Protein AF-A0A8S0PHE8-F1 (afdb_monomer_lite)

Secondary structure (DSSP, 8-state):
--HHHHHHHHHHHHHHHHHHHHHHTTS--------PPP-BSSGGG--SSEEEEEEEE-TTS--SSPPTTT--SEEEEEEEEE--SS--TT---EEEESS-HHHHT--TTPPPSSTTSPP-SSHHHHHHHHHHHHHHHH-B--TT--B--EEEEEEE----TT---S-BTTB--SS---S------STTSS-PPEEEEEEEEEEEETTEEEEEEEEEEES-TT--GGG-S-SS-EEEEEEEEETTTTEEEEEEEEE--SS--EEEEEEEEEBSSSB-TT-SSB---SBSS-EETTS--EEEEEEEEE---SS-EEEEEEEEEEEETTSPBP-S-TTTEEEEEEEEE--TTPPPS-BTTBGGGS-SEEE-TTS-EEETT-TTT--GGGEEEEEB-TT-SSPPSS--BPPTTSSSSEEEEEEE-S-HHHHTTTS-SSTTTTSTT--EEEEE-HHHHHHHS-----TTSPPPP-EEEEEEEEEEEE--TT--EEEEEEEPPP--EEEEEEEEEEE--SS-EEEEEEEEEEEETTSPBP-S-TTTEEEEEEEEE--TT---S-BTTBGGGS-SEEE-TTS-EEETT-TTT--GGGEEEEEB-TT-SSPPSS--B--TTSSSSEEEEEEE-S-HHHHTTT--SSTTTTSTT--EEEEE-HHHHHHHS-----TTSPPPP----EEEEEEE----TT---EEEEEEEEEEE----S--------

Foldseek 3Di:
DPPVVVVVVVVVVVVVVVVVVVVVVPPPPPPPPPPDDDLFPQVQQQALWAFEKEAWFFLARFAQDAQPQQAARIDIATKHWAFDPDDDVPTDIDIDTLGDPVLRSHHQQDDDPDNVFDHHNGSRNNNQSSQVVQQVSQWDDDPPFIAGHWYKYKYFFADDQADQSFAQQQHRDPGRDDPDDGQAPDPLLRHTWRKDWFHWDWDDDDPDIGTKIKMKTFSPSPDDPVVPPDQTWMKMWMWIAPPVSSHIKIKIKTWAHSSGQKMWIKTKAFECWDDAQFDLGIGGGGRPDWDFFQPDKDKWWKAWAFFQDLAKFFFQKKFKAKDFLLQHHRDSNSNGIEIEIETEGQALSQFACQALVRPQFPFQWFQFPVRDTGGSPNNVPGPSLFWRGWAAWPNDDDDDPPYHHDRSGSGSRTYIYTYTYQDCRQLVQQGHRHHPQCYHPRTAITIGSCRHVVVRDDHHHHPPHDHHTDITRMMIGTMIHGADPVITMIMMIMRGFQFKKKKKWKAWAFAQDLPKFFFPKKFKAKDFLLQHHDDPPQLGIEIEIETETQALSQFACQALVRPQFPDQWAQFLSRDTDGSPNNPPGPSRFWRGWAAWPNADDDDPPYHFPDCPPDSHTYTYTYTYQDCRQVVQQDHHDRPASYHPHTDITIGRCRVVVSRDDHHHHPPHDHHDDDGPDMDGGMDHDDDPVGTDIDMDMDPTDMGDPDDPDPPDDDDD

Structure (mmCIF, N/CA/C/O backbone):
data_AF-A0A8S0PHE8-F1
#
_entry.id   AF-A0A8S0PHE8-F1
#
loop_
_atom_site.group_PDB
_atom_site.id
_atom_site.type_symbol
_atom_site.label_atom_id
_atom_site.label_alt_id
_atom_site.label_comp_id
_atom_site.label_asym_id
_atom_site.label_entity_id
_atom_site.label_seq_id
_atom_site.pdbx_PDB_ins_code
_atom_site.Cartn_x
_atom_site.Cartn_y
_atom_site.Cartn_z
_atom_site.occupancy
_atom_site.B_iso_or_equiv
_atom_site.auth_seq_id
_atom_site.auth_comp_id
_atom_site.auth_asym_id
_atom_site.auth_atom_id
_atom_site.pdbx_PDB_model_num
ATOM 1 N N . MET A 1 1 ? 4.471 -78.991 16.176 1.00 51.81 1 MET A N 1
ATOM 2 C CA . MET A 1 1 ? 3.209 -78.234 15.992 1.00 51.81 1 MET A CA 1
ATOM 3 C C . MET A 1 1 ? 3.218 -76.824 16.613 1.00 51.81 1 MET A C 1
ATOM 5 O O . MET A 1 1 ? 2.159 -76.230 16.707 1.00 51.81 1 MET A O 1
ATOM 9 N N . GLY A 1 2 ? 4.367 -76.237 16.988 1.00 49.88 2 GLY A N 1
ATOM 10 C CA . GLY A 1 2 ? 4.409 -74.880 17.579 1.00 49.88 2 GLY A CA 1
ATOM 11 C C . GLY A 1 2 ? 4.876 -73.756 16.643 1.00 49.88 2 GLY A C 1
ATOM 12 O O . GLY A 1 2 ? 4.610 -72.595 16.910 1.00 49.88 2 GLY A O 1
ATOM 13 N N . VAL A 1 3 ? 5.547 -74.081 15.531 1.00 48.69 3 VAL A N 1
ATOM 14 C CA . VAL A 1 3 ? 6.189 -73.067 14.666 1.00 48.69 3 VAL A CA 1
ATOM 15 C C . VAL A 1 3 ? 5.284 -72.631 13.505 1.00 48.69 3 VAL A C 1
ATOM 17 O O . VAL A 1 3 ? 5.311 -71.476 13.103 1.00 48.69 3 VAL A O 1
ATOM 20 N N . PHE A 1 4 ? 4.395 -73.510 13.032 1.00 47.16 4 PHE A N 1
ATOM 21 C CA . PHE A 1 4 ? 3.455 -73.197 11.946 1.00 47.16 4 PHE A CA 1
ATOM 22 C C . PHE A 1 4 ? 2.305 -72.266 12.377 1.00 47.16 4 PHE A C 1
ATOM 24 O O . PHE A 1 4 ? 1.805 -71.491 11.568 1.00 47.16 4 PHE A O 1
ATOM 31 N N . PHE A 1 5 ? 1.915 -72.295 13.657 1.00 47.25 5 PHE A N 1
ATOM 32 C CA . PHE A 1 5 ? 0.868 -71.414 14.190 1.00 47.25 5 PHE A CA 1
ATOM 33 C C . PHE A 1 5 ? 1.355 -69.974 14.409 1.00 47.25 5 PHE A C 1
ATOM 35 O O . PHE A 1 5 ? 0.572 -69.039 14.256 1.00 47.25 5 PHE A O 1
ATOM 42 N N . LEU A 1 6 ? 2.648 -69.777 14.694 1.00 50.38 6 LEU A N 1
ATOM 43 C CA . LEU A 1 6 ? 3.215 -68.445 14.922 1.00 50.38 6 LEU A CA 1
ATOM 44 C C . LEU A 1 6 ? 3.315 -67.636 13.616 1.00 50.38 6 LEU A C 1
ATOM 46 O O . LEU A 1 6 ? 3.026 -66.442 13.598 1.00 50.38 6 LEU A O 1
ATOM 50 N N . SER A 1 7 ? 3.646 -68.294 12.500 1.00 53.41 7 SER A N 1
ATOM 51 C CA . SER A 1 7 ? 3.734 -67.646 11.184 1.00 53.41 7 SER A CA 1
ATOM 52 C C . SER A 1 7 ? 2.370 -67.201 10.649 1.00 53.41 7 SER A C 1
ATOM 54 O O . SER A 1 7 ? 2.272 -66.139 10.040 1.00 53.41 7 SER A O 1
ATOM 56 N N . ILE A 1 8 ? 1.304 -67.962 10.920 1.00 57.66 8 ILE A N 1
ATOM 57 C CA . ILE A 1 8 ? -0.061 -67.606 10.498 1.00 57.66 8 ILE A CA 1
ATOM 58 C C . ILE A 1 8 ? -0.582 -66.407 11.305 1.00 57.66 8 ILE A C 1
ATOM 60 O O . ILE A 1 8 ? -1.181 -65.501 10.728 1.00 57.66 8 ILE A O 1
ATOM 64 N N . PHE A 1 9 ? -0.281 -66.335 12.606 1.00 56.31 9 PHE A N 1
ATOM 65 C CA . PHE A 1 9 ? -0.654 -65.188 13.442 1.00 56.31 9 PHE A CA 1
ATOM 66 C C . PHE A 1 9 ? 0.051 -63.889 13.028 1.00 56.31 9 PHE A C 1
ATOM 68 O O . PHE A 1 9 ? -0.586 -62.841 12.996 1.00 56.31 9 PHE A O 1
ATOM 75 N N . ILE A 1 10 ? 1.333 -63.946 12.649 1.00 60.28 10 ILE A N 1
ATOM 76 C CA . ILE A 1 10 ? 2.081 -62.760 12.197 1.00 60.28 10 ILE A CA 1
ATOM 77 C C . ILE A 1 10 ? 1.541 -62.242 10.856 1.00 60.28 10 ILE A C 1
ATOM 79 O O . ILE A 1 10 ? 1.407 -61.033 10.675 1.00 60.28 10 ILE A O 1
ATOM 83 N N . VAL A 1 11 ? 1.155 -63.134 9.937 1.00 61.91 11 VAL A N 1
ATOM 84 C CA . VAL A 1 11 ? 0.548 -62.739 8.654 1.00 61.91 11 VAL A CA 1
ATOM 85 C C . VAL A 1 11 ? -0.846 -62.137 8.859 1.00 61.91 11 VAL A C 1
ATOM 87 O O . VAL A 1 11 ? -1.149 -61.112 8.253 1.00 61.91 11 VAL A O 1
ATOM 90 N N . PHE A 1 12 ? -1.667 -62.694 9.756 1.00 56.66 12 PHE A N 1
ATOM 91 C CA . PHE A 1 12 ? -2.982 -62.126 10.084 1.00 56.66 12 PHE A CA 1
ATOM 92 C C . PHE A 1 12 ? -2.893 -60.780 10.817 1.00 56.66 12 PHE A C 1
ATOM 94 O O . PHE A 1 12 ? -3.702 -59.890 10.544 1.00 56.66 12 PHE A O 1
ATOM 101 N N . PHE A 1 13 ? -1.893 -60.599 11.687 1.00 59.75 13 PHE A N 1
ATOM 102 C CA . PHE A 1 13 ? -1.647 -59.334 12.383 1.00 59.75 13 PHE A CA 1
ATOM 103 C C . PHE A 1 13 ? -1.145 -58.249 11.417 1.00 59.75 13 PHE A C 1
ATOM 105 O O . PHE A 1 13 ? -1.633 -57.124 11.449 1.00 59.75 13 PHE A O 1
ATOM 112 N N . LEU A 1 14 ? -0.254 -58.590 10.478 1.00 51.75 14 LEU A N 1
ATOM 113 C CA . LEU A 1 14 ? 0.198 -57.665 9.430 1.00 51.75 14 LEU A CA 1
ATOM 114 C C . LEU A 1 14 ? -0.915 -57.315 8.427 1.00 51.75 14 LEU A C 1
ATOM 116 O O . LEU A 1 14 ? -0.957 -56.182 7.946 1.00 51.75 14 LEU A O 1
ATOM 120 N N . LEU A 1 15 ? -1.847 -58.237 8.146 1.00 49.56 15 LEU A N 1
ATOM 121 C CA . LEU A 1 15 ? -3.030 -57.944 7.328 1.00 49.56 15 LEU A CA 1
ATOM 122 C C . LEU A 1 15 ? -4.014 -57.014 8.052 1.00 49.56 15 LEU A C 1
ATOM 124 O O . LEU A 1 15 ? -4.538 -56.101 7.424 1.00 49.56 15 LEU A O 1
ATOM 128 N N . HIS A 1 16 ? -4.227 -57.195 9.361 1.00 49.91 16 HIS A N 1
ATOM 129 C CA . HIS A 1 16 ? -5.079 -56.303 10.161 1.00 49.91 16 HIS A CA 1
ATOM 130 C C . HIS A 1 16 ? -4.458 -54.915 10.341 1.00 49.91 16 HIS A C 1
ATOM 132 O O . HIS A 1 16 ? -5.177 -53.925 10.277 1.00 49.91 16 HIS A O 1
ATOM 138 N N . VAL A 1 17 ? -3.131 -54.808 10.473 1.00 52.16 17 VAL A N 1
ATOM 139 C CA . VAL A 1 17 ? -2.447 -53.505 10.507 1.00 52.16 17 VAL A CA 1
ATOM 140 C C . VAL A 1 17 ? -2.529 -52.799 9.148 1.00 52.16 17 VAL A C 1
ATOM 142 O O . VAL A 1 17 ? -2.709 -51.584 9.122 1.00 52.16 17 VAL A O 1
ATOM 145 N N . ARG A 1 18 ? -2.486 -53.525 8.019 1.00 46.50 18 ARG A N 1
ATOM 146 C CA . ARG A 1 18 ? -2.688 -52.933 6.681 1.00 46.50 18 ARG A CA 1
ATOM 147 C C . ARG A 1 18 ? -4.142 -52.561 6.384 1.00 46.50 18 ARG A C 1
ATOM 149 O O . ARG A 1 18 ? -4.359 -51.518 5.783 1.00 46.50 18 ARG A O 1
ATOM 156 N N . LEU A 1 19 ? -5.115 -53.356 6.834 1.00 42.34 19 LEU A N 1
ATOM 157 C CA . LEU A 1 19 ? -6.545 -53.045 6.699 1.00 42.34 19 LEU A CA 1
ATOM 158 C C . LEU A 1 19 ? -6.989 -51.911 7.639 1.00 42.34 19 LEU A C 1
ATOM 160 O O . LEU A 1 19 ? -7.852 -51.117 7.277 1.00 42.34 19 LEU A O 1
ATOM 164 N N . ALA A 1 20 ? -6.354 -51.776 8.808 1.00 40.88 20 ALA A N 1
ATOM 165 C CA . ALA A 1 20 ? -6.537 -50.625 9.690 1.00 40.88 20 ALA A CA 1
ATOM 166 C C . ALA A 1 20 ? -5.864 -49.355 9.137 1.00 40.88 20 ALA A C 1
ATOM 168 O O . ALA A 1 20 ? -6.432 -48.278 9.270 1.00 40.88 20 ALA A O 1
ATOM 169 N N . HIS A 1 21 ? -4.720 -49.460 8.447 1.00 37.59 21 HIS A N 1
ATOM 170 C CA . HIS A 1 21 ? -4.136 -48.314 7.731 1.00 37.59 21 HIS A CA 1
ATOM 171 C C . HIS A 1 21 ? -4.973 -47.912 6.506 1.00 37.59 21 HIS A C 1
ATOM 173 O O . HIS A 1 21 ? -5.175 -46.725 6.283 1.00 37.59 21 HIS A O 1
ATOM 179 N N . SER A 1 22 ? -5.561 -48.861 5.767 1.00 33.56 22 SER A N 1
ATOM 180 C CA . SER A 1 22 ? -6.425 -48.531 4.621 1.00 33.56 22 SER A CA 1
ATOM 181 C C . SER A 1 22 ? -7.802 -47.978 5.004 1.00 33.56 22 SER A C 1
ATOM 183 O O . SER A 1 22 ? -8.469 -47.413 4.148 1.00 33.56 22 SER A O 1
ATOM 185 N N . HIS A 1 23 ? -8.231 -48.123 6.264 1.00 32.47 23 HIS A N 1
ATOM 186 C CA . HIS A 1 23 ? -9.460 -47.506 6.787 1.00 32.47 23 HIS A CA 1
ATOM 187 C C . HIS A 1 23 ? -9.220 -46.231 7.609 1.00 32.47 23 HIS A C 1
ATOM 189 O O . HIS A 1 23 ? -10.182 -45.539 7.936 1.00 32.47 23 HIS A O 1
ATOM 195 N N . ILE A 1 24 ? -7.961 -45.880 7.892 1.00 33.31 24 ILE A N 1
ATOM 196 C CA . ILE A 1 24 ? -7.579 -44.568 8.441 1.00 33.31 24 ILE A CA 1
ATOM 197 C C . ILE A 1 24 ? -7.201 -43.588 7.309 1.00 33.31 24 ILE A C 1
ATOM 199 O O . ILE A 1 24 ? -7.392 -42.386 7.466 1.00 33.31 24 ILE A O 1
ATOM 203 N N . ASP A 1 25 ? -6.818 -44.083 6.126 1.00 30.69 25 ASP A N 1
ATOM 204 C CA . ASP A 1 25 ? -6.499 -43.257 4.945 1.00 30.69 25 ASP A CA 1
ATOM 205 C C . ASP A 1 25 ? -7.683 -42.960 4.000 1.00 30.69 25 ASP A C 1
ATOM 207 O O . ASP A 1 25 ? -7.510 -42.312 2.969 1.00 30.69 25 ASP A O 1
ATOM 211 N N . SER A 1 26 ? -8.909 -43.369 4.339 1.00 33.34 26 SER A N 1
ATOM 212 C CA . SER A 1 26 ? -10.112 -43.078 3.534 1.00 33.34 26 SER A CA 1
ATOM 213 C C . SER A 1 26 ? -11.174 -42.248 4.270 1.00 33.34 26 SER A C 1
ATOM 215 O O . SER A 1 26 ? -12.321 -42.190 3.837 1.00 33.34 26 SER A O 1
ATOM 217 N N . GLY A 1 27 ? -10.798 -41.602 5.382 1.00 31.55 27 GLY A N 1
ATOM 218 C CA . GLY A 1 27 ? -11.666 -40.737 6.198 1.00 31.55 27 GLY A CA 1
ATOM 219 C C . GLY A 1 27 ? -11.188 -39.287 6.348 1.00 31.55 27 GLY A C 1
ATOM 220 O O . GLY A 1 27 ? -11.831 -38.508 7.043 1.00 31.55 27 GLY A O 1
ATOM 221 N N . ILE A 1 28 ? -10.084 -38.901 5.697 1.00 32.03 28 ILE A N 1
ATOM 222 C CA . ILE A 1 28 ? -9.596 -37.511 5.643 1.00 32.03 28 ILE A CA 1
ATOM 223 C C . ILE A 1 28 ? -9.360 -37.131 4.175 1.00 32.03 28 ILE A C 1
ATOM 225 O O . ILE A 1 28 ? -8.278 -36.744 3.754 1.00 32.03 28 ILE A O 1
ATOM 229 N N . GLN A 1 29 ? -10.413 -37.234 3.369 1.00 28.41 29 GLN A N 1
ATOM 230 C CA . GLN A 1 29 ? -10.639 -36.264 2.299 1.00 28.41 29 GLN A CA 1
ATOM 231 C C . GLN A 1 29 ? -11.600 -35.208 2.852 1.00 28.41 29 GLN A C 1
ATOM 233 O O . GLN A 1 29 ? -12.708 -35.021 2.361 1.00 28.41 29 GLN A O 1
ATOM 238 N N . LEU A 1 30 ? -11.166 -34.514 3.913 1.00 29.84 30 LEU A N 1
ATOM 239 C CA . LEU A 1 30 ? -11.601 -33.134 4.072 1.00 29.84 30 LEU A CA 1
ATOM 240 C C . LEU A 1 30 ? -11.113 -32.415 2.816 1.00 29.84 30 LEU A C 1
ATOM 242 O O . LEU A 1 30 ? -9.921 -32.461 2.496 1.00 29.84 30 LEU A O 1
ATOM 246 N N . SER A 1 31 ? -12.049 -31.812 2.094 1.00 29.34 31 SER A N 1
ATOM 247 C CA . SER A 1 31 ? -11.770 -30.823 1.068 1.00 29.34 31 SER A CA 1
ATOM 248 C C . SER A 1 31 ? -10.633 -29.927 1.555 1.00 29.34 31 SER A C 1
ATOM 250 O O . SER A 1 31 ? -10.739 -29.229 2.561 1.00 29.34 31 SER A O 1
ATOM 252 N N . ARG A 1 32 ? -9.499 -29.965 0.853 1.00 30.70 32 ARG A N 1
ATOM 253 C CA . ARG A 1 32 ? -8.430 -28.982 1.020 1.00 30.70 32 ARG A CA 1
ATOM 254 C C . ARG A 1 32 ? -8.896 -27.690 0.341 1.00 30.70 32 ARG A C 1
ATOM 256 O O . ARG A 1 32 ? -8.314 -27.244 -0.639 1.00 30.70 32 ARG A O 1
ATOM 263 N N . GLU A 1 33 ? -10.003 -27.130 0.820 1.00 34.88 33 GLU A N 1
ATOM 264 C CA . GLU A 1 33 ? -10.280 -25.715 0.634 1.00 34.88 33 GLU A CA 1
ATOM 265 C C . GLU A 1 33 ? -9.138 -24.986 1.334 1.00 34.88 33 GLU A C 1
ATOM 267 O O . GLU A 1 33 ? -8.886 -25.193 2.521 1.00 34.88 33 GLU A O 1
ATOM 272 N N . ASN A 1 34 ? -8.364 -24.208 0.581 1.00 40.91 34 ASN A N 1
ATOM 273 C CA . ASN A 1 34 ? -7.299 -23.383 1.136 1.00 40.91 34 ASN A CA 1
ATOM 274 C C . ASN A 1 34 ? -7.921 -22.340 2.080 1.00 40.91 34 ASN A C 1
ATOM 276 O O . ASN A 1 34 ? -8.201 -21.212 1.676 1.00 40.91 34 ASN A O 1
ATOM 280 N N . SER A 1 35 ? -8.136 -22.701 3.346 1.00 53.56 35 SER A N 1
ATOM 281 C CA . SER A 1 35 ? -8.499 -21.761 4.400 1.00 53.56 35 SER A CA 1
ATOM 282 C C . SER A 1 35 ? -7.254 -20.932 4.733 1.00 53.56 35 SER A C 1
ATOM 284 O O . SER A 1 35 ? -6.453 -21.299 5.597 1.00 53.56 35 SER A O 1
ATOM 286 N N . TYR A 1 36 ? -7.022 -19.845 3.997 1.00 60.56 36 TYR A N 1
ATOM 287 C CA . TYR A 1 36 ? -5.984 -18.879 4.355 1.00 60.56 36 TYR A CA 1
ATOM 288 C C . TYR A 1 36 ? -6.285 -18.321 5.756 1.00 60.56 36 TYR A C 1
ATOM 290 O O . TYR A 1 36 ? -7.392 -17.863 6.027 1.00 60.56 36 TYR A O 1
ATOM 298 N N . GLY A 1 37 ? -5.300 -18.375 6.655 1.00 72.44 37 GLY A N 1
ATOM 299 C CA . GLY A 1 37 ? -5.351 -17.716 7.963 1.00 72.44 37 GLY A CA 1
ATOM 300 C C . GLY A 1 37 ? -4.613 -16.378 7.932 1.00 72.44 37 GLY A C 1
ATOM 301 O O . GLY A 1 37 ? -3.682 -16.208 7.143 1.00 72.44 37 GLY A O 1
ATOM 302 N N . SER A 1 38 ? -4.987 -15.437 8.805 1.00 82.62 38 SER A N 1
ATOM 303 C CA . SER A 1 38 ? -4.288 -14.149 8.880 1.00 82.62 38 SER A CA 1
ATOM 304 C C . SER A 1 38 ? -2.879 -14.289 9.456 1.00 82.62 38 SER A C 1
ATOM 306 O O . SER A 1 38 ? -2.681 -14.822 10.555 1.00 82.62 38 SER A O 1
ATOM 308 N N . ALA A 1 39 ? -1.915 -13.738 8.721 1.00 83.25 39 ALA A N 1
ATOM 309 C CA . ALA A 1 39 ? -0.516 -13.633 9.109 1.00 83.25 39 ALA A CA 1
ATOM 310 C C . ALA A 1 39 ? -0.198 -12.382 9.947 1.00 83.25 39 ALA A C 1
ATOM 312 O O . ALA A 1 39 ? 0.874 -12.319 10.546 1.00 83.25 39 ALA A O 1
ATOM 313 N N . ILE A 1 40 ? -1.122 -11.417 10.011 1.00 88.19 40 ILE A N 1
ATOM 314 C CA . ILE A 1 40 ? -1.006 -10.211 10.839 1.00 88.19 40 ILE A CA 1
ATOM 315 C C . ILE A 1 40 ? -1.806 -10.352 12.135 1.00 88.19 40 ILE A C 1
ATOM 317 O O . ILE A 1 40 ? -2.823 -11.053 12.165 1.00 88.19 40 ILE A O 1
ATOM 321 N N . GLY A 1 41 ? -1.339 -9.678 13.184 1.00 85.12 41 GLY A N 1
ATOM 322 C CA . GLY A 1 41 ? -1.948 -9.676 14.515 1.00 85.12 41 GLY A CA 1
ATOM 323 C C . GLY A 1 41 ? -3.247 -8.877 14.650 1.00 85.12 41 GLY A C 1
ATOM 324 O O . GLY A 1 41 ? -4.016 -9.113 15.575 1.00 85.12 41 GLY A O 1
ATOM 325 N N . ASP A 1 42 ? -3.539 -7.993 13.692 1.00 86.62 42 ASP A N 1
ATOM 326 C CA . ASP A 1 42 ? -4.790 -7.226 13.632 1.00 86.62 42 ASP A CA 1
ATOM 327 C C . ASP A 1 42 ? -5.499 -7.420 12.276 1.00 86.62 42 ASP A C 1
ATOM 329 O O . ASP A 1 42 ? -5.524 -6.512 11.435 1.00 86.62 42 ASP A O 1
ATOM 333 N N . PRO A 1 43 ? -6.027 -8.630 11.999 1.00 84.75 43 PRO A N 1
ATOM 334 C CA . PRO A 1 43 ? -6.727 -8.912 10.752 1.00 84.75 43 PRO A CA 1
ATOM 335 C C . PRO A 1 43 ? -7.904 -7.950 10.577 1.00 84.75 43 PRO A C 1
ATOM 337 O O . PRO A 1 43 ? -8.678 -7.736 11.504 1.00 84.75 43 PRO A O 1
ATOM 340 N N . GLY A 1 44 ? -8.033 -7.345 9.395 1.00 78.56 44 GLY A N 1
ATOM 341 C CA . GLY A 1 44 ? -9.112 -6.389 9.120 1.00 78.56 44 GLY A CA 1
ATOM 342 C C . GLY A 1 44 ? -9.018 -5.077 9.906 1.00 78.56 44 GLY A C 1
ATOM 343 O O . GLY A 1 44 ? -9.960 -4.287 9.864 1.00 78.56 44 GLY A O 1
ATOM 344 N N . MET A 1 45 ? -7.900 -4.816 10.598 1.00 84.88 45 MET A N 1
ATOM 345 C CA . MET A 1 45 ? -7.685 -3.609 11.397 1.00 84.88 45 MET A CA 1
ATOM 346 C C . MET A 1 45 ? -8.740 -3.414 12.511 1.00 84.88 45 MET A C 1
ATOM 348 O O . MET A 1 45 ? -9.200 -2.295 12.766 1.00 84.88 45 MET A O 1
ATOM 352 N N . LYS A 1 46 ? -9.191 -4.508 13.139 1.00 82.56 46 LYS A N 1
ATOM 353 C CA . LYS A 1 46 ? -10.375 -4.573 14.017 1.00 82.56 46 LYS A CA 1
ATOM 354 C C . LYS A 1 46 ? -10.122 -4.194 15.467 1.00 82.56 46 LYS A C 1
ATOM 356 O O . LYS A 1 46 ? -11.051 -3.759 16.144 1.00 82.56 46 LYS A O 1
ATOM 361 N N . THR A 1 47 ? -8.892 -4.309 15.956 1.00 85.25 47 THR A N 1
ATOM 362 C CA . THR A 1 47 ? -8.557 -4.012 17.354 1.00 85.25 47 THR A CA 1
ATOM 363 C C . THR A 1 47 ? -9.050 -2.618 17.768 1.00 85.25 47 THR A C 1
ATOM 365 O O . THR A 1 47 ? -8.812 -1.652 17.042 1.00 85.25 47 THR A O 1
ATOM 368 N N . PRO A 1 48 ? -9.736 -2.458 18.913 1.00 85.00 48 PRO A N 1
ATOM 369 C CA . PRO A 1 48 ? -10.157 -1.138 19.392 1.00 85.00 48 PRO A CA 1
ATOM 370 C C . PRO A 1 48 ? -8.978 -0.284 19.889 1.00 85.00 48 PRO A C 1
ATOM 372 O O . PRO A 1 48 ? -9.150 0.904 20.153 1.00 85.00 48 PRO A O 1
ATOM 375 N N . ASN A 1 49 ? -7.791 -0.882 20.018 1.00 92.31 49 ASN A N 1
ATOM 376 C CA . ASN A 1 49 ? -6.606 -0.270 20.604 1.00 92.31 49 ASN A CA 1
ATOM 377 C C . ASN A 1 49 ? -5.690 0.308 19.520 1.00 92.31 49 ASN A C 1
ATOM 379 O O . ASN A 1 49 ? -5.432 -0.344 18.512 1.00 92.31 49 ASN A O 1
ATOM 383 N N . ALA A 1 50 ? -5.149 1.506 19.719 1.00 94.00 50 ALA A N 1
ATOM 384 C CA . ALA A 1 50 ? -4.178 2.073 18.787 1.00 94.00 50 ALA A CA 1
ATOM 385 C C . ALA A 1 50 ? -2.842 1.322 18.896 1.00 94.00 50 ALA A C 1
ATOM 387 O O . ALA A 1 50 ? -2.381 1.040 20.008 1.00 94.00 50 ALA A O 1
ATOM 388 N N . ARG A 1 51 ? -2.250 0.976 17.748 1.00 95.88 51 ARG A N 1
ATOM 389 C CA . ARG A 1 51 ? -0.949 0.303 17.616 1.00 95.88 51 ARG A CA 1
ATOM 390 C C . ARG A 1 51 ? -0.234 0.818 16.365 1.00 95.88 51 ARG A C 1
ATOM 392 O O . ARG A 1 51 ? -0.249 0.158 15.326 1.00 95.88 51 ARG A O 1
ATOM 399 N N . PHE A 1 52 ? 0.361 2.005 16.469 1.00 97.06 52 PHE A N 1
ATOM 400 C CA . PHE A 1 52 ? 1.045 2.679 15.360 1.00 97.06 52 PHE A CA 1
ATOM 401 C C . PHE A 1 52 ? 2.453 3.116 15.771 1.00 97.06 52 PHE A C 1
ATOM 403 O O . PHE A 1 52 ? 2.610 3.944 16.662 1.00 97.06 52 PHE A O 1
ATOM 410 N N . GLY A 1 53 ? 3.475 2.566 15.125 1.00 96.75 53 GLY A N 1
ATOM 411 C CA . GLY A 1 53 ? 4.859 3.022 15.207 1.00 96.75 53 GLY A CA 1
ATOM 412 C C . GLY A 1 53 ? 5.169 4.030 14.105 1.00 96.75 53 GLY A C 1
ATOM 413 O O . GLY A 1 53 ? 4.492 4.069 13.079 1.00 96.75 53 GLY A O 1
ATOM 414 N N . LEU A 1 54 ? 6.197 4.842 14.314 1.00 96.06 54 LEU A N 1
ATOM 415 C CA . LEU A 1 54 ? 6.749 5.750 13.322 1.00 96.06 54 LEU A CA 1
ATOM 416 C C . LEU A 1 54 ? 8.265 5.616 13.289 1.00 96.06 54 LEU A C 1
ATOM 418 O O . LEU A 1 54 ? 8.933 5.572 14.326 1.00 96.06 54 LEU A O 1
ATOM 422 N N . GLU A 1 55 ? 8.784 5.621 12.072 1.00 93.19 55 GLU A N 1
ATOM 423 C CA . GLU A 1 55 ? 10.195 5.700 11.762 1.00 93.19 55 GLU A CA 1
ATOM 424 C C . GLU A 1 55 ? 10.443 6.786 10.724 1.00 93.19 55 GLU A C 1
ATOM 426 O O . GLU A 1 55 ? 9.676 6.935 9.770 1.00 93.19 55 GLU A O 1
ATOM 431 N N . ALA A 1 56 ? 11.505 7.562 10.922 1.00 91.69 56 ALA A N 1
ATOM 432 C CA . ALA A 1 56 ? 11.832 8.657 10.029 1.00 91.69 56 ALA A CA 1
ATOM 433 C C . ALA A 1 56 ? 13.329 8.699 9.715 1.00 91.69 56 ALA A C 1
ATOM 435 O O . ALA A 1 56 ? 14.146 9.063 10.557 1.00 91.69 56 ALA A O 1
ATOM 436 N N . TRP A 1 57 ? 13.677 8.338 8.485 1.00 84.44 57 TRP A N 1
ATOM 437 C CA . TRP A 1 57 ? 15.058 8.127 8.056 1.00 84.44 57 TRP A CA 1
ATOM 438 C C . TRP A 1 57 ? 15.577 9.239 7.148 1.00 84.44 57 TRP A C 1
ATOM 440 O O . TRP A 1 57 ? 14.804 9.987 6.529 1.00 84.44 57 TRP A O 1
ATOM 450 N N . ASN A 1 58 ? 16.906 9.304 7.039 1.00 84.00 58 ASN A N 1
ATOM 451 C CA . ASN A 1 58 ? 17.577 9.930 5.906 1.00 84.00 58 ASN A CA 1
ATOM 452 C C . ASN A 1 58 ? 17.693 8.951 4.712 1.00 84.00 58 ASN A C 1
ATOM 454 O O . ASN A 1 58 ? 17.125 7.854 4.720 1.00 84.00 58 ASN A O 1
ATOM 458 N N . PHE A 1 59 ? 18.430 9.347 3.672 1.00 84.12 59 PHE A N 1
ATOM 459 C CA . PHE A 1 59 ? 18.584 8.600 2.420 1.00 84.12 59 PHE A CA 1
ATOM 460 C C . PHE A 1 59 ? 18.960 7.123 2.567 1.00 84.12 59 PHE A C 1
ATOM 462 O O . PHE A 1 59 ? 18.469 6.299 1.800 1.00 84.12 59 PHE A O 1
ATOM 469 N N . CYS A 1 60 ? 19.817 6.771 3.525 1.00 85.19 60 CYS A N 1
ATOM 470 C CA . CYS A 1 60 ? 20.379 5.425 3.634 1.00 85.19 60 CYS A CA 1
ATOM 471 C C . CYS A 1 60 ? 19.785 4.585 4.759 1.00 85.19 60 CYS A C 1
ATOM 473 O O . CYS A 1 60 ? 20.414 3.621 5.178 1.00 85.19 60 CYS A O 1
ATOM 475 N N . ASN A 1 61 ? 18.566 4.910 5.209 1.00 82.06 61 ASN A N 1
ATOM 476 C CA . ASN A 1 61 ? 17.908 4.209 6.317 1.00 82.06 61 ASN A CA 1
ATOM 477 C C . ASN A 1 61 ? 18.688 4.303 7.642 1.00 82.06 61 ASN A C 1
ATOM 479 O O . ASN A 1 61 ? 18.578 3.423 8.492 1.00 82.06 61 ASN A O 1
ATOM 483 N N . GLU A 1 62 ? 19.423 5.407 7.806 1.00 82.94 62 GLU A N 1
ATOM 484 C CA . GLU A 1 62 ? 20.133 5.797 9.025 1.00 82.94 62 GLU A CA 1
ATOM 485 C C . GLU A 1 62 ? 19.668 7.192 9.484 1.00 82.94 62 GLU A C 1
ATOM 487 O O . GLU A 1 62 ? 18.982 7.922 8.758 1.00 82.94 62 GLU A O 1
ATOM 492 N N . VAL A 1 63 ? 19.973 7.552 10.724 1.00 80.44 63 VAL A N 1
ATOM 493 C CA . VAL A 1 63 ? 19.696 8.865 11.315 1.00 80.44 63 VAL A CA 1
ATOM 494 C C . VAL A 1 63 ? 20.861 9.803 11.018 1.00 80.44 63 VAL A C 1
ATOM 496 O O . VAL A 1 63 ? 20.655 10.935 10.577 1.00 80.44 63 VAL A O 1
ATOM 499 N N . GLY A 1 64 ? 22.092 9.330 11.238 1.00 82.25 64 GLY A N 1
ATOM 500 C CA . GLY A 1 64 ? 23.334 10.103 11.186 1.00 82.25 64 GLY A CA 1
ATOM 501 C C . GLY A 1 64 ? 23.443 11.125 12.324 1.00 82.25 64 GLY A C 1
ATOM 502 O O . GLY A 1 64 ? 24.393 11.096 13.104 1.00 82.25 64 GLY A O 1
ATOM 503 N N . MET A 1 65 ? 22.463 12.026 12.445 1.00 86.31 65 MET A N 1
ATOM 504 C CA . MET A 1 65 ? 22.342 12.996 13.535 1.00 86.31 65 MET A CA 1
ATOM 505 C C . MET A 1 65 ? 20.876 13.289 13.864 1.00 86.31 65 MET A C 1
ATOM 507 O O . MET A 1 65 ? 20.054 13.502 12.972 1.00 86.31 65 MET A O 1
ATOM 511 N N . GLU A 1 66 ? 20.557 13.377 15.157 1.00 91.50 66 GLU A N 1
ATOM 512 C CA . GLU A 1 66 ? 19.222 13.780 15.600 1.00 91.50 66 GLU A CA 1
ATOM 513 C C . GLU A 1 66 ? 18.960 15.261 15.291 1.00 91.50 66 GLU A C 1
ATOM 515 O O . GLU A 1 66 ? 19.806 16.135 15.500 1.00 91.50 66 GLU A O 1
ATOM 520 N N . ALA A 1 67 ? 17.743 15.559 14.843 1.00 90.94 67 ALA A N 1
ATOM 521 C CA . ALA A 1 67 ? 17.276 16.921 14.667 1.00 90.94 67 ALA A CA 1
ATOM 522 C C . ALA A 1 67 ? 17.234 17.632 16.030 1.00 90.94 67 ALA A C 1
ATOM 524 O O . ALA A 1 67 ? 16.820 17.032 17.036 1.00 90.94 67 ALA A O 1
ATOM 525 N N . PRO A 1 68 ? 17.616 18.921 16.083 1.00 88.25 68 PRO A N 1
ATOM 526 C CA . PRO A 1 68 ? 17.648 19.674 17.325 1.00 88.25 68 PRO A CA 1
ATOM 527 C C . PRO A 1 68 ? 16.326 19.579 18.092 1.00 88.25 68 PRO A C 1
ATOM 529 O O . PRO A 1 68 ? 15.262 19.857 17.549 1.00 88.25 68 PRO A O 1
ATOM 532 N N . GLN A 1 69 ? 16.411 19.216 19.375 1.00 85.44 69 GLN A N 1
ATOM 533 C CA . GLN A 1 69 ? 15.277 19.137 20.311 1.00 85.44 69 GLN A CA 1
ATOM 534 C C . GLN A 1 69 ? 14.195 18.091 19.977 1.00 85.44 69 GLN A C 1
ATOM 536 O O . GLN A 1 69 ? 13.185 18.042 20.679 1.00 85.44 69 GLN A O 1
ATOM 541 N N . MET A 1 70 ? 14.402 17.241 18.965 1.00 90.31 70 MET A N 1
ATOM 542 C CA . MET A 1 70 ? 13.433 16.215 18.567 1.00 90.31 70 MET A CA 1
ATOM 543 C C . MET A 1 70 ? 13.669 14.878 19.290 1.00 90.31 70 MET A C 1
ATOM 545 O O . MET A 1 70 ? 12.722 14.254 19.761 1.00 90.31 70 MET A O 1
ATOM 549 N N . GLY A 1 71 ? 14.936 14.481 19.441 1.00 92.75 71 GLY A N 1
ATOM 550 C CA . GLY A 1 71 ? 15.331 13.165 19.952 1.00 92.75 71 GLY A CA 1
ATOM 551 C C . GLY A 1 71 ? 15.295 12.089 18.871 1.00 92.75 71 GLY A C 1
ATOM 552 O O . GLY A 1 71 ? 15.279 12.414 17.687 1.00 92.75 71 GLY A O 1
ATOM 553 N N . SER A 1 72 ? 15.300 10.818 19.264 1.00 94.44 72 SER A N 1
ATOM 554 C CA . SER A 1 72 ? 15.434 9.711 18.310 1.00 94.44 72 SER A CA 1
ATOM 555 C C . SER A 1 72 ? 14.230 9.630 17.357 1.00 94.44 72 SER A C 1
ATOM 557 O O . SER A 1 72 ? 13.096 9.808 17.818 1.00 94.44 72 SER A O 1
ATOM 559 N N . PRO A 1 73 ? 14.432 9.287 16.067 1.00 92.00 73 PRO A N 1
ATOM 560 C CA . PRO A 1 73 ? 13.384 9.306 15.042 1.00 92.00 73 PRO A CA 1
ATOM 561 C C . PRO A 1 73 ? 12.391 8.139 15.132 1.00 92.00 73 PRO A C 1
ATOM 563 O O . PRO A 1 73 ? 11.579 7.944 14.228 1.00 92.00 73 PRO A O 1
ATOM 566 N N . ARG A 1 74 ? 12.446 7.349 16.210 1.00 94.75 74 ARG A N 1
ATOM 567 C CA . ARG A 1 74 ? 11.421 6.359 16.541 1.00 94.75 74 ARG A CA 1
ATOM 568 C C . ARG A 1 74 ? 10.383 6.961 17.474 1.00 94.75 74 ARG A C 1
ATOM 570 O O . ARG A 1 74 ? 10.726 7.485 18.537 1.00 94.75 74 ARG A O 1
ATOM 577 N N . MET A 1 75 ? 9.115 6.821 17.111 1.00 96.56 75 MET A N 1
ATOM 578 C CA . MET A 1 75 ? 7.978 7.152 17.972 1.00 96.56 75 MET A CA 1
ATOM 579 C C . MET A 1 75 ? 6.930 6.045 17.896 1.00 96.56 75 MET A C 1
ATOM 581 O O . MET A 1 75 ? 6.907 5.269 16.946 1.00 96.56 75 MET A O 1
ATOM 585 N N . ALA A 1 76 ? 6.046 5.969 18.884 1.00 97.88 76 ALA A N 1
ATOM 586 C CA . ALA A 1 76 ? 4.891 5.084 18.834 1.00 97.88 76 ALA A CA 1
ATOM 587 C C . ALA A 1 76 ? 3.665 5.700 19.519 1.00 97.88 76 ALA A C 1
ATOM 589 O O . ALA A 1 76 ? 3.770 6.519 20.435 1.00 97.88 76 ALA A O 1
ATOM 590 N N . ASP A 1 77 ? 2.491 5.274 19.071 1.00 97.50 77 ASP A N 1
ATOM 591 C CA . ASP A 1 77 ? 1.206 5.463 19.721 1.00 97.50 77 ASP A CA 1
ATOM 592 C C . ASP A 1 77 ? 0.582 4.095 19.990 1.00 97.50 77 ASP A C 1
ATOM 594 O O . ASP A 1 77 ? 0.079 3.414 19.089 1.00 97.50 77 ASP A O 1
ATOM 598 N N . CYS A 1 78 ? 0.647 3.699 21.258 1.00 96.75 78 CYS A N 1
ATOM 599 C CA . CYS A 1 78 ? 0.028 2.484 21.748 1.00 96.75 78 CYS A CA 1
ATOM 600 C C . CYS A 1 78 ? -0.902 2.843 22.894 1.00 96.75 78 CYS A C 1
ATOM 602 O O . CYS A 1 78 ? -0.454 3.244 23.970 1.00 96.75 78 CYS A O 1
ATOM 604 N N . ALA A 1 79 ? -2.202 2.730 22.639 1.00 94.81 79 ALA A N 1
ATOM 605 C CA . ALA A 1 79 ? -3.243 3.157 23.558 1.00 94.81 79 ALA A CA 1
ATOM 606 C C . ALA A 1 79 ? -4.383 2.140 23.587 1.00 94.81 79 ALA A C 1
ATOM 608 O O . ALA A 1 79 ? -4.889 1.738 22.539 1.00 94.81 79 ALA A O 1
ATOM 609 N N . ASP A 1 80 ? -4.783 1.732 24.786 1.00 94.00 80 ASP A N 1
ATOM 610 C CA . ASP A 1 80 ? -5.853 0.762 24.996 1.00 94.00 80 ASP A CA 1
ATOM 611 C C . ASP A 1 80 ? -7.143 1.465 25.410 1.00 94.00 80 ASP A C 1
ATOM 613 O O . ASP A 1 80 ? -7.170 2.204 26.400 1.00 94.00 80 ASP A O 1
ATOM 617 N N . LEU A 1 81 ? -8.220 1.215 24.664 1.00 89.94 81 LEU A N 1
ATOM 618 C CA . LEU A 1 81 ? -9.540 1.753 24.967 1.00 89.94 81 LEU A CA 1
ATOM 619 C C . LEU A 1 81 ? -10.265 0.813 25.934 1.00 89.94 81 LEU A C 1
ATOM 621 O O . LEU A 1 81 ? -10.615 -0.312 25.581 1.00 89.94 81 LEU A O 1
ATOM 625 N N . HIS A 1 82 ? -10.525 1.296 27.144 1.00 89.31 82 HIS A N 1
ATOM 626 C CA . HIS A 1 82 ? -11.232 0.557 28.181 1.00 89.31 82 HIS A CA 1
ATOM 627 C C . HIS A 1 82 ? -12.633 1.129 28.351 1.00 89.31 82 HIS A C 1
ATOM 629 O O . HIS A 1 82 ? -12.808 2.231 28.869 1.00 89.31 82 HIS A O 1
ATOM 635 N N . CYS A 1 83 ? -13.637 0.374 27.912 1.00 83.06 83 CYS A N 1
ATOM 636 C CA . CYS A 1 83 ? -15.038 0.738 28.070 1.00 83.06 83 CYS A CA 1
ATOM 637 C C . CYS A 1 83 ? -15.702 -0.105 29.176 1.00 83.06 83 CYS A C 1
ATOM 639 O O . CYS A 1 83 ? -15.500 -1.319 29.220 1.00 83.06 83 CYS A O 1
ATOM 641 N N . PRO A 1 84 ? -16.505 0.505 30.064 1.00 76.88 84 PRO A N 1
ATOM 642 C CA . PRO A 1 84 ? -17.274 -0.212 31.081 1.00 76.88 84 PRO A CA 1
ATOM 643 C C . PRO A 1 84 ? -18.255 -1.217 30.457 1.00 76.88 84 PRO A C 1
ATOM 645 O O . PRO A 1 84 ? -18.998 -0.867 29.544 1.00 76.88 84 PRO A O 1
ATOM 648 N N . LEU A 1 85 ? -18.303 -2.443 30.992 1.00 64.31 85 LEU A N 1
ATOM 649 C CA . LEU A 1 85 ? -19.170 -3.534 30.507 1.00 64.31 85 LEU A CA 1
ATOM 650 C C . LEU A 1 85 ? -20.674 -3.268 30.706 1.00 64.31 85 LEU A C 1
ATOM 652 O O . LEU A 1 85 ? -21.502 -3.858 30.020 1.00 64.31 85 LEU A O 1
ATOM 656 N N . ILE A 1 86 ? -21.033 -2.391 31.650 1.00 59.81 86 ILE A N 1
ATOM 657 C CA . ILE A 1 86 ? -22.416 -1.990 31.928 1.00 59.81 86 ILE A CA 1
ATOM 658 C C . ILE A 1 86 ? -22.517 -0.477 31.695 1.00 59.81 86 ILE A C 1
ATOM 660 O O . ILE A 1 86 ? -21.882 0.289 32.434 1.00 59.81 86 ILE A O 1
ATOM 664 N N . PRO A 1 87 ? -23.298 -0.022 30.698 1.00 52.56 87 PRO A N 1
ATOM 665 C CA . PRO A 1 87 ? -23.511 1.397 30.456 1.00 52.56 87 PRO A CA 1
ATOM 666 C C . PRO A 1 87 ? -24.424 1.974 31.546 1.00 52.56 87 PRO A C 1
ATOM 668 O O . PRO A 1 87 ? -25.638 2.064 31.388 1.00 52.56 87 PRO A O 1
ATOM 671 N N . ASP A 1 88 ? -23.845 2.367 32.679 1.00 56.62 88 ASP A N 1
ATOM 672 C CA . ASP A 1 88 ? -24.497 3.303 33.593 1.00 56.62 88 ASP A CA 1
ATOM 673 C C . ASP A 1 88 ? -24.266 4.734 33.077 1.00 56.62 88 ASP A C 1
ATOM 675 O O . ASP A 1 88 ? -23.238 5.029 32.463 1.00 56.62 88 ASP A O 1
ATOM 679 N N . LYS A 1 89 ? -25.199 5.660 33.327 1.00 51.78 89 LYS A N 1
ATOM 680 C CA . LYS A 1 89 ? -25.213 7.031 32.758 1.00 51.78 89 LYS A CA 1
ATOM 681 C C . LYS A 1 89 ? -23.989 7.896 33.126 1.00 51.78 89 LYS A C 1
ATOM 683 O O . LYS A 1 89 ? -23.921 9.061 32.734 1.00 51.78 89 LYS A O 1
ATOM 688 N N . ARG A 1 90 ? -23.038 7.365 33.901 1.00 55.00 90 ARG A N 1
ATOM 689 C CA . ARG A 1 90 ? -21.800 8.025 34.344 1.00 55.00 90 ARG A CA 1
ATOM 690 C C . ARG A 1 90 ? -20.514 7.326 33.890 1.00 55.00 90 ARG A C 1
ATOM 692 O O . ARG A 1 90 ? -19.450 7.920 34.052 1.00 55.00 90 ARG A O 1
ATOM 699 N N . SER A 1 91 ? -20.585 6.118 33.337 1.00 62.47 91 SER A N 1
ATOM 700 C CA . SER A 1 91 ? -19.408 5.300 33.031 1.00 62.47 91 SER A CA 1
ATOM 701 C C . SER A 1 91 ? -18.843 5.685 31.659 1.00 62.47 91 SER A C 1
ATOM 703 O O . SER A 1 91 ? -19.435 5.373 30.629 1.00 62.47 91 SER A O 1
ATOM 705 N N . LYS A 1 92 ? -17.715 6.403 31.635 1.00 78.38 92 LYS A N 1
ATOM 706 C CA . LYS A 1 92 ? -17.027 6.816 30.400 1.00 78.38 92 LYS A CA 1
ATOM 707 C C . LYS A 1 92 ? -15.946 5.801 30.034 1.00 78.38 92 LYS A C 1
ATOM 709 O O . LYS A 1 92 ? -15.333 5.221 30.923 1.00 78.38 92 LYS A O 1
ATOM 714 N N . CYS A 1 93 ? -15.709 5.607 28.741 1.00 84.00 93 CYS A N 1
ATOM 715 C CA . CYS A 1 93 ? -14.528 4.896 28.277 1.00 84.00 93 CYS A CA 1
ATOM 716 C C . CYS A 1 93 ? -13.268 5.716 28.572 1.00 84.00 93 CYS A C 1
ATOM 718 O O . CYS A 1 93 ? -13.252 6.938 28.381 1.00 84.00 93 CYS A O 1
ATOM 720 N N . GLU A 1 94 ? -12.223 5.024 29.003 1.00 89.25 94 GLU A N 1
ATOM 721 C CA . GLU A 1 94 ? -10.924 5.585 29.352 1.00 89.25 94 GLU A CA 1
ATOM 722 C C . GLU A 1 94 ? -9.852 5.084 28.386 1.00 89.25 94 GLU A C 1
ATOM 724 O O . GLU A 1 94 ? -9.932 3.974 27.856 1.00 89.25 94 GLU A O 1
ATOM 729 N N . VAL A 1 95 ? -8.841 5.919 28.149 1.00 92.19 95 VAL A N 1
ATOM 730 C CA . VAL A 1 95 ? -7.702 5.578 27.296 1.00 92.19 95 VAL A CA 1
ATOM 731 C C . VAL A 1 95 ? -6.489 5.347 28.177 1.00 92.19 95 VAL A C 1
ATOM 733 O O . VAL A 1 95 ? -6.063 6.246 28.901 1.00 92.19 95 VAL A O 1
ATOM 736 N N . HIS A 1 96 ? -5.921 4.149 28.096 1.00 95.00 96 HIS A N 1
ATOM 737 C CA . HIS A 1 96 ? -4.686 3.810 28.782 1.00 95.00 96 HIS A CA 1
ATOM 738 C C . HIS A 1 96 ? -3.524 3.826 27.789 1.00 95.00 96 HIS A C 1
ATOM 740 O O . HIS A 1 96 ? -3.380 2.925 26.962 1.00 95.00 96 HIS A O 1
ATOM 746 N N . HIS A 1 97 ? -2.705 4.874 27.852 1.00 95.81 97 HIS A N 1
ATOM 747 C CA . HIS A 1 97 ? -1.508 4.989 27.027 1.00 95.81 97 HIS A CA 1
ATOM 748 C C . HIS A 1 97 ? -0.410 4.068 27.558 1.00 95.81 97 HIS A C 1
ATOM 750 O O . HIS A 1 97 ? 0.032 4.211 28.696 1.00 95.81 97 HIS A O 1
ATOM 756 N N . LYS A 1 98 ? 0.036 3.131 26.719 1.00 96.31 98 LYS A N 1
ATOM 757 C CA . LYS A 1 98 ? 1.202 2.283 26.992 1.00 96.31 98 LYS A CA 1
ATOM 758 C C . LYS A 1 98 ? 2.516 2.987 26.665 1.00 96.31 98 LYS A C 1
ATOM 760 O O . LYS A 1 98 ? 3.521 2.723 27.310 1.00 96.31 98 LYS A O 1
ATOM 765 N N . VAL A 1 99 ? 2.491 3.869 25.665 1.00 96.94 99 VAL A N 1
ATOM 766 C CA . VAL A 1 99 ? 3.623 4.718 25.277 1.00 96.94 99 VAL A CA 1
ATOM 767 C C . VAL A 1 99 ? 3.295 6.163 25.627 1.00 96.94 99 VAL A C 1
ATOM 769 O O . VAL A 1 99 ? 2.305 6.729 25.151 1.00 96.94 99 VAL A O 1
ATOM 772 N N . ASN A 1 100 ? 4.146 6.771 26.447 1.00 93.75 100 ASN A N 1
ATOM 773 C CA . ASN A 1 100 ? 3.973 8.122 26.954 1.00 93.75 100 ASN A CA 1
ATOM 774 C C . ASN A 1 100 ? 4.890 9.127 26.245 1.00 93.75 100 ASN A C 1
ATOM 776 O O . ASN A 1 100 ? 5.806 8.791 25.494 1.00 93.75 100 ASN A O 1
ATOM 780 N N . LYS A 1 101 ? 4.661 10.420 26.513 1.00 94.00 101 LYS A N 1
ATOM 781 C CA . LYS A 1 101 ? 5.468 11.509 25.933 1.00 94.00 101 LYS A CA 1
ATOM 782 C C . LYS A 1 101 ? 6.948 11.424 26.314 1.00 94.00 101 LYS A C 1
ATOM 784 O O . LYS A 1 101 ? 7.772 11.898 25.543 1.00 94.00 101 LYS A O 1
ATOM 789 N N . SER A 1 102 ? 7.279 10.884 27.488 1.00 95.50 102 SER A N 1
ATOM 790 C CA . SER A 1 102 ? 8.667 10.657 27.916 1.00 95.50 102 SER A CA 1
ATOM 791 C C . SER A 1 102 ? 9.372 9.656 27.010 1.00 95.50 102 SER A C 1
ATOM 793 O O . SER A 1 102 ? 10.477 9.928 26.557 1.00 95.50 102 SER A O 1
ATOM 795 N N . ASP A 1 103 ? 8.694 8.558 26.687 1.00 96.94 103 ASP A N 1
ATOM 796 C CA . ASP A 1 103 ? 9.250 7.439 25.926 1.00 96.94 103 ASP A CA 1
ATOM 797 C C . ASP A 1 103 ? 9.537 7.882 24.488 1.00 96.94 103 ASP A C 1
ATOM 799 O O . ASP A 1 103 ? 10.627 7.680 23.957 1.00 96.94 103 ASP A O 1
ATOM 803 N N . ASN A 1 104 ? 8.595 8.619 23.891 1.00 96.56 104 ASN A N 1
ATOM 804 C CA . ASN A 1 104 ? 8.773 9.207 22.564 1.00 96.56 104 ASN A CA 1
ATOM 805 C C . ASN A 1 104 ? 9.860 10.300 22.521 1.00 96.56 104 ASN A C 1
ATOM 807 O O . ASN A 1 104 ? 10.449 10.504 21.463 1.00 96.56 104 ASN A O 1
ATOM 811 N N . ARG A 1 105 ? 10.173 10.973 23.639 1.00 95.75 105 ARG A N 1
ATOM 812 C CA . ARG A 1 105 ? 11.207 12.029 23.719 1.00 95.75 105 ARG A CA 1
ATOM 813 C C . ARG A 1 105 ? 12.626 11.515 23.959 1.00 95.75 105 ARG A C 1
ATOM 815 O O . ARG A 1 105 ? 13.552 12.322 23.908 1.00 95.75 105 ARG A O 1
ATOM 822 N N . LEU A 1 106 ? 12.793 10.217 24.218 1.00 97.19 106 LEU A N 1
ATOM 823 C CA . LEU A 1 106 ? 14.106 9.602 24.395 1.00 97.19 106 LEU A CA 1
ATOM 824 C C . LEU A 1 106 ? 15.011 9.873 23.189 1.00 97.19 106 LEU A C 1
ATOM 826 O O . LEU A 1 106 ? 14.571 9.804 22.032 1.00 97.19 106 LEU A O 1
ATOM 830 N N . LYS A 1 107 ? 16.275 10.163 23.481 1.00 96.25 107 LYS A N 1
ATOM 831 C CA . LYS A 1 107 ? 17.303 10.565 22.519 1.00 96.25 107 LYS A CA 1
ATOM 832 C C . LYS A 1 107 ? 18.625 9.863 22.799 1.00 96.25 107 LYS A C 1
ATOM 834 O O . LYS A 1 107 ? 18.836 9.358 23.901 1.00 96.25 107 LYS A O 1
ATOM 839 N N . ALA A 1 108 ? 19.524 9.879 21.823 1.00 96.56 108 ALA A N 1
ATOM 840 C CA . ALA A 1 108 ? 20.836 9.258 21.938 1.00 96.56 108 ALA A CA 1
ATOM 841 C C . ALA A 1 108 ? 21.557 9.665 23.241 1.00 96.56 108 ALA A C 1
ATOM 843 O O . ALA A 1 108 ? 21.760 10.847 23.535 1.00 96.56 108 ALA A O 1
ATOM 844 N N . GLY A 1 109 ? 21.954 8.661 24.024 1.00 96.19 109 GLY A N 1
ATOM 845 C CA . GLY A 1 109 ? 22.613 8.807 25.321 1.00 96.19 109 GLY A CA 1
ATOM 846 C C . GLY A 1 109 ? 21.690 8.900 26.542 1.00 96.19 109 GLY A C 1
ATOM 847 O O . GLY A 1 109 ? 22.208 8.859 27.657 1.00 96.19 109 GLY A O 1
ATOM 848 N N . ASP A 1 110 ? 20.368 8.998 26.372 1.00 97.38 110 ASP A N 1
ATOM 849 C CA . ASP A 1 110 ? 19.422 8.894 27.489 1.00 97.38 110 ASP A CA 1
ATOM 850 C C . ASP A 1 110 ? 19.282 7.429 27.932 1.00 97.38 110 ASP A C 1
ATOM 852 O O . ASP A 1 110 ? 19.261 6.513 27.105 1.00 97.38 110 ASP A O 1
ATOM 856 N N . GLU A 1 111 ? 19.158 7.189 29.236 1.00 97.12 111 GLU A N 1
ATOM 857 C CA . GLU A 1 111 ? 18.884 5.851 29.770 1.00 97.12 111 GLU A CA 1
ATOM 858 C C . GLU A 1 111 ? 17.420 5.457 29.544 1.00 97.12 111 GLU A C 1
ATOM 860 O O . GLU A 1 111 ? 16.506 6.264 29.740 1.00 97.12 111 GLU A O 1
ATOM 865 N N . PHE A 1 112 ? 17.189 4.198 29.167 1.00 97.00 112 PHE A N 1
ATOM 866 C CA . PHE A 1 112 ? 15.835 3.665 29.047 1.00 97.00 112 PHE A CA 1
ATOM 867 C C . PHE A 1 112 ? 15.221 3.440 30.440 1.00 97.00 112 PHE A C 1
ATOM 869 O O . PHE A 1 112 ? 15.924 3.024 31.364 1.00 97.00 112 PHE A O 1
ATOM 876 N N . PRO A 1 113 ? 13.898 3.634 30.617 1.00 94.62 113 PRO A N 1
ATOM 877 C CA . PRO A 1 113 ? 13.225 3.360 31.892 1.00 94.62 113 PRO A CA 1
ATOM 878 C C . PRO A 1 113 ? 13.325 1.902 32.370 1.00 94.62 113 PRO A C 1
ATOM 880 O O . PRO A 1 113 ? 13.099 1.623 33.546 1.00 94.62 113 PRO A O 1
ATOM 883 N N . VAL A 1 114 ? 13.645 0.974 31.463 1.00 91.62 114 VAL A N 1
ATOM 884 C CA . VAL A 1 114 ? 13.815 -0.456 31.736 1.00 91.62 114 VAL A CA 1
ATOM 885 C C . VAL A 1 114 ? 15.270 -0.835 31.462 1.00 91.62 114 VAL A C 1
ATOM 887 O O . VAL A 1 114 ? 15.766 -0.632 30.358 1.00 91.62 114 VAL A O 1
ATOM 890 N N . SER A 1 115 ? 15.943 -1.425 32.454 1.00 86.88 115 SER A N 1
ATOM 891 C CA . SER A 1 115 ? 17.392 -1.702 32.431 1.00 86.88 115 SER A CA 1
ATOM 892 C C . SER A 1 115 ? 17.847 -2.768 31.426 1.00 86.88 115 SER A C 1
ATOM 894 O O . SER A 1 115 ? 19.042 -3.018 31.300 1.00 86.88 115 SER A O 1
ATOM 896 N N . GLU A 1 116 ? 16.912 -3.449 30.764 1.00 93.69 116 GLU A N 1
ATOM 897 C CA . GLU A 1 116 ? 17.202 -4.481 29.760 1.00 93.69 116 GLU A CA 1
ATOM 898 C C . GLU A 1 116 ? 17.654 -3.886 28.419 1.00 93.69 116 GLU A C 1
ATOM 900 O O . GLU A 1 116 ? 18.368 -4.552 27.669 1.00 93.69 116 GLU A O 1
ATOM 905 N N . PHE A 1 117 ? 17.282 -2.632 28.146 1.00 95.44 117 PHE A N 1
ATOM 906 C CA . PHE A 1 117 ? 17.633 -1.915 26.922 1.00 95.44 117 PHE A CA 1
ATOM 907 C C . PHE A 1 117 ? 18.911 -1.109 27.109 1.00 95.44 117 PHE A C 1
ATOM 909 O O . PHE A 1 117 ? 19.135 -0.488 28.151 1.00 95.44 117 PHE A O 1
ATOM 916 N N . LYS A 1 118 ? 19.764 -1.104 26.087 1.00 94.88 118 LYS A N 1
ATOM 917 C CA . LYS A 1 118 ? 21.083 -0.471 26.153 1.00 94.88 118 LYS A CA 1
ATOM 918 C C . LYS A 1 118 ? 21.050 0.947 25.609 1.00 94.88 118 LYS A C 1
ATOM 920 O O . LYS A 1 118 ? 20.730 1.168 24.448 1.00 94.88 118 LYS A O 1
ATOM 925 N N . SER A 1 119 ? 21.481 1.913 26.415 1.00 95.88 119 SER A N 1
ATOM 926 C CA . SER A 1 119 ? 21.681 3.274 25.923 1.00 95.88 119 SER A CA 1
ATOM 927 C C . SER A 1 119 ? 22.937 3.377 25.049 1.00 95.88 119 SER A C 1
ATOM 929 O O . SER A 1 119 ? 24.048 3.029 25.459 1.00 95.88 119 SER A O 1
ATOM 931 N N . TYR A 1 120 ? 22.758 3.893 23.836 1.00 96.44 120 TYR A N 1
ATOM 932 C CA . TYR A 1 120 ? 23.816 4.206 22.879 1.00 96.44 120 TYR A CA 1
ATOM 933 C C . TYR A 1 120 ? 23.933 5.718 22.674 1.00 96.44 120 TYR A C 1
ATOM 935 O O . TYR A 1 120 ? 22.937 6.428 22.585 1.00 96.44 120 TYR A O 1
ATOM 943 N N . ARG A 1 121 ? 25.165 6.228 22.557 1.00 95.75 121 ARG A N 1
ATOM 944 C CA . ARG A 1 121 ? 25.407 7.619 22.119 1.00 95.75 121 ARG A CA 1
ATOM 945 C C . ARG A 1 121 ? 25.334 7.793 20.607 1.00 95.75 121 ARG A C 1
ATOM 947 O O . ARG A 1 121 ? 25.236 8.918 20.134 1.00 95.75 121 ARG A O 1
ATOM 954 N N . ASP A 1 122 ? 25.452 6.689 19.886 1.00 93.81 122 ASP A N 1
ATOM 955 C CA . ASP A 1 122 ? 25.296 6.633 18.444 1.00 93.81 122 ASP A CA 1
ATOM 956 C C . ASP A 1 122 ? 23.791 6.693 18.113 1.00 93.81 122 ASP A C 1
ATOM 958 O O . ASP A 1 122 ? 23.053 5.826 18.596 1.00 93.81 122 ASP A O 1
ATOM 962 N N . PRO A 1 123 ? 23.316 7.714 17.372 1.00 93.19 123 PRO A N 1
ATOM 963 C CA . PRO A 1 123 ? 21.896 7.873 17.060 1.00 93.19 123 PRO A CA 1
ATOM 964 C C . PRO A 1 123 ? 21.289 6.708 16.280 1.00 93.19 123 PRO A C 1
ATOM 966 O O . PRO A 1 123 ? 20.120 6.391 16.501 1.00 93.19 123 PRO A O 1
ATOM 969 N N . ASP A 1 124 ? 22.070 6.062 15.415 1.00 90.44 124 ASP A N 1
ATOM 970 C CA . ASP A 1 124 ? 21.610 4.960 14.575 1.00 90.44 124 ASP A CA 1
ATOM 971 C C . ASP A 1 124 ? 21.358 3.730 15.454 1.00 90.44 124 ASP A C 1
ATOM 973 O O . ASP A 1 124 ? 20.245 3.200 15.499 1.00 90.44 124 ASP A O 1
ATOM 977 N N . LEU A 1 125 ? 22.341 3.361 16.285 1.00 92.56 125 LEU A N 1
ATOM 978 C CA . LEU A 1 125 ? 22.187 2.269 17.256 1.00 92.56 125 LEU A CA 1
ATOM 979 C C . LEU A 1 125 ? 21.090 2.558 18.291 1.00 92.56 125 LEU A C 1
ATOM 981 O O . LEU A 1 125 ? 20.345 1.655 18.675 1.00 92.56 125 LEU A O 1
ATOM 985 N N . TYR A 1 126 ? 20.968 3.811 18.741 1.00 95.56 126 TYR A N 1
ATOM 986 C CA . TYR A 1 126 ? 19.934 4.201 19.698 1.00 95.56 126 TYR A CA 1
ATOM 987 C C . TYR A 1 126 ? 18.533 4.100 19.100 1.00 95.56 126 TYR A C 1
ATOM 989 O O . TYR A 1 126 ? 17.614 3.639 19.771 1.00 95.56 126 TYR A O 1
ATOM 997 N N . ALA A 1 127 ? 18.352 4.521 17.845 1.00 94.00 127 ALA A N 1
ATOM 998 C CA . ALA A 1 127 ? 17.069 4.427 17.163 1.00 94.00 127 ALA A CA 1
ATOM 999 C C . ALA A 1 127 ? 16.622 2.970 17.014 1.00 94.00 127 ALA A C 1
ATOM 1001 O O . ALA A 1 127 ? 15.456 2.670 17.255 1.00 94.00 127 ALA A O 1
ATOM 1002 N N . VAL A 1 128 ? 17.537 2.054 16.693 1.00 91.94 128 VAL A N 1
ATOM 1003 C CA . VAL A 1 128 ? 17.233 0.616 16.648 1.00 91.94 128 VAL A CA 1
ATOM 1004 C C . VAL A 1 128 ? 16.780 0.108 18.017 1.00 91.94 128 VAL A C 1
ATOM 1006 O O . VAL A 1 128 ? 15.708 -0.485 18.131 1.00 91.94 128 VAL A O 1
ATOM 1009 N N . GLU A 1 129 ? 17.545 0.386 19.074 1.00 95.06 129 GLU A N 1
ATOM 1010 C CA . GLU A 1 129 ? 17.196 -0.073 20.423 1.00 95.06 129 GLU A CA 1
ATOM 1011 C C . GLU A 1 129 ? 15.867 0.538 20.907 1.00 95.06 129 GLU A C 1
ATOM 1013 O O . GLU A 1 129 ? 15.033 -0.153 21.499 1.00 95.06 129 GLU A O 1
ATOM 1018 N N . LYS A 1 130 ? 15.619 1.819 20.597 1.00 96.38 130 LYS A N 1
ATOM 1019 C CA . LYS A 1 130 ? 14.374 2.513 20.945 1.00 96.38 130 LYS A CA 1
ATOM 1020 C C . LYS A 1 130 ? 13.162 1.893 20.256 1.00 96.38 130 LYS A C 1
ATOM 1022 O O . LYS A 1 130 ? 12.112 1.813 20.885 1.00 96.38 130 LYS A O 1
ATOM 1027 N N . GLU A 1 131 ? 13.271 1.427 19.010 1.00 94.94 131 GLU A N 1
ATOM 1028 C CA . GLU A 1 131 ? 12.175 0.694 18.359 1.00 94.94 131 GLU A CA 1
ATOM 1029 C C . GLU A 1 131 ? 11.820 -0.575 19.140 1.00 94.94 131 GLU A C 1
ATOM 1031 O O . GLU A 1 131 ? 10.645 -0.827 19.406 1.00 94.94 131 GLU A O 1
ATOM 1036 N N . ILE A 1 132 ? 12.827 -1.348 19.558 1.00 95.19 132 ILE A N 1
ATOM 1037 C CA . ILE A 1 132 ? 12.618 -2.577 20.331 1.00 95.19 132 ILE A CA 1
ATOM 1038 C C . ILE A 1 132 ? 11.976 -2.248 21.685 1.00 95.19 132 ILE A C 1
ATOM 1040 O O . ILE A 1 132 ? 11.028 -2.923 22.095 1.00 95.19 132 ILE A O 1
ATOM 1044 N N . TYR A 1 133 ? 12.440 -1.187 22.349 1.00 97.31 133 TYR A N 1
ATOM 1045 C CA . TYR A 1 133 ? 11.857 -0.687 23.592 1.00 97.31 133 TYR A CA 1
ATOM 1046 C C . TYR A 1 133 ? 10.385 -0.289 23.421 1.00 97.31 133 TYR A C 1
ATOM 1048 O O . TYR A 1 133 ? 9.528 -0.794 24.147 1.00 97.31 133 TYR A O 1
ATOM 1056 N N . LEU A 1 134 ? 10.062 0.550 22.433 1.00 97.56 134 LEU A N 1
ATOM 1057 C CA . LEU A 1 134 ? 8.682 0.949 22.139 1.00 97.56 134 LEU A CA 1
ATOM 1058 C C . LEU A 1 134 ? 7.819 -0.268 21.780 1.00 97.56 134 LEU A C 1
ATOM 1060 O O . LEU A 1 134 ? 6.692 -0.385 22.255 1.00 97.56 134 LEU A O 1
ATOM 1064 N N . GLY A 1 135 ? 8.367 -1.215 21.014 1.00 95.62 135 GLY A N 1
ATOM 1065 C CA . GLY A 1 135 ? 7.743 -2.503 20.730 1.00 95.62 135 GLY A CA 1
ATOM 1066 C C . GLY A 1 135 ? 7.368 -3.254 22.006 1.00 95.62 135 GLY A C 1
ATOM 1067 O O . GLY A 1 135 ? 6.221 -3.665 22.144 1.00 95.62 135 GLY A O 1
ATOM 1068 N N . SER A 1 136 ? 8.274 -3.351 22.983 1.00 95.38 136 SER A N 1
ATOM 1069 C CA . SER A 1 136 ? 7.992 -4.025 24.262 1.00 95.38 136 SER A CA 1
ATOM 1070 C C . SER A 1 136 ? 6.814 -3.404 25.025 1.00 95.38 136 SER A C 1
ATOM 1072 O O . SER A 1 136 ? 6.021 -4.121 25.630 1.00 95.38 136 SER A O 1
ATOM 1074 N N . LEU A 1 137 ? 6.634 -2.080 24.938 1.00 96.56 137 LEU A N 1
ATOM 1075 C CA . LEU A 1 137 ? 5.487 -1.390 25.534 1.00 96.56 137 LEU A CA 1
ATOM 1076 C C . LEU A 1 137 ? 4.197 -1.661 24.750 1.00 96.56 137 LEU A C 1
ATOM 1078 O O . LEU A 1 137 ? 3.115 -1.770 25.324 1.00 96.56 137 LEU A O 1
ATOM 1082 N N . CYS A 1 138 ? 4.300 -1.760 23.428 1.00 95.94 138 CYS A N 1
ATOM 1083 C CA . CYS A 1 138 ? 3.178 -1.934 22.510 1.00 95.94 138 CYS A CA 1
ATOM 1084 C C . CYS A 1 138 ? 2.703 -3.380 22.345 1.00 95.94 138 CYS A C 1
ATOM 1086 O O . CYS A 1 138 ? 1.641 -3.598 21.756 1.00 95.94 138 CYS A O 1
ATOM 1088 N N . GLU A 1 139 ? 3.468 -4.343 22.850 1.00 94.44 139 GLU A N 1
ATOM 1089 C CA . GLU A 1 139 ? 3.255 -5.769 22.644 1.00 94.44 139 GLU A CA 1
ATOM 1090 C C . GLU A 1 139 ? 1.818 -6.207 22.971 1.00 94.44 139 GLU A C 1
ATOM 1092 O O . GLU A 1 139 ? 1.184 -5.772 23.949 1.00 94.44 139 GLU A O 1
ATOM 1097 N N . VAL A 1 140 ? 1.290 -7.069 22.106 1.00 91.25 140 VAL A N 1
ATOM 1098 C CA . VAL A 1 140 ? -0.010 -7.718 22.246 1.00 91.25 140 VAL A CA 1
ATOM 1099 C C . VAL A 1 140 ? 0.206 -9.225 22.300 1.00 91.25 140 VAL A C 1
ATOM 1101 O O . VAL A 1 140 ? 0.919 -9.790 21.476 1.00 91.25 140 VAL A O 1
ATOM 1104 N N . HIS A 1 141 ? -0.413 -9.876 23.283 1.00 78.44 141 HIS A N 1
ATOM 1105 C CA . HIS A 1 141 ? -0.384 -11.326 23.458 1.00 78.44 141 HIS A CA 1
ATOM 1106 C C . HIS A 1 141 ? -1.731 -11.939 23.066 1.00 78.44 141 HIS A C 1
ATOM 1108 O O . HIS A 1 141 ? -2.731 -11.713 23.748 1.00 78.44 141 HIS A O 1
ATOM 1114 N N . ASP A 1 142 ? -1.758 -12.738 21.997 1.00 66.88 142 ASP A N 1
ATOM 1115 C CA . ASP A 1 142 ? -2.939 -13.471 21.532 1.00 66.88 142 ASP A CA 1
ATOM 1116 C C . ASP A 1 142 ? -2.643 -14.972 21.324 1.00 66.88 142 ASP A C 1
ATOM 1118 O O . ASP A 1 142 ? -2.394 -15.430 20.220 1.00 66.88 142 ASP A O 1
ATOM 1122 N N . PHE A 1 143 ? -2.680 -15.761 22.408 1.00 54.09 143 PHE A N 1
ATOM 1123 C CA . PHE A 1 143 ? -2.637 -17.243 22.484 1.00 54.09 143 PHE A CA 1
ATOM 1124 C C . PHE A 1 143 ? -1.542 -18.033 21.709 1.00 54.09 143 PHE A C 1
ATOM 1126 O O . PHE A 1 143 ? -1.406 -19.226 21.976 1.00 54.09 143 PHE A O 1
ATOM 1133 N N . ALA A 1 144 ? -0.740 -17.436 20.817 1.00 63.47 144 ALA A N 1
ATOM 1134 C CA . ALA A 1 144 ? 0.278 -18.123 20.014 1.00 63.47 144 ALA A CA 1
ATOM 1135 C C . ALA A 1 144 ? 1.618 -17.363 19.929 1.00 63.47 144 ALA A C 1
ATOM 1137 O O . ALA A 1 144 ? 2.618 -17.894 20.395 1.00 63.47 144 ALA A O 1
ATOM 1138 N N . GLU A 1 145 ? 1.654 -16.146 19.367 1.00 74.75 145 GLU A N 1
ATOM 1139 C CA . GLU A 1 145 ? 2.893 -15.381 19.106 1.00 74.75 145 GLU A CA 1
ATOM 1140 C C . GLU A 1 145 ? 2.633 -13.867 19.218 1.00 74.75 145 GLU A C 1
ATOM 1142 O O . GLU A 1 145 ? 1.616 -13.407 18.694 1.00 74.75 145 GLU A O 1
ATOM 1147 N N . PRO A 1 146 ? 3.519 -13.074 19.854 1.00 88.19 146 PRO A N 1
ATOM 1148 C CA . PRO A 1 146 ? 3.291 -11.648 20.044 1.00 88.19 146 PRO A CA 1
ATOM 1149 C C . PRO A 1 146 ? 3.346 -10.860 18.731 1.00 88.19 146 PRO A C 1
ATOM 1151 O O . PRO A 1 146 ? 4.082 -11.188 17.797 1.00 88.19 146 PRO A O 1
ATOM 1154 N N . TRP A 1 147 ? 2.604 -9.758 18.697 1.00 92.06 147 TRP A N 1
ATOM 1155 C CA . TRP A 1 147 ? 2.671 -8.753 17.639 1.00 92.06 147 TRP A CA 1
ATOM 1156 C C . TRP A 1 147 ? 2.631 -7.342 18.229 1.00 92.06 147 TRP A C 1
ATOM 1158 O O . TRP A 1 147 ? 2.278 -7.152 19.396 1.00 92.06 147 TRP A O 1
ATOM 1168 N N . TYR A 1 148 ? 3.024 -6.351 17.424 1.00 94.31 148 TYR A N 1
ATOM 1169 C CA . TYR A 1 148 ? 3.350 -5.013 17.921 1.00 94.31 148 TYR A CA 1
ATOM 1170 C C . TYR A 1 148 ? 2.457 -3.924 17.322 1.00 94.31 148 TYR A C 1
ATOM 1172 O O . TYR A 1 148 ? 1.386 -3.634 17.853 1.00 94.31 148 TYR A O 1
ATOM 1180 N N . PHE A 1 149 ? 2.881 -3.309 16.221 1.00 94.88 149 PHE A N 1
ATOM 1181 C CA . PHE A 1 149 ? 2.184 -2.187 15.604 1.00 94.88 149 PHE A CA 1
ATOM 1182 C C . PHE A 1 149 ? 2.318 -2.189 14.083 1.00 94.88 149 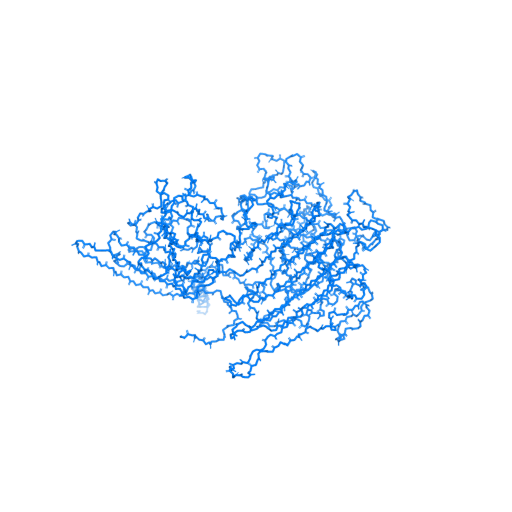PHE A C 1
ATOM 1184 O O . PHE A 1 149 ? 3.203 -2.831 13.515 1.00 94.88 149 PHE A O 1
ATOM 1191 N N . TRP A 1 150 ? 1.425 -1.442 13.436 1.00 94.38 150 TRP A N 1
ATOM 1192 C CA . TRP A 1 150 ? 1.635 -0.952 12.077 1.00 94.38 150 TRP A CA 1
ATOM 1193 C C . TRP A 1 150 ? 2.774 0.067 12.088 1.00 94.38 150 TRP A C 1
ATOM 1195 O O . TRP A 1 150 ? 2.816 0.902 12.990 1.00 94.38 150 TRP A O 1
ATOM 1205 N N . MET A 1 151 ? 3.676 0.028 11.113 1.00 94.00 151 MET A N 1
ATOM 1206 C CA . MET A 1 151 ? 4.801 0.961 11.037 1.00 94.00 151 MET A CA 1
ATOM 1207 C C . MET A 1 151 ? 4.519 2.045 9.997 1.00 94.00 151 MET A C 1
ATOM 1209 O O . MET A 1 151 ? 4.165 1.751 8.860 1.00 94.00 151 MET A O 1
ATOM 1213 N N . ILE A 1 152 ? 4.675 3.307 10.377 1.00 95.56 152 ILE A N 1
ATOM 1214 C CA . ILE A 1 152 ? 4.666 4.447 9.462 1.00 95.56 152 ILE A CA 1
ATOM 1215 C C . ILE A 1 152 ? 6.116 4.756 9.120 1.00 95.56 152 ILE A C 1
ATOM 1217 O O . ILE A 1 152 ? 6.872 5.168 9.998 1.00 95.56 152 ILE A O 1
ATOM 1221 N N . MET A 1 153 ? 6.490 4.578 7.857 1.00 93.06 153 MET A N 1
ATOM 1222 C CA . MET A 1 153 ? 7.829 4.908 7.381 1.00 93.06 153 MET A CA 1
ATOM 1223 C C . MET A 1 153 ? 7.810 6.223 6.629 1.00 93.06 153 MET A C 1
ATOM 1225 O O . MET A 1 153 ? 7.048 6.389 5.678 1.00 93.06 153 MET A O 1
ATOM 1229 N N . LEU A 1 154 ? 8.671 7.137 7.061 1.00 93.69 154 LEU A N 1
ATOM 1230 C CA . LEU A 1 154 ? 8.947 8.396 6.400 1.00 93.69 154 LEU A CA 1
ATOM 1231 C C . LEU A 1 154 ? 10.429 8.451 6.020 1.00 93.69 154 LEU A C 1
ATOM 1233 O O . LEU A 1 154 ? 11.307 8.151 6.831 1.00 93.69 154 LEU A O 1
ATOM 1237 N N . LYS A 1 155 ? 10.721 8.848 4.785 1.00 91.81 155 LYS A N 1
ATOM 1238 C CA . LYS A 1 155 ? 12.095 8.953 4.287 1.00 91.81 155 LYS A CA 1
ATOM 1239 C C . LYS A 1 155 ? 12.246 10.162 3.379 1.00 91.81 155 LYS A C 1
ATOM 1241 O O . LYS A 1 155 ? 11.301 10.549 2.691 1.00 91.81 155 LYS A O 1
ATOM 1246 N N . ASN A 1 156 ? 13.441 10.752 3.371 1.00 90.69 156 ASN A N 1
ATOM 1247 C CA . ASN A 1 156 ? 13.811 11.769 2.394 1.00 90.69 156 ASN A CA 1
ATOM 1248 C C . ASN A 1 156 ? 14.918 11.275 1.459 1.00 90.69 156 ASN A C 1
ATOM 1250 O O . ASN A 1 156 ? 15.831 10.562 1.870 1.00 90.69 156 ASN A O 1
ATOM 1254 N N . GLY A 1 157 ? 14.815 11.683 0.197 1.00 90.12 157 GLY A N 1
ATOM 1255 C CA . GLY A 1 157 ? 15.734 11.329 -0.878 1.00 90.12 157 GLY A CA 1
ATOM 1256 C C . GLY A 1 157 ? 16.920 12.286 -1.045 1.00 90.12 157 GLY A C 1
ATOM 1257 O O . GLY A 1 157 ? 17.600 12.218 -2.069 1.00 90.12 157 GLY A O 1
ATOM 1258 N N . ASN A 1 158 ? 17.169 13.202 -0.102 1.00 91.88 158 ASN A N 1
ATOM 1259 C CA . ASN A 1 158 ? 18.322 14.095 -0.199 1.00 91.88 158 ASN A CA 1
ATOM 1260 C C . ASN A 1 158 ? 19.609 13.352 0.131 1.00 91.88 158 ASN A C 1
ATOM 1262 O O . ASN A 1 158 ? 19.647 12.594 1.092 1.00 91.88 158 ASN A O 1
ATOM 1266 N N . PHE A 1 159 ? 20.683 13.623 -0.609 1.00 91.75 159 PHE A N 1
ATOM 1267 C CA . PHE A 1 159 ? 21.948 12.915 -0.419 1.00 91.75 159 PHE A CA 1
ATOM 1268 C C . PHE A 1 159 ? 23.161 13.842 -0.535 1.00 91.75 159 PHE A C 1
ATOM 1270 O O . PHE A 1 159 ? 23.432 14.411 -1.597 1.00 91.75 159 PHE A O 1
ATOM 1277 N N . ASP A 1 160 ? 23.914 13.979 0.560 1.00 90.94 160 ASP A N 1
ATOM 1278 C CA . ASP A 1 160 ? 25.139 14.780 0.608 1.00 90.94 160 ASP A CA 1
ATOM 1279 C C . ASP A 1 160 ? 26.373 13.935 0.272 1.00 90.94 160 ASP A C 1
ATOM 1281 O O . ASP A 1 160 ? 26.922 13.211 1.111 1.00 90.94 160 ASP A O 1
ATOM 1285 N N . LYS A 1 161 ? 26.862 14.103 -0.960 1.00 89.38 161 LYS A N 1
ATOM 1286 C CA . LYS A 1 161 ? 28.064 13.437 -1.483 1.00 89.38 161 LYS A CA 1
ATOM 1287 C C . LYS A 1 161 ? 29.364 13.818 -0.762 1.00 89.38 161 LYS A C 1
ATOM 1289 O O . LYS A 1 161 ? 30.382 13.165 -0.982 1.00 89.38 161 LYS A O 1
ATOM 1294 N N . ASN A 1 162 ? 29.376 14.886 0.035 1.00 88.75 162 ASN A N 1
ATOM 1295 C CA . ASN A 1 162 ? 30.566 15.291 0.787 1.00 88.75 162 ASN A CA 1
ATOM 1296 C C . ASN A 1 162 ? 30.669 14.592 2.147 1.00 88.75 162 ASN A C 1
ATOM 1298 O O . ASN A 1 162 ? 31.698 14.706 2.812 1.00 88.75 162 ASN A O 1
ATOM 1302 N N . THR A 1 163 ? 29.625 13.873 2.560 1.00 87.56 163 THR A N 1
ATOM 1303 C CA . THR A 1 163 ? 29.628 13.092 3.799 1.00 87.56 163 THR A CA 1
ATOM 1304 C C . THR A 1 163 ? 30.103 11.659 3.554 1.00 87.56 163 THR A C 1
ATOM 1306 O O . THR A 1 163 ? 30.317 11.230 2.423 1.00 87.56 163 THR A O 1
ATOM 1309 N N . THR A 1 164 ? 30.268 10.897 4.633 1.00 88.44 164 THR A N 1
ATOM 1310 C CA . THR A 1 164 ? 30.523 9.447 4.593 1.00 88.44 164 THR A CA 1
ATOM 1311 C C . THR A 1 164 ? 29.531 8.696 5.481 1.00 88.44 164 THR A C 1
ATOM 1313 O O . THR A 1 164 ? 29.873 7.659 6.045 1.00 88.44 164 THR A O 1
ATOM 1316 N N . LEU A 1 165 ? 28.336 9.270 5.677 1.00 87.88 165 LEU A N 1
ATOM 1317 C CA . LEU A 1 165 ? 27.306 8.700 6.549 1.00 87.88 165 LEU A CA 1
ATOM 1318 C C . LEU A 1 165 ? 26.777 7.382 5.976 1.00 87.88 165 LEU A C 1
ATOM 1320 O O . LEU A 1 165 ? 26.667 6.397 6.696 1.00 87.88 165 LEU A O 1
ATOM 1324 N N . CYS A 1 166 ? 26.530 7.349 4.668 1.00 89.75 166 CYS A N 1
ATOM 1325 C CA . CYS A 1 166 ? 25.984 6.179 3.997 1.00 89.75 166 CYS A CA 1
ATOM 1326 C C . CYS A 1 166 ? 27.102 5.273 3.448 1.00 89.75 166 CYS A C 1
ATOM 1328 O O . CYS A 1 166 ? 27.996 5.766 2.746 1.00 89.75 166 CYS A O 1
ATOM 1330 N N . PRO A 1 167 ? 27.078 3.961 3.737 1.00 90.94 167 PRO A N 1
ATOM 1331 C CA . PRO A 1 167 ? 28.016 3.005 3.155 1.00 90.94 167 PRO A CA 1
ATOM 1332 C C . PRO A 1 167 ? 27.712 2.738 1.669 1.00 90.94 167 PRO A C 1
ATOM 1334 O O . PRO A 1 167 ? 26.601 2.955 1.201 1.00 90.94 167 PRO A O 1
ATOM 1337 N N . GLU A 1 168 ? 28.703 2.234 0.932 1.00 93.62 168 GLU A N 1
ATOM 1338 C CA . GLU A 1 168 ? 28.561 1.760 -0.450 1.00 93.62 168 GLU A CA 1
ATOM 1339 C C . GLU A 1 168 ? 28.381 0.235 -0.453 1.00 93.62 168 GLU A C 1
ATOM 1341 O O . GLU A 1 168 ? 29.361 -0.504 -0.317 1.00 93.62 168 GLU A O 1
ATOM 1346 N N . ASN A 1 169 ? 27.146 -0.261 -0.586 1.00 92.06 169 ASN A N 1
ATOM 1347 C CA . ASN A 1 169 ? 26.830 -1.696 -0.491 1.00 92.06 169 ASN A CA 1
ATOM 1348 C C . ASN A 1 169 ? 27.463 -2.357 0.759 1.00 92.06 169 ASN A C 1
ATOM 1350 O O . ASN A 1 169 ? 28.206 -3.337 0.656 1.00 92.06 169 ASN A O 1
ATOM 1354 N N . GLY A 1 170 ? 27.271 -1.755 1.933 1.00 91.38 170 GLY A N 1
ATOM 1355 C CA . GLY A 1 170 ? 27.847 -2.209 3.205 1.00 91.38 170 GLY A CA 1
ATOM 1356 C C . GLY A 1 170 ? 29.281 -1.751 3.469 1.00 91.38 170 GLY A C 1
ATOM 1357 O O . GLY A 1 170 ? 29.747 -1.795 4.609 1.00 91.38 170 GLY A O 1
ATOM 1358 N N . ARG A 1 171 ? 30.012 -1.274 2.454 1.00 93.69 171 ARG A N 1
ATOM 1359 C CA . ARG A 1 171 ? 31.408 -0.846 2.614 1.00 93.69 171 ARG A CA 1
ATOM 1360 C C . ARG A 1 171 ? 31.474 0.598 3.086 1.00 93.69 171 ARG A C 1
ATOM 1362 O O . ARG A 1 171 ? 31.001 1.507 2.413 1.00 93.69 171 ARG A O 1
ATOM 1369 N N . LYS A 1 172 ? 32.137 0.835 4.218 1.00 91.38 172 LYS A N 1
ATOM 1370 C CA . LYS A 1 172 ? 32.469 2.199 4.648 1.00 91.38 172 LYS A CA 1
ATOM 1371 C C . LYS A 1 172 ? 33.437 2.826 3.647 1.00 91.38 172 LYS A C 1
ATOM 1373 O O . LYS A 1 172 ? 34.490 2.255 3.365 1.00 91.38 172 LYS A O 1
ATOM 1378 N N . VAL A 1 173 ? 33.090 4.004 3.144 1.00 91.31 173 VAL A N 1
ATOM 1379 C CA . VAL A 1 173 ? 33.896 4.750 2.173 1.00 91.31 173 VAL A CA 1
ATOM 1380 C C . VAL A 1 173 ? 34.450 6.022 2.797 1.00 91.31 173 VAL A C 1
ATOM 1382 O O . VAL A 1 173 ? 33.817 6.640 3.644 1.00 91.31 173 VAL A O 1
ATOM 1385 N N . THR A 1 174 ? 35.645 6.430 2.373 1.00 89.88 174 THR A N 1
ATOM 1386 C CA . THR A 1 174 ? 36.243 7.717 2.772 1.00 89.88 174 THR A CA 1
ATOM 1387 C C . THR A 1 174 ? 35.813 8.868 1.865 1.00 89.88 174 THR A C 1
ATOM 1389 O O . THR A 1 174 ? 36.019 10.031 2.204 1.00 89.88 174 THR A O 1
ATOM 1392 N N . LYS A 1 175 ? 35.244 8.549 0.698 1.00 89.31 175 LYS A N 1
ATOM 1393 C CA . LYS A 1 175 ? 34.721 9.499 -0.280 1.00 89.31 175 LYS A CA 1
ATOM 1394 C C . LYS A 1 175 ? 33.619 8.831 -1.097 1.00 89.31 175 LYS A C 1
ATOM 1396 O O . LYS A 1 175 ? 33.819 7.724 -1.589 1.00 89.31 175 LYS A O 1
ATOM 1401 N N . ILE A 1 176 ? 32.511 9.535 -1.297 1.00 88.56 176 ILE A N 1
ATOM 1402 C CA . ILE A 1 176 ? 31.434 9.110 -2.193 1.00 88.56 176 ILE A CA 1
ATOM 1403 C C . ILE A 1 176 ? 31.820 9.436 -3.641 1.00 88.56 176 ILE A C 1
ATOM 1405 O O . ILE A 1 176 ? 32.232 10.558 -3.958 1.00 88.56 176 ILE A O 1
ATOM 1409 N N . VAL A 1 177 ? 31.687 8.454 -4.534 1.00 86.50 177 VAL A N 1
ATOM 1410 C CA . VAL A 1 177 ? 31.967 8.602 -5.968 1.00 86.50 177 VAL A CA 1
ATOM 1411 C C . VAL A 1 177 ? 30.750 8.117 -6.744 1.00 86.50 177 VAL A C 1
ATOM 1413 O O . VAL A 1 177 ? 30.503 6.924 -6.848 1.00 86.50 177 VAL A O 1
ATOM 1416 N N . THR A 1 178 ? 29.980 9.057 -7.286 1.00 85.75 178 THR A N 1
ATOM 1417 C CA . THR A 1 178 ? 28.777 8.753 -8.067 1.00 85.75 178 THR A CA 1
ATOM 1418 C C . THR A 1 178 ? 28.506 9.836 -9.105 1.00 85.75 178 THR A C 1
ATOM 1420 O O . THR A 1 178 ? 28.638 11.037 -8.828 1.00 85.75 178 THR A O 1
ATOM 1423 N N . ASP A 1 179 ? 28.121 9.400 -10.299 1.00 83.81 179 ASP A N 1
ATOM 1424 C CA . ASP A 1 179 ? 27.663 10.225 -11.415 1.00 83.81 179 ASP A CA 1
ATOM 1425 C C . ASP A 1 179 ? 26.189 10.647 -11.274 1.00 83.81 179 ASP A C 1
ATOM 1427 O O . ASP A 1 179 ? 25.767 11.623 -11.894 1.00 83.81 179 ASP A O 1
ATOM 1431 N N . ARG A 1 180 ? 25.425 9.984 -10.398 1.00 83.44 180 ARG A N 1
ATOM 1432 C CA . ARG A 1 180 ? 24.018 10.299 -10.112 1.00 83.44 180 ARG A CA 1
ATOM 1433 C C . ARG A 1 180 ? 23.873 11.663 -9.452 1.00 83.44 180 ARG A C 1
ATOM 1435 O O . ARG A 1 180 ? 24.642 12.009 -8.559 1.00 83.44 180 ARG A O 1
ATOM 1442 N N . SER A 1 181 ? 22.894 12.457 -9.871 1.00 81.56 181 SER A N 1
ATOM 1443 C CA . SER A 1 181 ? 22.582 13.738 -9.229 1.00 81.56 181 SER A CA 1
ATOM 1444 C C . SER A 1 181 ? 21.540 13.528 -8.138 1.00 81.56 181 SER A C 1
ATOM 1446 O O . SER A 1 181 ? 20.503 12.928 -8.407 1.00 81.56 181 SER A O 1
ATOM 1448 N N . PHE A 1 182 ? 21.795 14.057 -6.943 1.00 85.38 182 PHE A N 1
ATOM 1449 C CA . PHE A 1 182 ? 20.847 14.016 -5.835 1.00 85.38 182 PHE A CA 1
ATOM 1450 C C . PHE A 1 182 ? 20.580 15.425 -5.320 1.00 85.38 182 PHE A C 1
ATOM 1452 O O . PHE A 1 182 ? 21.505 16.245 -5.276 1.00 85.38 182 PHE A O 1
ATOM 1459 N N . PRO A 1 183 ? 19.335 15.722 -4.930 1.00 86.62 183 PRO A N 1
ATOM 1460 C CA . PRO A 1 183 ? 19.013 16.984 -4.292 1.00 86.62 183 PRO A CA 1
ATOM 1461 C C . PRO A 1 183 ? 19.718 17.075 -2.936 1.00 86.62 183 PRO A C 1
ATOM 1463 O O . PRO A 1 183 ? 19.710 16.137 -2.145 1.00 86.62 183 PRO A O 1
ATOM 1466 N N . CYS A 1 184 ? 20.359 18.207 -2.672 1.00 90.06 184 CYS A N 1
ATOM 1467 C CA . CYS A 1 184 ? 20.924 18.529 -1.368 1.00 90.06 184 CYS A CA 1
ATOM 1468 C C . CYS A 1 184 ? 21.263 20.021 -1.339 1.00 90.06 184 CYS A C 1
ATOM 1470 O O . CYS A 1 184 ? 21.844 20.552 -2.285 1.00 90.06 184 CYS A O 1
ATOM 1472 N N . PHE A 1 185 ? 20.917 20.703 -0.250 1.00 91.19 185 PHE A N 1
ATOM 1473 C CA . PHE A 1 185 ? 21.216 22.126 -0.047 1.00 91.19 185 PHE A CA 1
ATOM 1474 C C . PHE A 1 185 ? 22.502 22.361 0.770 1.00 91.19 185 PHE A C 1
ATOM 1476 O O . PHE A 1 185 ? 22.745 23.476 1.229 1.00 91.19 185 PHE A O 1
ATOM 1483 N N . GLY A 1 186 ? 23.333 21.327 0.929 1.00 88.12 186 GLY A N 1
ATOM 1484 C CA . GLY A 1 186 ? 24.554 21.334 1.735 1.00 88.12 186 GLY A CA 1
ATOM 1485 C C . GLY A 1 186 ? 24.372 20.639 3.084 1.00 88.12 186 GLY A C 1
ATOM 1486 O O . GLY A 1 186 ? 23.484 19.800 3.248 1.00 88.12 186 GLY A O 1
ATOM 1487 N N . GLU A 1 187 ? 25.227 20.997 4.042 1.00 86.44 187 GLU A N 1
ATOM 1488 C CA . GLU A 1 187 ? 25.231 20.414 5.385 1.00 86.44 187 GLU A CA 1
ATOM 1489 C C . GLU A 1 187 ? 23.826 20.433 6.011 1.00 86.44 187 GLU A C 1
ATOM 1491 O O . GLU A 1 187 ? 23.125 21.446 5.995 1.00 86.44 187 GLU A O 1
ATOM 1496 N N . GLY A 1 188 ? 23.410 19.285 6.551 1.00 87.12 188 GLY A N 1
ATOM 1497 C CA . GLY A 1 188 ? 22.091 19.105 7.156 1.00 87.12 188 GLY A CA 1
ATOM 1498 C C . GLY A 1 188 ? 20.976 18.690 6.191 1.00 87.12 188 GLY A C 1
ATOM 1499 O O . GLY A 1 188 ? 19.853 18.509 6.648 1.00 87.12 188 GLY A O 1
ATOM 1500 N N . CYS A 1 189 ? 21.248 18.491 4.893 1.00 89.62 189 CYS A N 1
ATOM 1501 C CA . CYS A 1 189 ? 20.228 18.013 3.949 1.00 89.62 189 CYS A CA 1
ATOM 1502 C C . CYS A 1 189 ? 19.810 16.549 4.168 1.00 89.62 189 CYS A C 1
ATOM 1504 O O . CYS A 1 189 ? 18.700 16.191 3.791 1.00 89.62 189 CYS A O 1
ATOM 1506 N N . MET A 1 190 ? 20.680 15.729 4.775 1.00 91.00 190 MET A N 1
ATOM 1507 C CA . MET A 1 190 ? 20.409 14.342 5.179 1.00 91.00 190 MET A CA 1
ATOM 1508 C C . MET A 1 190 ? 20.061 14.280 6.669 1.00 91.00 190 MET A C 1
ATOM 1510 O O . MET A 1 190 ? 20.846 13.806 7.487 1.00 91.00 190 MET A O 1
ATOM 1514 N N . ASN A 1 191 ? 18.909 14.825 7.035 1.00 89.44 191 ASN A N 1
ATOM 1515 C CA . ASN A 1 191 ? 18.444 14.911 8.416 1.00 89.44 191 ASN A CA 1
ATOM 1516 C C . ASN A 1 191 ? 17.228 14.009 8.674 1.00 89.44 191 ASN A C 1
ATOM 1518 O O . ASN A 1 191 ? 16.612 13.472 7.752 1.00 89.44 191 ASN A O 1
ATOM 1522 N N . GLN A 1 192 ? 16.863 13.891 9.951 1.00 91.62 192 GLN A N 1
ATOM 1523 C CA . GLN A 1 192 ? 15.536 13.440 10.368 1.00 91.62 192 GLN A CA 1
ATOM 1524 C C . GLN A 1 192 ? 14.542 14.625 10.396 1.00 91.62 192 GLN A C 1
ATOM 1526 O O . GLN A 1 192 ? 14.966 15.771 10.588 1.00 91.62 192 GLN A O 1
ATOM 1531 N N . PRO A 1 193 ? 13.227 14.383 10.270 1.00 92.56 193 PRO A N 1
ATOM 1532 C CA . PRO A 1 193 ? 12.220 15.435 10.312 1.00 92.56 193 PRO A CA 1
ATOM 1533 C C . PRO A 1 193 ? 11.872 15.865 11.742 1.00 92.56 193 PRO A C 1
ATOM 1535 O O . PRO A 1 193 ? 12.131 15.162 12.721 1.00 92.56 193 PRO A O 1
ATOM 1538 N N . LEU A 1 194 ? 11.205 17.014 11.855 1.00 92.62 194 LEU A N 1
ATOM 1539 C CA . LEU A 1 194 ? 10.413 17.356 13.033 1.00 92.62 194 LEU A CA 1
ATOM 1540 C C . LEU A 1 194 ? 9.119 16.543 12.998 1.00 92.62 194 LEU A C 1
ATOM 1542 O O . LEU A 1 194 ? 8.387 16.602 12.009 1.00 92.62 194 LEU A O 1
ATOM 1546 N N . VAL A 1 195 ? 8.824 15.822 14.079 1.00 93.94 195 VAL A N 1
ATOM 1547 C CA . VAL A 1 195 ? 7.630 14.978 14.203 1.00 93.94 195 VAL A CA 1
ATOM 1548 C C . VAL A 1 195 ? 6.821 15.398 15.423 1.00 93.94 195 VAL A C 1
ATOM 1550 O O . VAL A 1 195 ? 7.318 15.485 16.542 1.00 93.94 195 VAL A O 1
ATOM 1553 N N . TYR A 1 196 ? 5.536 15.630 15.218 1.00 93.00 196 TYR A N 1
ATOM 1554 C CA . TYR A 1 196 ? 4.579 15.968 16.255 1.00 93.00 196 TYR A CA 1
ATOM 1555 C C . TYR A 1 196 ? 3.560 14.848 16.378 1.00 93.00 196 TYR A C 1
ATOM 1557 O O . TYR A 1 196 ? 3.094 14.279 15.390 1.00 93.00 196 TYR A O 1
ATOM 1565 N N . HIS A 1 197 ? 3.221 14.531 17.621 1.00 94.81 197 HIS A N 1
ATOM 1566 C CA . HIS A 1 197 ? 2.358 13.412 17.961 1.00 94.81 197 HIS A CA 1
ATOM 1567 C C . HIS A 1 197 ? 1.048 13.911 18.562 1.00 94.81 197 HIS A C 1
ATOM 1569 O O . HIS A 1 197 ? 1.028 14.477 19.659 1.00 94.81 197 HIS A O 1
ATOM 1575 N N . ASN A 1 198 ? -0.047 13.653 17.852 1.00 94.56 198 ASN A N 1
ATOM 1576 C CA . ASN A 1 198 ? -1.393 13.722 18.395 1.00 94.56 198 ASN A CA 1
ATOM 1577 C C . ASN A 1 198 ? -1.702 12.375 19.046 1.00 94.56 198 ASN A C 1
ATOM 1579 O O . ASN A 1 198 ? -2.095 11.430 18.361 1.00 94.56 198 ASN A O 1
ATOM 1583 N N . GLN A 1 199 ? -1.491 12.301 20.363 1.00 93.56 199 GLN A N 1
ATOM 1584 C CA . GLN A 1 199 ? -1.794 11.106 21.152 1.00 93.56 199 GLN A CA 1
ATOM 1585 C C . GLN A 1 199 ? -3.226 10.633 20.901 1.00 93.56 199 GLN A C 1
ATOM 1587 O O . GLN A 1 199 ? -4.132 11.460 20.820 1.00 93.56 199 GLN A O 1
ATOM 1592 N N . SER A 1 200 ? -3.423 9.317 20.819 1.00 93.81 200 SER A N 1
ATOM 1593 C CA . SER A 1 200 ? -4.744 8.723 20.627 1.00 93.81 200 SER A CA 1
ATOM 1594 C C . SER A 1 200 ? -5.710 9.138 21.735 1.00 93.81 200 SER A C 1
ATOM 1596 O O . SER A 1 200 ? -5.519 8.795 22.897 1.00 93.81 200 SER A O 1
ATOM 1598 N N . LEU A 1 201 ? -6.776 9.849 21.387 1.00 91.81 201 LEU A N 1
ATOM 1599 C CA . LEU A 1 201 ? -7.808 10.280 22.325 1.00 91.81 201 LEU A CA 1
ATOM 1600 C C . LEU A 1 201 ? -9.120 9.565 22.036 1.00 91.81 201 LEU A C 1
ATOM 1602 O O . LEU A 1 201 ? -9.437 9.252 20.888 1.00 91.81 201 LEU A O 1
ATOM 1606 N N . VAL A 1 202 ? -9.908 9.347 23.089 1.00 89.00 202 VAL A N 1
ATOM 1607 C CA . VAL A 1 202 ? -11.271 8.845 22.939 1.00 89.00 202 VAL A CA 1
ATOM 1608 C C . VAL A 1 202 ? -12.164 9.930 22.346 1.00 89.00 202 VAL A C 1
ATOM 1610 O O . VAL A 1 202 ? -12.218 11.059 22.834 1.00 89.00 202 VAL A O 1
ATOM 1613 N N . VAL A 1 203 ? -12.903 9.559 21.312 1.00 84.19 203 VAL A N 1
ATOM 1614 C CA . VAL A 1 203 ? -13.982 10.343 20.722 1.00 84.19 203 VAL A CA 1
ATOM 1615 C C . VAL A 1 203 ? -15.278 9.551 20.793 1.00 84.19 203 VAL A C 1
ATOM 1617 O O . VAL A 1 203 ? -15.304 8.339 20.569 1.00 84.19 203 VAL A O 1
ATOM 1620 N N . TYR A 1 204 ? -16.357 10.254 21.126 1.00 78.00 204 TYR A N 1
ATOM 1621 C CA . TYR A 1 204 ? -17.701 9.694 21.207 1.00 78.00 204 TYR A CA 1
ATOM 1622 C C . TYR A 1 204 ? -18.488 10.120 19.976 1.00 78.00 204 TYR A C 1
ATOM 1624 O O . TYR A 1 204 ? -18.641 11.311 19.707 1.00 78.00 204 TYR A O 1
ATOM 1632 N N . LEU A 1 205 ? -18.994 9.138 19.240 1.00 63.09 205 LEU A N 1
ATOM 1633 C CA . LEU A 1 205 ? -19.865 9.335 18.090 1.00 63.09 205 LEU A CA 1
ATOM 1634 C C . LEU A 1 205 ? -21.179 8.609 18.393 1.00 63.09 205 LEU A C 1
ATOM 1636 O O . LEU A 1 205 ? -21.290 7.390 18.262 1.00 63.09 205 LEU A O 1
ATOM 1640 N N . GLY A 1 206 ? -22.157 9.365 18.895 1.00 68.62 206 GLY A N 1
ATOM 1641 C CA . GLY A 1 206 ? -23.356 8.799 19.513 1.00 68.62 206 GLY A CA 1
ATOM 1642 C C . GLY A 1 206 ? -23.016 8.078 20.821 1.00 68.62 206 GLY A C 1
ATOM 1643 O O . GLY A 1 206 ? -22.355 8.648 21.688 1.00 68.62 206 GLY A O 1
ATOM 1644 N N . ASN A 1 207 ? -23.447 6.821 20.947 1.00 66.44 207 ASN A N 1
ATOM 1645 C CA . ASN A 1 207 ? -23.158 5.976 22.113 1.00 66.44 207 ASN A CA 1
ATOM 1646 C C . ASN A 1 207 ? -21.852 5.172 21.979 1.00 66.44 207 ASN A C 1
ATOM 1648 O O . ASN A 1 207 ? -21.455 4.505 22.932 1.00 66.44 207 ASN A O 1
ATOM 1652 N N . ASN A 1 208 ? -21.180 5.234 20.825 1.00 70.62 208 ASN A N 1
ATOM 1653 C CA . ASN A 1 208 ? -19.972 4.457 20.566 1.00 70.62 208 ASN A CA 1
ATOM 1654 C C . ASN A 1 208 ? -18.723 5.296 20.841 1.00 70.62 208 ASN A C 1
ATOM 1656 O O . ASN A 1 208 ? -18.595 6.426 20.361 1.00 70.62 208 ASN A O 1
ATOM 1660 N N . ALA A 1 209 ? -17.788 4.721 21.594 1.00 80.88 209 ALA A N 1
ATOM 1661 C CA . ALA A 1 209 ? -16.468 5.287 21.820 1.00 80.88 209 ALA A CA 1
ATOM 1662 C C . ALA A 1 209 ? -15.461 4.681 20.839 1.00 80.88 209 ALA A C 1
ATOM 1664 O O . ALA A 1 209 ? -15.475 3.481 20.573 1.00 80.88 209 ALA A O 1
ATOM 1665 N N . SER A 1 210 ? -14.567 5.513 20.320 1.00 84.00 210 SER A N 1
ATOM 1666 C CA . SER 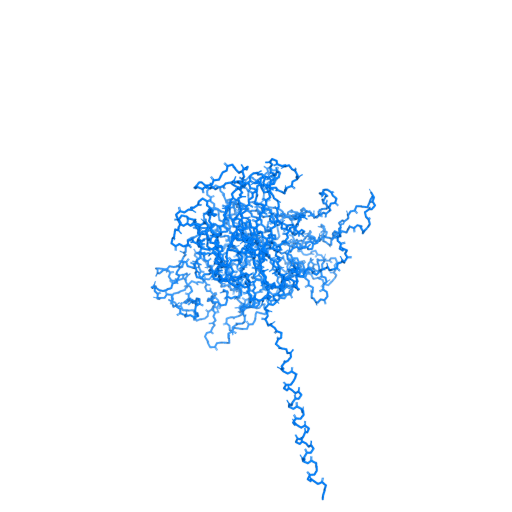A 1 210 ? -13.452 5.078 19.480 1.00 84.00 210 SER A CA 1
ATOM 1667 C C . SER A 1 210 ? -12.229 5.951 19.716 1.00 84.00 210 SER A C 1
ATOM 1669 O O . SER A 1 210 ? -12.328 6.983 20.375 1.00 84.00 210 SER A O 1
ATOM 1671 N N . LEU A 1 211 ? -11.075 5.538 19.202 1.00 87.56 211 LEU A N 1
ATOM 1672 C CA . LEU A 1 211 ? -9.847 6.318 19.287 1.00 87.56 211 LEU A CA 1
ATOM 1673 C C . LEU A 1 211 ? -9.584 7.065 17.975 1.00 87.56 211 LEU A C 1
ATOM 1675 O O . LEU A 1 211 ? -9.808 6.529 16.886 1.00 87.56 211 LEU A O 1
ATOM 1679 N N . VAL A 1 212 ? -9.062 8.283 18.102 1.00 91.81 212 VAL A N 1
ATOM 1680 C CA . VAL A 1 212 ? -8.478 9.067 17.008 1.00 91.81 212 VAL A CA 1
ATOM 1681 C C . VAL A 1 212 ? -7.089 9.543 17.412 1.00 91.81 212 VAL A C 1
ATOM 1683 O O . VAL A 1 212 ? -6.903 9.995 18.539 1.00 91.81 212 VAL A O 1
ATOM 1686 N N . GLY A 1 213 ? -6.120 9.456 16.509 1.00 93.94 213 GLY A N 1
ATOM 1687 C CA . GLY A 1 213 ? -4.750 9.909 16.748 1.00 93.94 213 GLY A CA 1
ATOM 1688 C C . GLY A 1 213 ? -4.016 10.195 15.445 1.00 93.94 213 GLY A C 1
ATOM 1689 O O . GLY A 1 213 ? -4.598 10.112 14.359 1.00 93.94 213 GLY A O 1
ATOM 1690 N N . GLY A 1 214 ? -2.743 10.572 15.545 1.00 96.19 214 GLY A N 1
ATOM 1691 C CA . GLY A 1 214 ? -1.929 10.796 14.357 1.00 96.19 214 GLY A CA 1
ATOM 1692 C C . GLY A 1 214 ? -0.521 11.321 14.609 1.00 96.19 214 GLY A C 1
ATOM 1693 O O . GLY A 1 214 ? -0.197 11.819 15.689 1.00 96.19 214 GLY A O 1
ATOM 1694 N N . PHE A 1 215 ? 0.291 11.286 13.559 1.00 96.38 215 PHE A N 1
ATOM 1695 C CA . PHE A 1 215 ? 1.585 11.957 13.476 1.00 96.38 215 PHE A CA 1
ATOM 1696 C C . PHE A 1 215 ? 1.558 13.004 12.370 1.00 96.38 215 PHE A C 1
ATOM 1698 O O . PHE A 1 215 ? 0.912 12.812 11.345 1.00 96.38 215 PHE A O 1
ATOM 1705 N N . TYR A 1 216 ? 2.266 14.111 12.546 1.00 95.00 216 TYR A N 1
ATOM 1706 C CA . TYR A 1 216 ? 2.445 15.104 11.491 1.00 95.00 216 TYR A CA 1
ATOM 1707 C C . TYR A 1 216 ? 3.765 15.840 11.664 1.00 95.00 216 TYR A C 1
ATOM 1709 O O . TYR A 1 216 ? 4.331 15.849 12.754 1.00 95.00 216 TYR A O 1
ATOM 1717 N N . GLY A 1 217 ? 4.266 16.474 10.611 1.00 93.62 217 GLY A N 1
ATOM 1718 C CA . GLY A 1 217 ? 5.564 17.125 10.699 1.00 93.62 217 GLY A CA 1
ATOM 1719 C C . GLY A 1 217 ? 6.129 17.601 9.374 1.00 93.62 217 GLY A C 1
ATOM 1720 O O . GLY A 1 217 ? 5.399 17.780 8.399 1.00 93.62 217 GLY A O 1
ATOM 1721 N N . THR A 1 218 ? 7.438 17.846 9.368 1.00 92.88 218 THR A N 1
ATOM 1722 C CA . THR A 1 218 ? 8.170 18.438 8.240 1.00 92.88 218 THR A CA 1
ATOM 1723 C C . THR A 1 218 ? 9.663 18.121 8.316 1.00 92.88 218 THR A C 1
ATOM 1725 O O . THR A 1 218 ? 10.220 18.026 9.409 1.00 92.88 218 THR A O 1
ATOM 1728 N N . TYR A 1 219 ? 10.325 17.988 7.166 1.00 92.06 219 TYR A N 1
ATOM 1729 C CA . TYR A 1 219 ? 11.789 17.924 7.086 1.00 92.06 219 TYR A CA 1
ATOM 1730 C C . TYR A 1 219 ? 12.446 19.315 7.115 1.00 92.06 219 TYR A C 1
ATOM 1732 O O . TYR A 1 219 ? 13.634 19.450 7.423 1.00 92.06 219 TYR A O 1
ATOM 1740 N N . ASP A 1 220 ? 11.685 20.373 6.834 1.00 91.62 220 ASP A N 1
ATOM 1741 C CA . ASP A 1 220 ? 12.153 21.754 6.899 1.00 91.62 220 ASP A CA 1
ATOM 1742 C C . ASP A 1 220 ? 12.268 22.182 8.375 1.00 91.62 220 ASP A C 1
ATOM 1744 O O . ASP A 1 220 ? 11.309 22.648 8.982 1.00 91.62 220 ASP A O 1
ATOM 1748 N N . LEU A 1 221 ? 13.449 22.004 8.981 1.00 90.69 221 LEU A N 1
ATOM 1749 C CA . LEU A 1 221 ? 13.673 22.254 10.418 1.00 90.69 221 LEU A CA 1
ATOM 1750 C C . LEU A 1 221 ? 13.463 23.721 10.838 1.00 90.69 221 LEU A C 1
ATOM 1752 O O . LEU A 1 221 ? 13.248 24.005 12.013 1.00 90.69 221 LEU A O 1
ATOM 1756 N N . ASP A 1 222 ? 13.539 24.650 9.885 1.00 86.44 222 ASP A N 1
ATOM 1757 C CA . ASP A 1 222 ? 13.282 26.083 10.051 1.00 86.44 222 ASP A CA 1
ATOM 1758 C C . ASP A 1 222 ? 11.822 26.477 9.758 1.00 86.44 222 ASP A C 1
ATOM 1760 O O . ASP A 1 222 ? 11.466 27.657 9.819 1.00 86.44 222 ASP A O 1
ATOM 1764 N N . ALA A 1 223 ? 10.957 25.507 9.445 1.00 83.50 223 ALA A N 1
ATOM 1765 C CA . ALA A 1 223 ? 9.563 25.755 9.122 1.00 83.50 223 ALA A CA 1
ATOM 1766 C C . ALA A 1 223 ? 8.759 26.255 10.325 1.00 83.50 223 ALA A C 1
ATOM 1768 O O . ALA A 1 223 ? 8.734 25.658 11.402 1.00 83.50 223 ALA A O 1
ATOM 1769 N N . ASN A 1 224 ? 7.970 27.304 10.092 1.00 73.94 224 ASN A N 1
ATOM 1770 C CA . ASN A 1 224 ? 6.928 27.712 11.020 1.00 73.94 224 ASN A CA 1
ATOM 1771 C C . ASN A 1 224 ? 5.594 27.022 10.685 1.00 73.94 224 ASN A C 1
ATOM 1773 O O . ASN A 1 224 ? 4.798 27.539 9.901 1.00 73.94 224 ASN A O 1
ATOM 1777 N N . LEU A 1 225 ? 5.325 25.879 11.320 1.00 70.00 225 LEU A N 1
ATOM 1778 C CA . LEU A 1 225 ? 4.089 25.111 11.110 1.00 70.00 225 LEU A CA 1
ATOM 1779 C C . LEU A 1 225 ? 2.810 25.838 11.565 1.00 70.00 225 LEU A C 1
ATOM 1781 O O . LEU A 1 225 ? 1.720 25.486 11.120 1.00 70.00 225 LEU A O 1
ATOM 1785 N N . SER A 1 226 ? 2.916 26.876 12.406 1.00 64.00 226 SER A N 1
ATOM 1786 C CA . SER A 1 226 ? 1.750 27.671 12.830 1.00 64.00 226 SER A CA 1
ATOM 1787 C C . SER A 1 226 ? 1.174 28.558 11.717 1.00 64.00 226 SER A C 1
ATOM 1789 O O . SER A 1 226 ? 0.038 29.013 11.826 1.00 64.00 226 SER A O 1
ATOM 1791 N N . ALA A 1 227 ? 1.924 28.768 10.629 1.00 54.47 227 ALA A N 1
ATOM 1792 C CA . ALA A 1 227 ? 1.505 29.559 9.473 1.00 54.47 227 ALA A CA 1
ATOM 1793 C C . ALA A 1 227 ? 0.799 28.733 8.367 1.00 54.47 227 ALA A C 1
ATOM 1795 O O . ALA A 1 227 ? 0.455 29.291 7.327 1.00 54.47 227 ALA A O 1
ATOM 1796 N N . GLY A 1 228 ? 0.562 27.428 8.582 1.00 54.09 228 GLY A N 1
ATOM 1797 C CA . GLY A 1 228 ? -0.061 26.511 7.612 1.00 54.09 228 GLY A CA 1
ATOM 1798 C C . GLY A 1 228 ? 0.924 25.843 6.636 1.00 54.09 228 GLY A C 1
ATOM 1799 O O . GLY A 1 228 ? 2.134 26.060 6.714 1.00 54.09 228 GLY A O 1
ATOM 1800 N N . SER A 1 229 ? 0.409 25.010 5.715 1.00 52.22 229 SER A N 1
ATOM 1801 C CA . SER A 1 229 ? 1.189 24.370 4.634 1.00 52.22 229 SER A CA 1
ATOM 1802 C C . SER A 1 229 ? 1.630 25.413 3.598 1.00 52.22 229 SER A C 1
ATOM 1804 O O . SER A 1 229 ? 1.001 25.575 2.556 1.00 52.22 229 SER A O 1
ATOM 1806 N N . GLY A 1 230 ? 2.672 26.177 3.929 1.00 60.50 230 GLY A N 1
ATOM 1807 C CA . GLY A 1 230 ? 3.376 27.064 3.000 1.00 60.50 230 GLY A CA 1
ATOM 1808 C C . GLY A 1 230 ? 4.285 26.287 2.036 1.00 60.50 230 GLY A C 1
ATOM 1809 O O . GLY A 1 230 ? 4.000 25.152 1.678 1.00 60.50 230 GLY A O 1
ATOM 1810 N N . ASN A 1 231 ? 5.430 26.868 1.668 1.00 74.88 231 ASN A N 1
ATOM 1811 C CA . ASN A 1 231 ? 6.424 26.252 0.767 1.00 74.88 231 ASN A CA 1
ATOM 1812 C C . ASN A 1 231 ? 7.270 25.126 1.411 1.00 74.88 231 ASN A C 1
ATOM 1814 O O . ASN A 1 231 ? 8.296 24.738 0.852 1.00 74.88 231 ASN A O 1
ATOM 1818 N N . ASN A 1 232 ? 6.880 24.640 2.592 1.00 87.00 232 ASN A N 1
ATOM 1819 C CA . ASN A 1 232 ? 7.629 23.647 3.364 1.00 87.00 232 ASN A CA 1
ATOM 1820 C C . ASN A 1 232 ? 7.130 22.236 3.054 1.00 87.00 232 ASN A C 1
ATOM 1822 O O . ASN A 1 232 ? 5.969 22.045 2.687 1.00 87.00 232 ASN A O 1
ATOM 1826 N N . SER A 1 233 ? 7.990 21.243 3.266 1.00 90.56 233 SER A N 1
ATOM 1827 C CA . SER A 1 233 ? 7.579 19.849 3.229 1.00 90.56 233 SER A CA 1
ATOM 1828 C C . SER A 1 233 ? 6.586 19.604 4.353 1.00 90.56 233 SER A C 1
ATOM 1830 O O . SER A 1 233 ? 6.634 20.249 5.405 1.00 90.56 233 SER A O 1
ATOM 1832 N N . PHE A 1 234 ? 5.659 18.688 4.139 1.00 91.44 234 PHE A N 1
ATOM 1833 C CA . PHE A 1 234 ? 4.661 18.362 5.140 1.00 91.44 234 PHE A CA 1
ATOM 1834 C C . PHE A 1 234 ? 4.287 16.899 5.031 1.00 91.44 234 PHE A C 1
ATOM 1836 O O . PHE A 1 234 ? 4.129 16.375 3.934 1.00 91.44 234 PHE A O 1
ATOM 1843 N N . PHE A 1 235 ? 4.087 16.253 6.168 1.00 93.38 235 PHE A N 1
ATOM 1844 C CA . PHE A 1 235 ? 3.428 14.963 6.207 1.00 93.38 235 PHE A CA 1
ATOM 1845 C C . PHE A 1 235 ? 2.394 14.945 7.325 1.00 93.38 235 PHE A C 1
ATOM 1847 O O . PHE A 1 235 ? 2.556 15.610 8.352 1.00 93.38 235 PHE A O 1
ATOM 1854 N N . SER A 1 236 ? 1.344 14.155 7.142 1.00 94.19 236 SER A N 1
ATOM 1855 C CA . SER A 1 236 ? 0.431 13.805 8.223 1.00 94.19 236 SER A CA 1
ATOM 1856 C C . SER A 1 236 ? -0.152 12.423 8.016 1.00 94.19 236 SER A C 1
ATOM 1858 O O . SER A 1 236 ? -0.571 12.086 6.911 1.00 94.19 236 SER A O 1
ATOM 1860 N N . ILE A 1 237 ? -0.225 11.661 9.097 1.00 96.12 237 ILE A N 1
ATOM 1861 C CA . ILE A 1 237 ? -0.910 10.384 9.179 1.00 96.12 237 ILE A CA 1
ATOM 1862 C C . ILE A 1 237 ? -1.915 10.503 10.309 1.00 96.12 237 ILE A C 1
ATOM 1864 O O . ILE A 1 237 ? -1.545 10.867 11.424 1.00 96.12 237 ILE A O 1
ATOM 1868 N N . SER A 1 238 ? -3.174 10.196 10.039 1.00 93.38 238 SER A N 1
ATOM 1869 C CA . SER A 1 238 ? -4.206 10.108 11.065 1.00 93.38 238 SER A CA 1
ATOM 1870 C C . SER A 1 238 ? -4.899 8.760 11.002 1.00 93.38 238 SER A C 1
ATOM 1872 O O . SER A 1 238 ? -5.105 8.199 9.925 1.00 93.38 238 SER A O 1
ATOM 1874 N N . TRP A 1 239 ? -5.265 8.237 12.165 1.00 92.38 239 TRP A N 1
ATOM 1875 C CA . TRP A 1 239 ? -6.073 7.032 12.281 1.00 92.38 239 TRP A CA 1
ATOM 1876 C C . TRP A 1 239 ? -7.335 7.330 13.070 1.00 92.38 239 TRP A C 1
ATOM 1878 O O . TRP A 1 239 ? -7.315 8.026 14.084 1.00 92.38 239 TRP A O 1
ATOM 1888 N N . GLN A 1 240 ? -8.440 6.771 12.602 1.00 86.44 240 GLN A N 1
ATOM 1889 C CA . GLN A 1 240 ? -9.726 6.805 13.285 1.00 86.44 240 GLN A CA 1
ATOM 1890 C C . GLN A 1 240 ? -10.483 5.515 13.000 1.00 86.44 240 GLN A C 1
ATOM 1892 O O . GLN A 1 240 ? -10.258 4.877 11.970 1.00 86.44 240 GLN 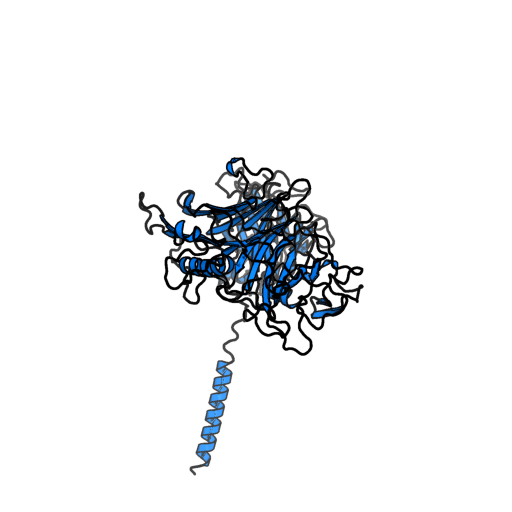A O 1
ATOM 1897 N N . LYS A 1 241 ? -11.411 5.126 13.873 1.00 78.62 241 LYS A N 1
ATOM 1898 C CA . LYS A 1 241 ? -12.267 3.975 13.583 1.00 78.62 241 LYS A CA 1
ATOM 1899 C C . LYS A 1 241 ? -13.388 4.331 12.623 1.00 78.62 241 LYS A C 1
ATOM 1901 O O . LYS A 1 241 ? -14.148 5.274 12.828 1.00 78.62 241 LYS A O 1
ATOM 1906 N N . ASN A 1 242 ? -13.556 3.482 11.622 1.00 64.94 242 ASN A N 1
ATOM 1907 C CA . ASN A 1 242 ? -14.807 3.361 10.911 1.00 64.94 242 ASN A CA 1
ATOM 1908 C C . ASN A 1 242 ? -15.810 2.638 11.815 1.00 64.94 242 ASN A C 1
ATOM 1910 O O . ASN A 1 242 ? -15.757 1.421 11.949 1.00 64.94 242 ASN A O 1
ATOM 1914 N N . LEU A 1 243 ? -16.749 3.370 12.409 1.00 64.38 243 LEU A N 1
ATOM 1915 C CA . LEU A 1 243 ? -17.728 2.802 13.347 1.00 64.38 243 LEU A CA 1
ATOM 1916 C C . LEU A 1 243 ? -18.583 1.689 12.749 1.00 64.38 243 LEU A C 1
ATOM 1918 O O . LEU A 1 243 ? -19.060 0.816 13.461 1.00 64.38 243 LEU A O 1
ATOM 1922 N N . SER A 1 244 ? -18.795 1.733 11.440 1.00 52.66 244 SER A N 1
ATOM 1923 C CA . SER A 1 244 ? -19.667 0.778 10.777 1.00 52.66 244 SER A CA 1
ATOM 1924 C C . SER A 1 244 ? -18.963 -0.554 10.506 1.00 52.66 244 SER A C 1
ATOM 1926 O O . SER A 1 244 ? -19.630 -1.572 10.364 1.00 52.66 244 SER A O 1
ATOM 1928 N N . THR A 1 245 ? -17.640 -0.562 10.316 1.00 57.81 245 THR A N 1
ATOM 1929 C CA . THR A 1 245 ? -16.861 -1.801 10.137 1.00 57.81 245 THR A CA 1
ATOM 1930 C C . THR A 1 245 ? -16.071 -2.192 11.379 1.00 57.81 245 THR A C 1
ATOM 1932 O O . THR A 1 245 ? -15.540 -3.295 11.448 1.00 57.81 245 THR A O 1
ATOM 1935 N N . ASN A 1 246 ? -15.961 -1.280 12.341 1.00 66.88 246 ASN A N 1
ATOM 1936 C CA . ASN A 1 246 ? -15.030 -1.339 13.457 1.00 66.88 246 ASN A CA 1
ATOM 1937 C C . ASN A 1 246 ? -13.548 -1.456 13.030 1.00 66.88 246 ASN A C 1
ATOM 1939 O O . ASN A 1 246 ? -12.706 -1.923 13.795 1.00 66.88 246 ASN A O 1
ATOM 1943 N N . SER A 1 247 ? -13.204 -1.015 11.817 1.00 75.81 247 SER A N 1
ATOM 1944 C CA . SER A 1 247 ? -11.840 -1.059 11.271 1.00 75.81 247 SER A CA 1
ATOM 1945 C C . SER A 1 247 ? -11.145 0.300 11.312 1.00 75.81 247 SER A C 1
ATOM 1947 O O . SER A 1 247 ? -11.811 1.334 11.391 1.00 75.81 247 SER A O 1
ATOM 1949 N N . TRP A 1 248 ? -9.815 0.324 11.272 1.00 82.62 248 TRP A N 1
ATOM 1950 C CA . TRP A 1 248 ? -9.058 1.566 11.142 1.00 82.62 248 TRP A CA 1
ATOM 1951 C C . TRP A 1 248 ? -9.195 2.172 9.743 1.00 82.62 248 TRP A C 1
ATOM 1953 O O . TRP A 1 248 ? -9.083 1.495 8.727 1.00 82.62 248 TRP A O 1
ATOM 1963 N N . ILE A 1 249 ? -9.406 3.484 9.712 1.00 85.12 249 ILE A N 1
ATOM 1964 C CA . ILE A 1 249 ? -9.201 4.343 8.553 1.00 85.12 249 ILE A CA 1
ATOM 1965 C C . ILE A 1 249 ? -7.882 5.057 8.793 1.00 85.12 249 ILE A C 1
ATOM 1967 O O . ILE A 1 249 ? -7.811 5.890 9.697 1.00 85.12 249 ILE A O 1
ATOM 1971 N N . VAL A 1 250 ? -6.860 4.743 7.998 1.00 90.62 250 VAL A N 1
ATOM 1972 C CA . VAL A 1 250 ? -5.551 5.402 8.096 1.00 90.62 250 VAL A CA 1
ATOM 1973 C C . VAL A 1 250 ? -5.382 6.330 6.900 1.00 90.62 250 VAL A C 1
ATOM 1975 O O . VAL A 1 250 ? -5.304 5.874 5.757 1.00 90.62 250 VAL A O 1
ATOM 1978 N N . SER A 1 251 ? -5.378 7.634 7.164 1.00 89.94 251 SER A N 1
ATOM 1979 C CA . SER A 1 251 ? -5.286 8.685 6.148 1.00 89.94 251 SER A CA 1
ATOM 1980 C C . SER A 1 251 ? -3.883 9.255 6.126 1.00 89.94 251 SER A C 1
ATOM 1982 O O . SER A 1 251 ? -3.346 9.596 7.176 1.00 89.94 251 SER A O 1
ATOM 1984 N N . HIS A 1 252 ? -3.309 9.370 4.937 1.00 92.56 252 HIS A N 1
ATOM 1985 C CA . HIS A 1 252 ? -1.946 9.836 4.730 1.00 92.56 252 HIS A CA 1
ATOM 1986 C C . HIS A 1 252 ? -1.955 11.065 3.838 1.00 92.56 252 HIS A C 1
ATOM 1988 O O . HIS A 1 252 ? -2.721 11.137 2.878 1.00 92.56 252 HIS A O 1
ATOM 1994 N N . LYS A 1 253 ? -1.060 12.000 4.140 1.00 90.06 253 LYS A N 1
ATOM 1995 C CA . LYS A 1 253 ? -0.763 13.159 3.311 1.00 90.06 253 LYS A CA 1
ATOM 1996 C C . LYS A 1 253 ? 0.736 13.388 3.276 1.00 90.06 253 LYS A C 1
ATOM 1998 O O . LYS A 1 253 ? 1.379 13.333 4.325 1.00 90.06 253 LYS A O 1
ATOM 2003 N N . LEU A 1 254 ? 1.265 13.676 2.094 1.00 91.56 254 LEU A N 1
ATOM 2004 C CA . LEU A 1 254 ? 2.677 13.970 1.887 1.00 91.56 254 LEU A CA 1
ATOM 2005 C C . LEU A 1 254 ? 2.845 15.106 0.877 1.00 91.56 254 LEU A C 1
ATOM 2007 O O . LEU A 1 254 ? 2.323 15.030 -0.232 1.00 91.56 254 LEU A O 1
ATOM 2011 N N . THR A 1 255 ? 3.629 16.112 1.251 1.00 88.88 255 THR A N 1
ATOM 2012 C CA . THR A 1 255 ? 3.951 17.289 0.447 1.00 88.88 255 THR A CA 1
ATOM 2013 C C . THR A 1 255 ? 5.462 17.500 0.412 1.00 88.88 255 THR A C 1
ATOM 2015 O O . THR A 1 255 ? 6.105 17.583 1.459 1.00 88.88 255 THR A O 1
ATOM 2018 N N . SER A 1 256 ? 6.026 17.632 -0.788 1.00 88.62 256 SER A N 1
ATOM 2019 C CA . SER A 1 256 ? 7.444 17.965 -1.011 1.00 88.62 256 SER A CA 1
ATOM 2020 C C . SER A 1 256 ? 7.708 19.470 -0.889 1.00 88.62 256 SER A C 1
ATOM 2022 O O . SER A 1 256 ? 6.801 20.267 -1.127 1.00 88.62 256 SER A O 1
ATOM 2024 N N . SER A 1 257 ? 8.963 19.870 -0.677 1.00 87.94 257 SER A N 1
ATOM 2025 C CA . SER A 1 257 ? 9.416 21.264 -0.834 1.00 87.94 257 SER A CA 1
ATOM 2026 C C . SER A 1 257 ? 10.570 21.383 -1.822 1.00 87.94 257 SER A C 1
ATOM 2028 O O . SER A 1 257 ? 11.098 20.388 -2.312 1.00 87.94 257 SER A O 1
ATOM 2030 N N . SER A 1 258 ? 11.002 22.612 -2.108 1.00 86.50 258 SER A N 1
ATOM 2031 C CA . SER A 1 258 ? 12.227 22.842 -2.882 1.00 86.50 258 SER A CA 1
ATOM 2032 C C . SER A 1 258 ? 13.484 22.334 -2.166 1.00 86.50 258 SER A C 1
ATOM 2034 O O . SER A 1 258 ? 14.430 21.925 -2.835 1.00 86.50 258 SER A O 1
ATOM 2036 N N . LYS A 1 259 ? 13.500 22.338 -0.822 1.00 89.00 259 LYS A N 1
ATOM 2037 C CA . LYS A 1 259 ? 14.593 21.774 -0.014 1.00 89.00 259 LYS A CA 1
ATOM 2038 C C . LYS A 1 259 ? 14.537 20.247 0.056 1.00 89.00 259 LYS A C 1
ATOM 2040 O O . LYS A 1 259 ? 15.590 19.618 0.077 1.00 89.00 259 LYS A O 1
ATOM 2045 N N . TYR A 1 260 ? 13.334 19.670 0.069 1.00 90.31 260 TYR A N 1
ATOM 2046 C CA . TYR A 1 260 ? 13.102 18.224 0.122 1.00 90.31 260 TYR A CA 1
ATOM 2047 C C . TYR A 1 260 ? 12.225 17.782 -1.049 1.00 90.31 260 TYR A C 1
ATOM 2049 O O . TYR A 1 260 ? 11.019 17.559 -0.888 1.00 90.31 260 TYR A O 1
ATOM 2057 N N . PRO A 1 261 ? 12.820 17.696 -2.249 1.00 88.69 261 PRO A N 1
ATOM 2058 C CA . PRO A 1 261 ? 12.086 17.397 -3.462 1.00 88.69 261 PRO A CA 1
ATOM 2059 C C . PRO A 1 261 ? 11.816 15.906 -3.657 1.00 88.69 261 PRO A C 1
ATOM 2061 O O . PRO A 1 261 ? 11.084 15.583 -4.576 1.00 88.69 261 PRO A O 1
ATOM 2064 N N . SER A 1 262 ? 12.392 15.012 -2.851 1.00 90.12 262 SER A N 1
ATOM 2065 C CA . SER A 1 262 ? 12.120 13.571 -2.881 1.00 90.12 262 SER A CA 1
ATOM 2066 C C . SER A 1 262 ? 11.756 13.109 -1.475 1.00 90.12 262 SER A C 1
ATOM 2068 O O . SER A 1 262 ? 12.558 13.263 -0.551 1.00 90.12 262 SER A O 1
ATOM 2070 N N . LEU A 1 263 ? 10.536 12.601 -1.307 1.00 92.19 263 LEU A N 1
ATOM 2071 C CA . LEU A 1 263 ? 10.010 12.123 -0.029 1.00 92.19 263 LEU A CA 1
ATOM 2072 C C . LEU A 1 263 ? 9.218 10.832 -0.230 1.00 92.19 263 LEU A C 1
ATOM 2074 O O . LEU A 1 263 ? 8.497 10.704 -1.219 1.00 92.19 263 LEU A O 1
ATOM 2078 N N . MET A 1 264 ? 9.292 9.930 0.744 1.00 93.06 264 MET A N 1
ATOM 2079 C CA . MET A 1 264 ? 8.533 8.681 0.775 1.00 93.06 264 MET A CA 1
ATOM 2080 C C . MET A 1 264 ? 7.718 8.592 2.060 1.00 93.06 264 MET A C 1
ATOM 2082 O O . MET A 1 264 ? 8.241 8.889 3.134 1.00 93.06 264 MET A O 1
ATOM 2086 N N . LEU A 1 265 ? 6.458 8.168 1.957 1.00 94.12 265 LEU A N 1
ATOM 2087 C CA . LEU A 1 265 ? 5.591 7.903 3.105 1.00 94.12 265 LEU A CA 1
ATOM 2088 C C . LEU A 1 265 ? 4.809 6.609 2.885 1.00 94.12 265 LEU A C 1
ATOM 2090 O O . LEU A 1 265 ? 3.965 6.552 1.985 1.00 94.12 265 LEU A O 1
ATOM 2094 N N . TYR A 1 266 ? 5.050 5.607 3.733 1.00 93.50 266 TYR A N 1
ATOM 2095 C CA . TYR A 1 266 ? 4.399 4.297 3.663 1.00 93.50 266 TYR A CA 1
ATOM 2096 C C . TYR A 1 266 ? 3.709 3.920 4.972 1.00 93.50 266 TYR A C 1
ATOM 2098 O O . TYR A 1 266 ? 4.233 4.164 6.059 1.00 93.50 266 TYR A O 1
ATOM 2106 N N . LEU A 1 267 ? 2.573 3.232 4.851 1.00 93.81 267 LEU A N 1
ATOM 2107 C CA . LEU A 1 267 ? 2.098 2.324 5.888 1.00 93.81 267 LEU A CA 1
ATOM 2108 C C . LEU A 1 267 ? 2.703 0.948 5.626 1.00 93.81 267 LEU A C 1
ATOM 2110 O O . LEU A 1 267 ? 2.574 0.415 4.522 1.00 93.81 267 LEU A O 1
ATOM 2114 N N . ARG A 1 268 ? 3.328 0.368 6.644 1.00 91.25 268 ARG A N 1
ATOM 2115 C CA . ARG A 1 268 ? 4.029 -0.907 6.565 1.00 91.25 268 ARG A CA 1
ATOM 2116 C C . ARG A 1 268 ? 3.484 -1.906 7.573 1.00 91.25 268 ARG A C 1
ATOM 2118 O O . ARG A 1 268 ? 3.208 -1.585 8.732 1.00 91.25 268 ARG A O 1
ATOM 2125 N N . ALA A 1 269 ? 3.365 -3.142 7.120 1.00 91.56 269 ALA A N 1
ATOM 2126 C CA . ALA A 1 269 ? 3.255 -4.316 7.958 1.00 91.56 269 ALA A CA 1
ATOM 2127 C C . ALA A 1 269 ? 4.612 -5.018 7.948 1.00 91.56 269 ALA A C 1
ATOM 2129 O O . ALA A 1 269 ? 5.002 -5.589 6.935 1.00 91.56 269 ALA A O 1
ATOM 2130 N N . ASP A 1 270 ? 5.314 -4.973 9.074 1.00 90.75 270 ASP A N 1
ATOM 2131 C CA . ASP A 1 270 ? 6.630 -5.588 9.235 1.00 90.75 270 ASP A CA 1
ATOM 2132 C C . ASP A 1 270 ? 6.562 -6.872 10.065 1.00 90.75 270 ASP A C 1
ATOM 2134 O O . ASP A 1 270 ? 5.625 -7.072 10.844 1.00 90.75 270 ASP A O 1
ATOM 2138 N N . ALA A 1 271 ? 7.562 -7.742 9.926 1.00 89.06 271 ALA A N 1
ATOM 2139 C CA . ALA A 1 271 ? 7.714 -8.928 10.755 1.00 89.06 271 ALA A CA 1
ATOM 2140 C C . ALA A 1 271 ? 7.858 -8.547 12.231 1.00 89.06 271 ALA A C 1
ATOM 2142 O O . ALA A 1 271 ? 8.583 -7.622 12.602 1.00 89.06 271 ALA A O 1
ATOM 2143 N N . ALA A 1 272 ? 7.196 -9.318 13.095 1.00 88.38 272 ALA A N 1
ATOM 2144 C CA . ALA A 1 272 ? 7.311 -9.197 14.544 1.00 88.38 272 ALA A CA 1
ATOM 2145 C C . ALA A 1 272 ? 8.761 -9.384 15.032 1.00 88.38 272 ALA A C 1
ATOM 2147 O O . ALA A 1 272 ? 9.125 -8.898 16.101 1.00 88.38 272 ALA A O 1
ATOM 2148 N N . LYS A 1 273 ? 9.597 -10.072 14.243 1.00 84.94 273 LYS A N 1
ATOM 2149 C CA . LYS A 1 273 ? 11.023 -10.284 14.492 1.00 84.94 273 LYS A CA 1
ATOM 2150 C C . LYS A 1 273 ? 11.775 -10.507 13.178 1.00 84.94 273 LYS A C 1
ATOM 2152 O O . LYS A 1 273 ? 11.230 -11.097 12.248 1.00 84.94 273 LYS A O 1
ATOM 2157 N N . GLY A 1 274 ? 13.055 -10.139 13.155 1.00 82.12 274 GLY A N 1
ATOM 2158 C CA . GLY A 1 274 ? 13.943 -10.306 12.004 1.00 82.12 274 GLY A CA 1
ATOM 2159 C C . GLY A 1 274 ? 14.153 -9.012 11.219 1.00 82.12 274 GLY A C 1
ATOM 2160 O O . GLY A 1 274 ? 13.690 -7.945 11.620 1.00 82.12 274 GLY A O 1
ATOM 2161 N N . PHE A 1 275 ? 14.905 -9.122 10.126 1.00 80.56 275 PHE A N 1
ATOM 2162 C CA . PHE A 1 275 ? 15.274 -8.005 9.258 1.00 80.56 275 PHE A CA 1
ATOM 2163 C C . PHE A 1 275 ? 14.083 -7.573 8.398 1.00 80.56 275 PHE A C 1
ATOM 2165 O O . PHE A 1 275 ? 13.551 -8.374 7.623 1.00 80.56 275 PHE A O 1
ATOM 2172 N N . ASN A 1 276 ? 13.670 -6.313 8.515 1.00 70.88 276 ASN A N 1
ATOM 2173 C CA . ASN A 1 276 ? 12.521 -5.766 7.792 1.00 70.88 276 ASN A CA 1
ATOM 2174 C C . ASN A 1 276 ? 12.999 -4.934 6.594 1.00 70.88 276 ASN A C 1
ATOM 2176 O O . ASN A 1 276 ? 13.833 -4.057 6.764 1.00 70.88 276 ASN A O 1
ATOM 2180 N N . GLY A 1 277 ? 12.484 -5.221 5.391 1.00 56.78 277 GLY A N 1
ATOM 2181 C CA . GLY A 1 277 ? 12.620 -4.454 4.134 1.00 56.78 277 GLY A CA 1
ATOM 2182 C C . GLY A 1 277 ? 13.647 -3.308 4.070 1.00 56.78 277 GLY A C 1
ATOM 2183 O O . GLY A 1 277 ? 13.241 -2.158 3.915 1.00 56.78 277 GLY A O 1
ATOM 2184 N N . GLY A 1 278 ? 14.948 -3.609 4.160 1.00 62.28 278 GLY A N 1
ATOM 2185 C CA . GLY A 1 278 ? 16.037 -2.619 4.061 1.00 62.28 278 GLY A CA 1
ATOM 2186 C C . GLY A 1 278 ? 16.988 -2.568 5.244 1.00 62.28 278 GLY A C 1
ATOM 2187 O O . GLY A 1 278 ? 18.131 -2.151 5.083 1.00 62.28 278 GLY A O 1
ATOM 2188 N N . TYR A 1 279 ? 16.562 -3.037 6.412 1.00 74.31 279 TYR A N 1
ATOM 2189 C CA . TYR A 1 279 ? 17.333 -2.884 7.639 1.00 74.31 279 TYR A CA 1
ATOM 2190 C C . TYR A 1 279 ? 18.188 -4.110 7.938 1.00 74.31 279 TYR A C 1
ATOM 2192 O O . TYR A 1 279 ? 17.724 -5.245 7.855 1.00 74.31 279 TYR A O 1
ATOM 2200 N N . HIS A 1 280 ? 19.428 -3.870 8.353 1.00 77.31 280 HIS A N 1
ATOM 2201 C CA . HIS A 1 280 ? 20.360 -4.906 8.806 1.00 77.31 280 HIS A CA 1
ATOM 2202 C C . HIS A 1 280 ? 20.199 -5.239 10.303 1.00 77.31 280 HIS A C 1
ATOM 2204 O O . HIS A 1 280 ? 21.021 -5.940 10.889 1.00 77.31 280 HIS A O 1
ATOM 2210 N N . TYR A 1 281 ? 19.131 -4.746 10.933 1.00 82.81 281 TYR A N 1
ATOM 2211 C CA . TYR A 1 281 ? 18.789 -4.966 12.336 1.00 82.81 281 TYR A CA 1
ATOM 2212 C C . TYR A 1 281 ? 17.383 -5.556 12.489 1.00 82.81 281 TYR A C 1
ATOM 2214 O O . TYR A 1 281 ? 16.526 -5.427 11.614 1.00 82.81 281 TYR A O 1
ATOM 2222 N N . SER A 1 282 ? 17.147 -6.242 13.612 1.00 85.12 282 SER A N 1
ATOM 2223 C CA . SER A 1 282 ? 15.845 -6.849 13.894 1.00 85.12 282 SER A CA 1
ATOM 2224 C C . SER A 1 282 ? 14.847 -5.805 14.387 1.00 85.12 282 SER A C 1
ATOM 2226 O O . SER A 1 282 ? 15.058 -5.235 15.454 1.00 85.12 282 SER A O 1
ATOM 2228 N N . GLY A 1 283 ? 13.719 -5.659 13.692 1.00 87.31 283 GLY A N 1
ATOM 2229 C CA . GLY A 1 283 ? 12.644 -4.736 14.075 1.00 87.31 283 GLY A CA 1
ATOM 2230 C C . GLY A 1 283 ? 11.494 -5.383 14.853 1.00 87.31 283 GLY A C 1
ATOM 2231 O O . GLY A 1 283 ? 11.594 -6.531 15.314 1.00 87.31 283 GLY A O 1
ATOM 2232 N N . ARG A 1 284 ? 10.402 -4.626 15.002 1.00 91.38 284 ARG A N 1
ATOM 2233 C CA . ARG A 1 284 ? 9.120 -5.026 15.604 1.00 91.38 284 ARG A CA 1
ATOM 2234 C C . ARG A 1 284 ? 7.958 -4.586 14.715 1.00 91.38 284 ARG A C 1
ATOM 2236 O O . ARG A 1 284 ? 7.871 -3.431 14.318 1.00 91.38 284 ARG A O 1
ATOM 2243 N N . GLY A 1 285 ? 7.034 -5.503 14.439 1.00 92.00 285 GLY A N 1
ATOM 2244 C CA . GLY A 1 285 ? 5.912 -5.243 13.540 1.00 92.00 285 GLY A CA 1
ATOM 2245 C C . GLY A 1 285 ? 4.694 -6.133 13.775 1.00 92.00 285 GLY A C 1
ATOM 2246 O O . GLY A 1 285 ? 4.592 -6.860 14.765 1.00 92.00 285 GLY A O 1
ATOM 2247 N N . ILE A 1 286 ? 3.724 -6.038 12.871 1.00 91.31 286 ILE A N 1
ATOM 2248 C CA . ILE A 1 286 ? 2.413 -6.678 13.008 1.00 91.31 286 ILE A CA 1
ATOM 2249 C C . ILE A 1 286 ? 2.322 -8.077 12.380 1.00 91.31 286 ILE A C 1
ATOM 2251 O O . ILE A 1 286 ? 1.395 -8.829 12.689 1.00 91.31 286 ILE A O 1
ATOM 2255 N N . ILE A 1 287 ? 3.253 -8.448 11.498 1.00 88.69 287 ILE A N 1
ATOM 2256 C CA . ILE A 1 287 ? 3.292 -9.767 10.857 1.00 88.69 287 ILE A CA 1
ATOM 2257 C C . ILE A 1 287 ? 3.841 -10.783 11.864 1.00 88.69 287 ILE A C 1
ATOM 2259 O O . ILE A 1 287 ? 5.047 -10.883 12.086 1.00 88.69 287 ILE A O 1
ATOM 2263 N N . ARG A 1 288 ? 2.946 -11.579 12.450 1.00 85.25 288 ARG A N 1
ATOM 2264 C CA . ARG A 1 288 ? 3.284 -12.673 13.378 1.00 85.25 288 ARG A CA 1
ATOM 2265 C C . ARG A 1 288 ? 3.712 -13.958 12.665 1.00 85.25 288 ARG A C 1
ATOM 2267 O O . ARG A 1 288 ? 4.393 -14.793 13.247 1.00 85.25 288 ARG A O 1
ATOM 2274 N N . LYS A 1 289 ? 3.321 -14.134 11.397 1.00 82.94 289 LYS A N 1
ATOM 2275 C CA . LYS A 1 289 ? 3.705 -15.288 10.571 1.00 82.94 289 LYS A CA 1
ATOM 2276 C C . LYS A 1 289 ? 4.343 -14.818 9.271 1.00 82.94 289 LYS A C 1
ATOM 2278 O O . LYS A 1 289 ? 3.686 -14.160 8.473 1.00 82.94 289 LYS A O 1
ATOM 2283 N N . LEU A 1 290 ? 5.602 -15.193 9.052 1.00 82.88 290 LEU A N 1
ATOM 2284 C CA . LEU A 1 290 ? 6.344 -14.824 7.846 1.00 82.88 290 LEU A CA 1
ATOM 2285 C C . LEU A 1 290 ? 5.654 -15.313 6.566 1.00 82.88 290 LEU A C 1
ATOM 2287 O O . LEU A 1 290 ? 5.023 -16.374 6.537 1.00 82.88 290 LEU A O 1
ATOM 2291 N N . LEU A 1 291 ? 5.798 -14.521 5.507 1.00 84.81 291 LEU A N 1
ATOM 2292 C CA . LEU A 1 291 ? 5.094 -14.693 4.243 1.00 84.81 291 LEU A CA 1
ATOM 2293 C C . LEU A 1 291 ? 6.037 -15.317 3.217 1.00 84.81 291 LEU A C 1
ATOM 2295 O O . LEU A 1 291 ? 7.001 -14.687 2.804 1.00 84.81 291 LEU A O 1
ATOM 2299 N N . GLU A 1 292 ? 5.782 -16.552 2.798 1.00 85.19 292 GLU A N 1
ATOM 2300 C CA . GLU A 1 292 ? 6.640 -17.259 1.839 1.00 85.19 292 GLU A CA 1
ATOM 2301 C C . GLU A 1 292 ? 5.936 -17.387 0.487 1.00 85.19 292 GLU A C 1
ATOM 2303 O O . GLU A 1 292 ? 4.833 -17.936 0.406 1.00 85.19 292 GLU A O 1
ATOM 2308 N N . SER A 1 293 ? 6.566 -16.914 -0.591 1.00 82.50 293 SER A N 1
ATOM 2309 C CA . SER A 1 293 ? 6.041 -17.132 -1.943 1.00 82.50 293 SER A CA 1
ATOM 2310 C C . SER A 1 293 ? 6.094 -18.619 -2.323 1.00 82.50 293 SER A C 1
ATOM 2312 O O . SER A 1 293 ? 7.088 -19.283 -2.030 1.00 82.50 293 SER A O 1
ATOM 2314 N N . PRO A 1 294 ? 5.080 -19.152 -3.030 1.00 85.88 294 PRO A N 1
ATOM 2315 C CA . PRO A 1 294 ? 3.932 -18.443 -3.603 1.00 85.88 294 PRO A CA 1
ATOM 2316 C C . PRO A 1 294 ? 2.697 -18.335 -2.687 1.00 85.88 294 PRO A C 1
ATOM 2318 O O . PRO A 1 294 ? 1.622 -17.952 -3.129 1.00 85.88 294 PRO A O 1
ATOM 2321 N N . ASN A 1 295 ? 2.806 -18.681 -1.409 1.00 81.12 295 ASN A N 1
ATOM 2322 C CA . ASN A 1 295 ? 1.671 -19.126 -0.603 1.00 81.12 295 ASN A CA 1
ATOM 2323 C C . ASN A 1 295 ? 1.035 -18.026 0.261 1.00 81.12 295 ASN A C 1
ATOM 2325 O O . ASN A 1 295 ? 0.717 -18.266 1.427 1.00 81.12 295 ASN A O 1
ATOM 2329 N N . PHE A 1 296 ? 0.829 -16.824 -0.282 1.00 80.88 296 PHE A N 1
ATOM 2330 C CA . PHE A 1 296 ? 0.118 -15.769 0.443 1.00 80.88 296 PHE A CA 1
ATOM 2331 C C . PHE A 1 296 ? -0.601 -14.785 -0.479 1.00 80.88 296 PHE A C 1
ATOM 2333 O O . PHE A 1 296 ? -0.176 -14.521 -1.604 1.00 80.88 296 PHE A O 1
ATOM 2340 N N . LYS A 1 297 ? -1.687 -14.220 0.050 1.00 87.69 297 LYS A N 1
ATOM 2341 C CA . LYS A 1 297 ? -2.471 -13.159 -0.575 1.00 87.69 297 LYS A CA 1
ATOM 2342 C C . LYS A 1 297 ? -2.531 -11.944 0.341 1.00 87.69 297 LYS A C 1
ATOM 2344 O O . LYS A 1 297 ? -2.419 -12.084 1.559 1.00 87.69 297 LYS A O 1
ATOM 2349 N N . VAL A 1 298 ? -2.758 -10.773 -0.242 1.00 83.81 298 VAL A N 1
ATOM 2350 C CA . VAL A 1 298 ? -2.987 -9.526 0.493 1.00 83.81 298 VAL A CA 1
ATOM 2351 C C . VAL A 1 298 ? -4.336 -8.954 0.081 1.00 83.81 298 VAL A C 1
ATOM 2353 O O . VAL A 1 298 ? -4.630 -8.843 -1.108 1.00 83.81 298 VAL A O 1
ATOM 2356 N N . ARG A 1 299 ? -5.156 -8.591 1.070 1.00 83.31 299 ARG A N 1
ATOM 2357 C CA . ARG A 1 299 ? -6.444 -7.928 0.861 1.00 83.31 299 ARG A CA 1
ATOM 2358 C C . ARG A 1 299 ? -6.430 -6.564 1.534 1.00 83.31 299 ARG A C 1
ATOM 2360 O O . ARG A 1 299 ? -6.131 -6.477 2.721 1.00 83.31 299 ARG A O 1
ATOM 2367 N N . LEU A 1 300 ? -6.761 -5.518 0.785 1.00 81.31 300 LEU A N 1
ATOM 2368 C CA . LEU A 1 300 ? -6.778 -4.134 1.266 1.00 81.31 300 LEU A CA 1
ATOM 2369 C C . LEU A 1 300 ? -7.808 -3.318 0.482 1.00 81.31 300 LEU A C 1
ATOM 2371 O O . LEU A 1 300 ? -8.104 -3.654 -0.661 1.00 81.31 300 LEU A O 1
ATOM 2375 N N . THR A 1 301 ? -8.333 -2.241 1.059 1.00 80.56 301 THR A N 1
ATOM 2376 C CA . THR A 1 301 ? -9.110 -1.248 0.300 1.00 80.56 301 THR A CA 1
ATOM 2377 C C . THR A 1 301 ? -8.350 0.058 0.285 1.00 80.56 301 THR A C 1
ATOM 2379 O O . THR A 1 301 ? -7.951 0.537 1.342 1.00 80.56 301 THR A O 1
ATOM 2382 N N . LEU A 1 302 ? -8.144 0.614 -0.904 1.00 82.19 302 LEU A N 1
ATOM 2383 C CA . LEU A 1 302 ? -7.353 1.816 -1.123 1.00 82.19 302 LEU A CA 1
ATOM 2384 C C . LEU A 1 302 ? -8.195 2.870 -1.838 1.00 82.19 302 LEU A C 1
ATOM 2386 O O . LEU A 1 302 ? -8.869 2.578 -2.824 1.00 82.19 302 LEU A O 1
ATOM 2390 N N . ASP A 1 303 ? -8.111 4.097 -1.339 1.00 81.88 303 ASP A N 1
ATOM 2391 C CA . ASP A 1 303 ? -8.791 5.268 -1.876 1.00 81.88 303 ASP A CA 1
ATOM 2392 C C . ASP A 1 303 ? -7.780 6.408 -2.038 1.00 81.88 303 ASP A C 1
ATOM 2394 O O . ASP A 1 303 ? -7.358 7.024 -1.056 1.00 81.88 303 ASP A O 1
ATOM 2398 N N . ILE A 1 304 ? -7.351 6.663 -3.275 1.00 82.44 304 ILE A N 1
ATOM 2399 C CA . ILE A 1 304 ? -6.400 7.732 -3.592 1.00 82.44 304 ILE A CA 1
ATOM 2400 C C . ILE A 1 304 ? -7.185 9.014 -3.866 1.00 82.44 304 ILE A C 1
ATOM 2402 O O . ILE A 1 304 ? -7.934 9.110 -4.838 1.00 82.44 304 ILE A O 1
ATOM 2406 N N . LYS A 1 305 ? -6.990 10.020 -3.013 1.00 77.62 305 LYS A N 1
ATOM 2407 C CA . LYS A 1 305 ? -7.631 11.337 -3.119 1.00 77.62 305 LYS A CA 1
ATOM 2408 C C . LYS A 1 305 ? -6.857 12.268 -4.034 1.00 77.62 305 LYS A C 1
ATOM 2410 O O . LYS A 1 305 ? -7.448 12.982 -4.839 1.00 77.62 305 LYS A O 1
ATOM 2415 N N . GLN A 1 306 ? -5.535 12.237 -3.923 1.00 80.94 306 GLN A N 1
ATOM 2416 C CA . GLN A 1 306 ? -4.636 13.067 -4.707 1.00 80.94 306 GLN A CA 1
ATOM 2417 C C . GLN A 1 306 ? -3.331 12.311 -4.970 1.00 80.94 306 GLN A C 1
ATOM 2419 O O . GLN A 1 306 ? -2.768 11.704 -4.063 1.00 80.94 306 GLN A O 1
ATOM 2424 N N . GLY A 1 307 ? -2.845 12.348 -6.210 1.00 80.19 307 GLY A N 1
ATOM 2425 C CA . GLY A 1 307 ? -1.553 11.772 -6.589 1.00 80.19 307 GLY A CA 1
ATOM 2426 C C . GLY A 1 307 ? -0.423 12.797 -6.502 1.00 80.19 307 GLY A C 1
ATOM 2427 O O . GLY A 1 307 ? -0.646 13.979 -6.759 1.00 80.19 307 GLY A O 1
ATOM 2428 N N . GLY A 1 308 ? 0.798 12.339 -6.222 1.00 77.69 308 GLY A N 1
ATOM 2429 C CA . GLY A 1 308 ? 1.997 13.171 -6.053 1.00 77.69 308 GLY A CA 1
ATOM 2430 C C . GLY A 1 308 ? 2.591 13.766 -7.338 1.00 77.69 308 GLY A C 1
ATOM 2431 O O . GLY A 1 308 ? 3.776 14.077 -7.368 1.00 77.69 308 GLY A O 1
ATOM 2432 N N . GLY A 1 309 ? 1.802 13.921 -8.403 1.00 81.19 309 GLY A N 1
ATOM 2433 C CA . GLY A 1 309 ? 2.257 14.399 -9.714 1.00 81.19 309 GLY A CA 1
ATOM 2434 C C . GLY A 1 309 ? 2.556 13.283 -10.723 1.00 81.19 309 GLY A C 1
ATOM 2435 O O . GLY A 1 309 ? 2.358 12.097 -10.456 1.00 81.19 309 GLY A O 1
ATOM 2436 N N . SER A 1 310 ? 3.011 13.664 -11.922 1.00 82.75 310 SER A N 1
ATOM 2437 C CA . SER A 1 310 ? 3.292 12.711 -13.010 1.00 82.75 310 SER A CA 1
ATOM 2438 C C . SER A 1 310 ? 4.458 11.780 -12.701 1.00 82.75 310 SER A C 1
ATOM 2440 O O . SER A 1 310 ? 4.448 10.629 -13.127 1.00 82.75 310 SER A O 1
ATOM 2442 N N . ASP A 1 311 ? 5.426 12.281 -11.938 1.00 81.44 311 ASP A N 1
ATOM 2443 C CA . ASP A 1 311 ? 6.677 11.576 -11.680 1.00 81.44 311 ASP A CA 1
ATOM 2444 C C . ASP A 1 311 ? 6.607 10.741 -10.398 1.00 81.44 311 ASP A C 1
ATOM 2446 O O . ASP A 1 311 ? 7.449 9.873 -10.198 1.00 81.44 311 ASP A O 1
ATOM 2450 N N . SER A 1 312 ? 5.591 10.949 -9.544 1.00 87.12 312 SER A N 1
ATOM 2451 C CA . SER A 1 312 ? 5.445 10.169 -8.310 1.00 87.12 312 SER A CA 1
ATOM 2452 C C . SER A 1 312 ? 5.284 8.680 -8.592 1.00 87.12 312 SER A C 1
ATOM 2454 O O . SER A 1 312 ? 4.593 8.275 -9.531 1.00 87.12 312 SER A O 1
ATOM 2456 N N . GLN A 1 313 ? 5.861 7.862 -7.728 1.00 89.62 313 GLN A N 1
ATOM 2457 C CA . GLN A 1 313 ? 5.647 6.428 -7.709 1.00 89.62 313 GLN A CA 1
ATOM 2458 C C . GLN A 1 313 ? 4.712 6.132 -6.540 1.00 89.62 313 GLN A C 1
ATOM 2460 O O . GLN A 1 313 ? 5.047 6.347 -5.379 1.00 89.62 313 GLN A O 1
ATOM 2465 N N . PHE A 1 314 ? 3.487 5.711 -6.847 1.00 93.38 314 PHE A N 1
ATOM 2466 C CA . PHE A 1 314 ? 2.547 5.239 -5.836 1.00 93.38 314 PHE A CA 1
ATOM 2467 C C . PHE A 1 314 ? 2.512 3.722 -5.897 1.00 93.38 314 PHE A C 1
ATOM 2469 O O . PHE A 1 314 ? 2.102 3.158 -6.915 1.00 93.38 314 PHE A O 1
ATOM 2476 N N . TYR A 1 315 ? 2.918 3.081 -4.812 1.00 94.31 315 TYR A N 1
ATOM 2477 C CA . TYR A 1 315 ? 2.961 1.639 -4.687 1.00 94.31 315 TYR A CA 1
ATOM 2478 C C . TYR A 1 315 ? 1.636 1.141 -4.117 1.00 94.31 315 TYR A C 1
ATOM 2480 O O . TYR A 1 315 ? 1.310 1.396 -2.955 1.00 94.31 315 TYR A O 1
ATOM 2488 N N . LEU A 1 316 ? 0.866 0.416 -4.937 1.00 92.56 316 LEU A N 1
ATOM 2489 C CA . LEU A 1 316 ? -0.278 -0.352 -4.432 1.00 92.56 316 LEU A CA 1
ATOM 2490 C C . LEU A 1 316 ? 0.212 -1.414 -3.447 1.00 92.56 316 LEU A C 1
ATOM 2492 O O . LEU A 1 316 ? -0.426 -1.643 -2.424 1.00 92.56 316 LEU A O 1
ATOM 2496 N N . LEU A 1 317 ? 1.347 -2.032 -3.774 1.00 92.00 317 LEU A N 1
ATOM 2497 C CA . LEU A 1 317 ? 2.140 -2.844 -2.870 1.00 92.00 317 LEU A CA 1
ATOM 2498 C C . LEU A 1 317 ? 3.622 -2.673 -3.185 1.00 92.00 317 LEU A C 1
ATOM 2500 O O . LEU A 1 317 ? 4.027 -2.749 -4.342 1.00 92.00 317 LEU A O 1
ATOM 2504 N N . ASP A 1 318 ? 4.416 -2.533 -2.141 1.00 92.94 318 ASP A N 1
ATOM 2505 C CA . ASP A 1 318 ? 5.851 -2.782 -2.138 1.00 92.94 318 ASP A CA 1
ATOM 2506 C C . ASP A 1 318 ? 6.117 -3.870 -1.090 1.00 92.94 318 ASP A C 1
ATOM 2508 O O . ASP A 1 318 ? 5.676 -3.758 0.050 1.00 92.94 318 ASP A O 1
ATOM 2512 N N . ILE A 1 319 ? 6.756 -4.970 -1.482 1.00 92.00 319 ILE A N 1
ATOM 2513 C CA . ILE A 1 319 ? 7.136 -6.031 -0.547 1.00 92.00 319 ILE A CA 1
ATOM 2514 C C . ILE A 1 319 ? 8.650 -6.085 -0.397 1.00 92.00 319 ILE A C 1
ATOM 2516 O O . ILE A 1 319 ? 9.383 -6.175 -1.380 1.00 92.00 319 ILE A O 1
ATOM 2520 N N . GLY A 1 320 ? 9.100 -6.095 0.856 1.00 91.00 320 GLY A N 1
ATOM 2521 C CA . GLY A 1 320 ? 10.509 -6.110 1.229 1.00 91.00 320 GLY A CA 1
ATOM 2522 C C . GLY A 1 320 ? 10.952 -7.452 1.809 1.00 91.00 320 GLY A C 1
ATOM 2523 O O . GLY A 1 320 ? 10.220 -8.108 2.559 1.00 91.00 320 GLY A O 1
ATOM 2524 N N . SER A 1 321 ? 12.172 -7.863 1.477 1.00 88.81 321 SER A N 1
ATOM 2525 C CA . SER A 1 321 ? 12.806 -9.086 1.975 1.00 88.81 321 SER A CA 1
ATOM 2526 C C . SER A 1 321 ? 14.333 -8.954 2.034 1.00 88.81 321 SER A C 1
ATOM 2528 O O . SER A 1 321 ? 14.900 -7.956 1.590 1.00 88.81 321 SER A O 1
ATOM 2530 N N . CYS A 1 322 ? 15.001 -9.969 2.584 1.00 88.31 322 CYS A N 1
ATOM 2531 C CA . CYS A 1 322 ? 16.451 -10.080 2.629 1.00 88.31 322 CYS A CA 1
ATOM 2532 C C . CYS A 1 322 ? 16.899 -11.537 2.423 1.00 88.31 322 CYS A C 1
ATOM 2534 O O . CYS A 1 322 ? 16.453 -12.439 3.138 1.00 88.31 322 CYS A O 1
ATOM 2536 N N . TRP A 1 323 ? 17.814 -11.762 1.476 1.00 90.31 323 TRP A N 1
ATOM 2537 C CA . TRP A 1 323 ? 18.599 -13.002 1.374 1.00 90.31 323 TRP A CA 1
ATOM 2538 C C . TRP A 1 323 ? 19.958 -12.745 0.708 1.00 90.31 323 TRP A C 1
ATOM 2540 O O . TRP A 1 323 ? 20.169 -11.711 0.081 1.00 90.31 323 TRP A O 1
ATOM 2550 N N . LYS A 1 324 ? 20.909 -13.667 0.823 1.00 93.44 324 LYS A N 1
ATOM 2551 C CA . LYS A 1 324 ? 22.235 -13.537 0.199 1.00 93.44 324 LYS A CA 1
ATOM 2552 C C . LYS A 1 324 ? 22.206 -14.012 -1.253 1.00 93.44 324 LYS A C 1
ATOM 2554 O O . LYS A 1 324 ? 21.396 -14.864 -1.620 1.00 93.44 324 LYS A O 1
ATOM 2559 N N . ASN A 1 325 ? 23.141 -13.544 -2.082 1.00 94.88 325 ASN A N 1
ATOM 2560 C CA . ASN A 1 325 ? 23.256 -13.982 -3.487 1.00 94.88 325 ASN A CA 1
ATOM 2561 C C . ASN A 1 325 ? 23.538 -15.486 -3.644 1.00 94.88 325 ASN A C 1
ATOM 2563 O O . ASN A 1 325 ? 23.313 -16.035 -4.718 1.00 94.88 325 ASN A O 1
ATOM 2567 N N . ASN A 1 326 ? 23.993 -16.162 -2.585 1.00 92.25 326 ASN A N 1
ATOM 2568 C CA . ASN A 1 326 ? 24.209 -17.610 -2.549 1.00 92.25 326 ASN A CA 1
ATOM 2569 C C . ASN A 1 326 ? 22.980 -18.414 -2.061 1.00 92.25 326 ASN A C 1
ATOM 2571 O O . ASN A 1 326 ? 23.042 -19.640 -1.970 1.00 92.25 326 ASN A O 1
ATOM 2575 N N . GLY A 1 327 ? 21.869 -17.737 -1.746 1.00 89.81 327 GLY A N 1
ATOM 2576 C CA . GLY A 1 327 ? 20.591 -18.345 -1.371 1.00 89.81 327 GLY A CA 1
ATOM 2577 C C . GLY A 1 327 ? 20.452 -18.650 0.114 1.00 89.81 327 GLY A C 1
ATOM 2578 O O . GLY A 1 327 ? 19.440 -19.219 0.531 1.00 89.81 327 GLY A O 1
ATOM 2579 N N . ASP A 1 328 ? 21.452 -18.294 0.919 1.00 89.75 328 ASP A N 1
ATOM 2580 C CA . ASP A 1 328 ? 21.329 -18.302 2.370 1.00 89.75 328 ASP A CA 1
ATOM 2581 C C . ASP A 1 328 ? 20.420 -17.156 2.854 1.00 89.75 328 ASP A C 1
ATOM 2583 O O . ASP A 1 328 ? 20.370 -16.093 2.227 1.00 89.75 328 ASP A O 1
ATOM 2587 N N . PRO A 1 329 ? 19.693 -17.346 3.970 1.00 89.06 329 PRO A N 1
ATOM 2588 C CA . PRO A 1 329 ? 19.025 -16.247 4.658 1.00 89.06 329 PRO A CA 1
ATOM 2589 C C . PRO A 1 329 ? 20.025 -15.170 5.088 1.00 89.06 329 PRO A C 1
ATOM 2591 O O . PRO A 1 329 ? 21.191 -15.471 5.351 1.00 89.06 329 PRO A O 1
ATOM 2594 N N . CYS A 1 330 ? 19.549 -13.933 5.203 1.00 89.19 330 CYS A N 1
ATOM 2595 C CA . CYS A 1 330 ? 20.345 -12.860 5.788 1.00 89.19 330 CYS A CA 1
ATOM 2596 C C . CYS A 1 330 ? 20.672 -13.126 7.260 1.00 89.19 330 CYS A C 1
ATOM 2598 O O . CYS A 1 330 ? 19.880 -13.744 7.981 1.00 89.19 330 CYS A O 1
ATOM 2600 N N . ASP A 1 331 ? 21.822 -12.630 7.702 1.00 89.00 331 ASP A N 1
ATOM 2601 C CA . ASP A 1 331 ? 22.324 -12.767 9.075 1.00 89.00 331 ASP A CA 1
ATOM 2602 C C . ASP A 1 331 ? 22.763 -11.434 9.707 1.00 89.00 331 ASP A C 1
ATOM 2604 O O . ASP A 1 331 ? 23.200 -11.423 10.859 1.00 89.00 331 ASP A O 1
ATOM 2608 N N . GLY A 1 332 ? 22.582 -10.316 9.000 1.00 88.12 332 GLY A N 1
ATOM 2609 C CA . GLY A 1 332 ? 22.972 -8.973 9.423 1.00 88.12 332 GLY A CA 1
ATOM 2610 C C . GLY A 1 332 ? 24.347 -8.546 8.900 1.00 88.12 332 GLY A C 1
ATOM 2611 O O . GLY A 1 332 ? 24.794 -7.439 9.207 1.00 88.12 332 GLY A O 1
ATOM 2612 N N . ASP A 1 333 ? 25.041 -9.386 8.124 1.00 92.31 333 ASP A N 1
ATOM 2613 C CA . ASP A 1 333 ? 26.287 -9.003 7.462 1.00 92.31 333 ASP A CA 1
ATOM 2614 C C . ASP A 1 333 ? 26.012 -8.132 6.231 1.00 92.31 333 ASP A C 1
ATOM 2616 O O . ASP A 1 333 ? 25.789 -8.625 5.125 1.00 92.31 333 ASP A O 1
ATOM 2620 N N . VAL A 1 334 ? 26.119 -6.816 6.416 1.00 91.69 334 VAL A N 1
ATOM 2621 C CA . VAL A 1 334 ? 25.865 -5.802 5.379 1.00 91.69 334 VAL A CA 1
ATOM 2622 C C . VAL A 1 334 ? 26.705 -5.949 4.104 1.00 91.69 334 VAL A C 1
ATOM 2624 O O . VAL A 1 334 ? 26.364 -5.357 3.082 1.00 91.69 334 VAL A O 1
ATOM 2627 N N . LEU A 1 335 ? 27.805 -6.711 4.130 1.00 94.62 335 LEU A N 1
ATOM 2628 C CA . LEU A 1 335 ? 28.627 -6.954 2.941 1.00 94.62 335 LEU A CA 1
ATOM 2629 C C . LEU A 1 335 ? 28.059 -8.060 2.045 1.00 94.62 335 LEU A C 1
ATOM 2631 O O . LEU A 1 335 ? 28.277 -8.044 0.828 1.00 94.62 335 LEU A O 1
ATOM 2635 N N . THR A 1 336 ? 27.369 -9.038 2.633 1.00 93.94 336 THR A N 1
ATOM 2636 C CA . THR A 1 336 ? 26.883 -10.232 1.926 1.00 93.94 336 THR A CA 1
ATOM 2637 C C . THR A 1 336 ? 25.362 -10.298 1.827 1.00 93.94 336 THR A C 1
ATOM 2639 O O . THR A 1 336 ? 24.846 -10.884 0.870 1.00 93.94 336 THR A O 1
ATOM 2642 N N . ASP A 1 337 ? 24.653 -9.663 2.755 1.00 93.06 337 ASP A N 1
ATOM 2643 C CA . ASP A 1 337 ? 23.206 -9.501 2.728 1.00 93.06 337 ASP A CA 1
ATOM 2644 C C . ASP A 1 337 ? 22.767 -8.627 1.551 1.00 93.06 337 ASP A C 1
ATOM 2646 O O . ASP A 1 337 ? 23.463 -7.702 1.123 1.00 93.06 337 ASP A O 1
ATOM 2650 N N . VAL A 1 338 ? 21.590 -8.943 1.010 1.00 93.31 338 VAL A N 1
ATOM 2651 C CA . VAL A 1 338 ? 20.970 -8.173 -0.066 1.00 93.31 338 VAL A CA 1
ATOM 2652 C C . VAL A 1 338 ? 19.501 -7.955 0.251 1.00 93.31 338 VAL A C 1
ATOM 2654 O O . VAL A 1 338 ? 18.718 -8.908 0.341 1.00 93.31 338 VAL A O 1
ATOM 2657 N N . THR A 1 339 ? 19.129 -6.686 0.372 1.00 92.69 339 THR A N 1
ATOM 2658 C CA . THR A 1 339 ? 17.733 -6.269 0.478 1.00 92.69 339 THR A CA 1
ATOM 2659 C C . THR A 1 339 ? 17.056 -6.394 -0.876 1.00 92.69 339 THR A C 1
ATOM 2661 O O . THR A 1 339 ? 17.615 -6.002 -1.897 1.00 92.69 339 THR A O 1
ATOM 2664 N N . ARG A 1 340 ? 15.832 -6.910 -0.905 1.00 92.62 340 ARG A N 1
ATOM 2665 C CA . ARG A 1 340 ? 15.074 -7.065 -2.144 1.00 92.62 340 ARG A CA 1
ATOM 2666 C C . ARG A 1 340 ? 13.692 -6.483 -2.034 1.00 92.62 340 ARG A C 1
ATOM 2668 O O . ARG A 1 340 ? 12.993 -6.770 -1.062 1.00 92.62 340 ARG A O 1
ATOM 2675 N N . TYR A 1 341 ? 13.309 -5.750 -3.071 1.00 94.31 341 TYR A N 1
ATOM 2676 C CA . TYR A 1 341 ? 11.984 -5.172 -3.184 1.00 94.31 341 TYR A CA 1
ATOM 2677 C C . TYR A 1 341 ? 11.291 -5.621 -4.466 1.00 94.31 341 TYR A C 1
ATOM 2679 O O . TYR A 1 341 ? 11.893 -5.717 -5.541 1.00 94.31 341 TYR A O 1
ATOM 2687 N N . SER A 1 342 ? 10.001 -5.907 -4.330 1.00 94.25 342 SER A N 1
ATOM 2688 C CA . SER A 1 342 ? 9.074 -6.060 -5.447 1.00 94.25 342 SER A CA 1
ATOM 2689 C C . SER A 1 342 ? 8.018 -4.974 -5.317 1.00 94.25 342 SER A C 1
ATOM 2691 O O . SER A 1 342 ? 7.133 -5.061 -4.466 1.00 94.25 342 SER A O 1
ATOM 2693 N N . GLU A 1 343 ? 8.096 -3.986 -6.195 1.00 96.31 343 GLU A N 1
ATOM 2694 C CA . GLU A 1 343 ? 7.353 -2.738 -6.098 1.00 96.31 343 GLU A CA 1
ATOM 2695 C C . GLU A 1 343 ? 6.346 -2.625 -7.241 1.00 96.31 343 GLU A C 1
ATOM 2697 O O . GLU A 1 343 ? 6.671 -2.791 -8.418 1.00 96.31 343 GLU A O 1
ATOM 2702 N N . MET A 1 344 ? 5.093 -2.348 -6.899 1.00 95.75 344 MET A N 1
ATOM 2703 C CA . MET A 1 344 ? 3.986 -2.354 -7.842 1.00 95.75 344 MET A CA 1
ATOM 2704 C C . MET A 1 344 ? 3.374 -0.962 -7.957 1.00 95.75 344 MET A C 1
ATOM 2706 O O . MET A 1 344 ? 2.573 -0.542 -7.121 1.00 95.75 344 MET A O 1
ATOM 2710 N N . ILE A 1 345 ? 3.783 -0.242 -9.002 1.00 96.38 345 ILE A N 1
ATOM 2711 C CA . ILE A 1 345 ? 3.424 1.160 -9.221 1.00 96.38 345 ILE A CA 1
ATOM 2712 C C . ILE A 1 345 ? 2.065 1.239 -9.919 1.00 96.38 345 ILE A C 1
ATOM 2714 O O . ILE A 1 345 ? 1.838 0.549 -10.910 1.00 96.38 345 ILE A O 1
ATOM 2718 N N . ILE A 1 346 ? 1.173 2.115 -9.446 1.00 94.06 346 ILE A N 1
ATOM 2719 C CA . ILE A 1 346 ? -0.170 2.306 -10.030 1.00 94.06 346 ILE A CA 1
ATOM 2720 C C . ILE A 1 346 ? -0.444 3.712 -10.564 1.00 94.06 346 ILE A C 1
ATOM 2722 O O . ILE A 1 346 ? -1.494 3.935 -11.166 1.00 94.06 346 ILE A O 1
ATOM 2726 N N . ASN A 1 347 ? 0.501 4.648 -10.424 1.00 93.19 347 ASN A N 1
ATOM 2727 C CA . ASN A 1 347 ? 0.367 5.964 -11.043 1.00 93.19 347 ASN A CA 1
ATOM 2728 C C . ASN A 1 347 ? 0.304 5.815 -12.582 1.00 93.19 347 ASN A C 1
ATOM 2730 O O . ASN A 1 347 ? 1.274 5.363 -13.198 1.00 93.19 347 ASN A O 1
ATOM 2734 N N . PRO A 1 348 ? -0.805 6.199 -13.246 1.00 93.31 348 PRO A N 1
ATOM 2735 C CA . PRO A 1 348 ? -0.964 6.020 -14.689 1.00 93.31 348 PRO A CA 1
ATOM 2736 C C . PRO A 1 348 ? 0.057 6.816 -15.513 1.00 93.31 348 PRO A C 1
ATOM 2738 O O . PRO A 1 348 ? 0.362 6.431 -16.650 1.00 93.31 348 PRO A O 1
ATOM 2741 N N . ALA A 1 349 ? 0.601 7.900 -14.952 1.00 91.56 349 ALA A N 1
ATOM 2742 C CA . ALA A 1 349 ? 1.598 8.732 -15.611 1.00 91.56 349 ALA A CA 1
ATOM 2743 C C . ALA A 1 349 ? 2.982 8.064 -15.696 1.00 91.56 349 ALA A C 1
ATOM 2745 O O . ALA A 1 349 ? 3.749 8.387 -16.603 1.00 91.56 349 ALA A O 1
ATOM 2746 N N . THR A 1 350 ? 3.288 7.083 -14.837 1.00 91.31 350 THR A N 1
ATOM 2747 C CA . THR A 1 350 ? 4.598 6.422 -14.824 1.00 91.31 350 THR A CA 1
ATOM 2748 C C . THR A 1 350 ? 4.852 5.676 -16.134 1.00 91.31 350 THR A C 1
ATOM 2750 O O . THR A 1 350 ? 4.085 4.803 -16.558 1.00 91.31 350 THR A O 1
ATOM 2753 N N . THR A 1 351 ? 5.943 6.015 -16.815 1.00 90.50 351 THR A N 1
ATOM 2754 C CA . THR A 1 351 ? 6.368 5.366 -18.063 1.00 90.50 351 THR A CA 1
ATOM 2755 C C . THR A 1 351 ? 7.367 4.248 -17.802 1.00 90.50 351 THR A C 1
ATOM 2757 O O . THR A 1 351 ? 8.137 4.312 -16.852 1.00 90.50 351 THR A O 1
ATOM 2760 N N . SER A 1 352 ? 7.419 3.249 -18.677 1.00 93.81 352 SER A N 1
ATOM 2761 C CA . SER A 1 352 ? 8.392 2.162 -18.562 1.00 93.81 352 SER A CA 1
ATOM 2762 C C . SER A 1 352 ? 9.817 2.619 -18.923 1.00 93.81 352 SER A C 1
ATOM 2764 O O . SER A 1 352 ? 10.043 3.217 -19.985 1.00 93.81 352 SER A O 1
ATOM 2766 N N . TRP A 1 353 ? 10.787 2.344 -18.044 1.00 95.88 353 TRP A N 1
ATOM 2767 C CA . TRP A 1 353 ? 12.212 2.487 -18.357 1.00 95.88 353 TRP A CA 1
ATOM 2768 C C . TRP A 1 353 ? 12.773 1.226 -19.011 1.00 95.88 353 TRP A C 1
ATOM 2770 O O . TRP A 1 353 ? 13.635 1.334 -19.885 1.00 95.88 353 TRP A O 1
ATOM 2780 N N . CYS A 1 354 ? 12.237 0.059 -18.653 1.00 97.31 354 CYS A N 1
ATOM 2781 C CA . CYS A 1 354 ? 12.487 -1.199 -19.338 1.00 97.31 354 CYS A CA 1
ATOM 2782 C C . CYS A 1 354 ? 11.896 -1.189 -20.756 1.00 97.31 354 CYS A C 1
ATOM 2784 O O . CYS A 1 354 ? 10.695 -1.332 -20.959 1.00 97.31 354 CYS A O 1
ATOM 2786 N N . ARG A 1 355 ? 12.744 -1.050 -21.774 1.00 96.88 355 ARG A N 1
ATOM 2787 C CA . ARG A 1 355 ? 12.311 -0.992 -23.177 1.00 96.88 355 ARG A CA 1
ATOM 2788 C C . ARG A 1 355 ? 13.208 -1.850 -24.052 1.00 96.88 355 ARG A C 1
ATOM 2790 O O . ARG A 1 355 ? 14.347 -2.130 -23.689 1.00 96.88 355 ARG A O 1
ATOM 2797 N N . SER A 1 356 ? 12.724 -2.213 -25.238 1.00 95.69 356 SER A N 1
ATOM 2798 C CA . SER A 1 356 ? 13.505 -2.979 -26.218 1.00 95.69 356 SER A CA 1
ATOM 2799 C C . SER A 1 356 ? 14.799 -2.278 -26.644 1.00 95.69 356 SER A C 1
ATOM 2801 O O . SER A 1 356 ? 15.745 -2.941 -27.056 1.00 95.69 356 SER A O 1
ATOM 2803 N N . ASP A 1 357 ? 14.846 -0.948 -26.546 1.00 94.94 357 ASP A N 1
ATOM 2804 C CA . ASP A 1 357 ? 16.022 -0.114 -26.814 1.00 94.94 357 ASP A CA 1
ATOM 2805 C C . ASP A 1 357 ? 16.816 0.261 -25.546 1.00 94.94 357 ASP A C 1
ATOM 2807 O O . ASP A 1 357 ? 17.877 0.873 -25.646 1.00 94.94 357 ASP A O 1
ATOM 2811 N N . ASN A 1 358 ? 16.339 -0.128 -24.357 1.00 95.81 358 ASN A N 1
ATOM 2812 C CA . ASN A 1 358 ? 16.965 0.146 -23.065 1.00 95.81 358 ASN A CA 1
ATOM 2813 C C . ASN A 1 358 ? 16.914 -1.085 -22.144 1.00 95.81 358 ASN A C 1
ATOM 2815 O O . ASN A 1 358 ? 16.221 -1.117 -21.125 1.00 95.81 358 ASN A O 1
ATOM 2819 N N . LEU A 1 359 ? 17.665 -2.122 -22.517 1.00 96.56 359 LEU A N 1
ATOM 2820 C CA . LEU A 1 359 ? 17.658 -3.413 -21.822 1.00 96.56 359 LEU A CA 1
ATOM 2821 C C . LEU A 1 359 ? 18.306 -3.383 -20.430 1.00 96.56 359 LEU A C 1
ATOM 2823 O O . LEU A 1 359 ? 18.112 -4.322 -19.660 1.00 96.56 359 LEU A O 1
ATOM 2827 N N . VAL A 1 360 ? 19.073 -2.334 -20.100 1.00 96.19 360 VAL A N 1
ATOM 2828 C CA . VAL A 1 360 ? 19.785 -2.231 -18.810 1.00 96.19 360 VAL A CA 1
ATOM 2829 C C . VAL A 1 360 ? 18.813 -2.154 -17.632 1.00 96.19 360 VAL A C 1
ATOM 2831 O O . VAL A 1 360 ? 19.122 -2.664 -16.562 1.00 96.19 360 VAL A O 1
ATOM 2834 N N . SER A 1 361 ? 17.625 -1.582 -17.867 1.00 96.69 361 SER A N 1
ATOM 2835 C CA . SER A 1 361 ? 16.538 -1.436 -16.894 1.00 96.69 361 SER A CA 1
ATOM 2836 C C . SER A 1 361 ? 15.547 -2.607 -16.922 1.00 96.69 361 SER A C 1
ATOM 2838 O O . SER A 1 361 ? 14.497 -2.520 -16.293 1.00 96.69 361 SER A O 1
ATOM 2840 N N . CYS A 1 362 ? 15.825 -3.673 -17.681 1.00 97.88 362 CYS A N 1
ATOM 2841 C CA . CYS A 1 362 ? 14.950 -4.838 -17.813 1.00 97.88 362 CYS A CA 1
ATOM 2842 C C . CYS A 1 362 ? 15.522 -6.063 -17.094 1.00 97.88 362 CYS A C 1
ATOM 2844 O O . CYS A 1 362 ? 16.728 -6.319 -17.214 1.00 97.88 362 CYS A O 1
ATOM 2846 N N . PRO A 1 363 ? 14.675 -6.886 -16.443 1.00 97.50 363 PRO A N 1
ATOM 2847 C CA . PRO A 1 363 ? 15.139 -8.153 -15.896 1.00 97.50 363 PRO A CA 1
ATOM 2848 C C . PRO A 1 363 ? 15.616 -9.075 -17.032 1.00 97.50 363 PRO A C 1
ATOM 2850 O O . PRO A 1 363 ? 15.060 -9.012 -18.133 1.00 97.50 363 PRO A O 1
ATOM 2853 N N . PRO A 1 364 ? 16.617 -9.949 -16.806 1.00 96.88 364 PRO A N 1
ATOM 2854 C CA . PRO A 1 364 ? 17.171 -10.827 -17.845 1.00 96.88 364 PRO A CA 1
ATOM 2855 C C . PRO A 1 364 ? 16.134 -11.700 -18.561 1.00 96.88 364 PRO A C 1
ATOM 2857 O O . PRO A 1 364 ? 16.235 -11.961 -19.764 1.00 96.88 364 PRO A O 1
ATOM 2860 N N . TYR A 1 365 ? 15.101 -12.122 -17.835 1.00 97.00 365 TYR A N 1
ATOM 2861 C CA . TYR A 1 365 ? 13.965 -12.836 -18.391 1.00 97.00 365 TYR A CA 1
ATOM 2862 C C . TYR A 1 365 ? 12.684 -12.552 -17.605 1.00 97.00 365 TYR A C 1
ATOM 2864 O O . TYR A 1 365 ? 12.703 -12.089 -16.466 1.00 97.00 365 TYR A O 1
ATOM 2872 N N . HIS A 1 366 ? 11.568 -12.873 -18.243 1.00 96.69 366 HIS A N 1
ATOM 2873 C CA . HIS A 1 366 ? 10.224 -12.861 -17.695 1.00 96.69 366 HIS A CA 1
ATOM 2874 C C . HIS A 1 366 ? 9.679 -14.296 -17.667 1.00 96.69 366 HIS A C 1
ATOM 2876 O O . HIS A 1 366 ? 9.966 -15.081 -18.573 1.00 96.69 366 HIS A O 1
ATOM 2882 N N . ILE A 1 367 ? 8.903 -14.648 -16.640 1.00 93.19 367 ILE A N 1
ATOM 2883 C CA . ILE A 1 367 ? 8.187 -15.927 -16.556 1.00 93.19 367 ILE A CA 1
ATOM 2884 C C . ILE A 1 367 ? 6.705 -15.656 -16.812 1.00 93.19 367 ILE A C 1
ATOM 2886 O O . ILE A 1 367 ? 6.034 -15.083 -15.953 1.00 93.19 367 ILE A O 1
ATOM 2890 N N . SER A 1 368 ? 6.201 -16.101 -17.965 1.00 86.19 368 SER A N 1
ATOM 2891 C CA . SER A 1 368 ? 4.802 -15.898 -18.359 1.00 86.19 368 SER A CA 1
ATOM 2892 C C . SER A 1 368 ? 3.824 -16.595 -17.420 1.00 86.19 368 SER A C 1
ATOM 2894 O O . SER A 1 368 ? 4.181 -17.564 -16.746 1.00 86.19 368 SER A O 1
ATOM 2896 N N . SER A 1 369 ? 2.551 -16.199 -17.458 1.00 78.81 369 SER A N 1
ATOM 2897 C CA . SER A 1 369 ? 1.401 -16.895 -16.847 1.00 78.81 369 SER A CA 1
ATOM 2898 C C . SER A 1 369 ? 1.454 -18.436 -16.935 1.00 78.81 369 SER A C 1
ATOM 2900 O O . SER A 1 369 ? 1.175 -19.116 -15.944 1.00 78.81 369 SER A O 1
ATOM 2902 N N . THR A 1 370 ? 1.922 -18.998 -18.055 1.00 80.12 370 THR A N 1
ATOM 2903 C CA . THR A 1 370 ? 2.066 -20.447 -18.310 1.00 80.12 370 THR A CA 1
ATOM 2904 C C . THR A 1 370 ? 3.381 -21.072 -17.818 1.00 80.12 370 THR A C 1
ATOM 2906 O O . THR A 1 370 ? 3.605 -22.263 -18.019 1.00 80.12 370 THR A O 1
ATOM 2909 N N . GLY A 1 371 ? 4.268 -20.291 -17.198 1.00 83.69 371 GLY A N 1
ATOM 2910 C CA . GLY A 1 371 ? 5.584 -20.720 -16.714 1.00 83.69 371 GLY A CA 1
ATOM 2911 C C . GLY A 1 371 ? 6.689 -20.673 -17.772 1.00 83.69 371 GLY A C 1
ATOM 2912 O O . GLY A 1 371 ? 7.776 -21.202 -17.549 1.00 83.69 371 GLY A O 1
ATOM 2913 N N . THR A 1 372 ? 6.437 -20.074 -18.939 1.00 93.12 372 THR A N 1
ATOM 2914 C CA . THR A 1 372 ? 7.426 -19.998 -20.020 1.00 93.12 372 THR A CA 1
ATOM 2915 C C . THR A 1 372 ? 8.431 -18.886 -19.744 1.00 93.12 372 THR A C 1
ATOM 2917 O O . THR A 1 372 ? 8.049 -17.740 -19.524 1.00 93.12 372 THR A O 1
ATOM 2920 N N . VAL A 1 373 ? 9.722 -19.217 -19.806 1.00 96.19 373 VAL A N 1
ATOM 2921 C CA . VAL A 1 373 ? 10.807 -18.235 -19.707 1.00 96.19 373 VAL A CA 1
ATOM 2922 C C . VAL A 1 373 ? 10.956 -17.504 -21.042 1.00 96.19 373 VAL A C 1
ATOM 2924 O O . VAL A 1 373 ? 11.156 -18.124 -22.089 1.00 96.19 373 VAL A O 1
ATOM 2927 N N . ILE A 1 374 ? 10.856 -16.179 -21.004 1.00 97.50 374 ILE A N 1
ATOM 2928 C CA . ILE A 1 374 ? 10.990 -15.281 -22.150 1.00 97.50 374 ILE A CA 1
ATOM 2929 C C . ILE A 1 374 ? 12.142 -14.326 -21.853 1.00 97.50 374 ILE A C 1
ATOM 2931 O O . ILE A 1 374 ? 12.061 -13.508 -20.941 1.00 97.50 374 ILE A O 1
ATOM 2935 N N . HIS A 1 375 ? 13.231 -14.431 -22.607 1.00 96.75 375 HIS A N 1
ATOM 2936 C CA . HIS A 1 375 ? 14.401 -13.575 -22.415 1.00 96.75 375 HIS A CA 1
ATOM 2937 C C . HIS A 1 375 ? 14.145 -12.156 -22.921 1.00 96.75 375 HIS A C 1
ATOM 2939 O O . HIS A 1 375 ? 13.494 -11.973 -23.948 1.00 96.75 375 HIS A O 1
ATOM 2945 N N . ARG A 1 376 ? 14.740 -11.152 -22.269 1.00 96.00 376 ARG A N 1
ATOM 2946 C CA . ARG A 1 376 ? 14.624 -9.731 -22.659 1.00 96.00 376 ARG A CA 1
ATOM 2947 C C . ARG A 1 376 ? 15.159 -9.388 -24.048 1.00 96.00 376 ARG A C 1
ATOM 2949 O O . ARG A 1 376 ? 14.935 -8.280 -24.508 1.00 96.00 376 ARG A O 1
ATOM 2956 N N . ASN A 1 377 ? 15.876 -10.300 -24.703 1.00 95.31 377 ASN A N 1
ATOM 2957 C CA . ASN A 1 377 ? 16.332 -10.133 -26.087 1.00 95.31 377 ASN A CA 1
ATOM 2958 C C . ASN A 1 377 ? 15.294 -10.622 -27.109 1.00 95.31 377 ASN A C 1
ATOM 2960 O O . ASN A 1 377 ? 15.404 -10.309 -28.292 1.00 95.31 377 ASN A O 1
ATOM 2964 N N . ASP A 1 378 ? 14.283 -11.378 -26.674 1.00 96.00 378 ASP A N 1
ATOM 2965 C CA . ASP A 1 378 ? 13.141 -11.744 -27.505 1.00 96.00 378 ASP A CA 1
ATOM 2966 C C . ASP A 1 378 ? 12.134 -10.590 -27.519 1.00 96.00 378 ASP A C 1
ATOM 2968 O O . ASP A 1 378 ? 11.111 -10.599 -26.828 1.00 96.00 378 ASP A O 1
ATOM 2972 N N . THR A 1 379 ? 12.456 -9.567 -28.312 1.00 93.25 379 THR A N 1
ATOM 2973 C CA . THR A 1 379 ? 11.695 -8.313 -28.375 1.00 93.25 379 THR A CA 1
ATOM 2974 C C . THR A 1 379 ? 10.244 -8.506 -28.819 1.00 93.25 379 THR A C 1
ATOM 2976 O O . THR A 1 379 ? 9.408 -7.640 -28.575 1.00 93.25 379 THR A O 1
ATOM 2979 N N . SER A 1 380 ? 9.936 -9.639 -29.459 1.00 93.31 380 SER A N 1
ATOM 2980 C CA . SER A 1 380 ? 8.599 -9.968 -29.949 1.00 93.31 380 SER A CA 1
ATOM 2981 C C . SER A 1 380 ? 7.661 -10.496 -28.862 1.00 93.31 380 SER A C 1
ATOM 2983 O O . SER A 1 380 ? 6.444 -10.405 -29.015 1.00 93.31 380 SER A O 1
ATOM 2985 N N . ARG A 1 381 ? 8.213 -11.053 -27.774 1.00 94.94 381 ARG A N 1
ATOM 2986 C CA . ARG A 1 381 ? 7.438 -11.712 -26.710 1.00 94.94 381 ARG A CA 1
ATOM 2987 C C . ARG A 1 381 ? 7.655 -11.125 -25.323 1.00 94.94 381 ARG A C 1
ATOM 2989 O O . ARG A 1 381 ? 6.801 -11.315 -24.462 1.00 94.94 381 ARG A O 1
ATOM 2996 N N . PHE A 1 382 ? 8.783 -10.467 -25.069 1.00 97.81 382 PHE A N 1
ATOM 2997 C CA . PHE A 1 382 ? 9.069 -9.925 -23.746 1.00 97.81 382 PHE A CA 1
ATOM 2998 C C . PHE A 1 382 ? 8.124 -8.753 -23.413 1.00 97.81 382 PHE A C 1
ATOM 3000 O O . PHE A 1 382 ? 8.037 -7.801 -24.195 1.00 97.81 382 PHE A O 1
ATOM 3007 N N . PRO A 1 383 ? 7.429 -8.765 -22.260 1.00 96.75 383 PRO A N 1
ATOM 3008 C CA . PRO A 1 383 ? 6.438 -7.745 -21.937 1.00 96.75 383 PRO A CA 1
ATOM 3009 C C . PRO A 1 383 ? 7.097 -6.500 -21.322 1.00 96.75 383 PRO A C 1
ATOM 3011 O O . PRO A 1 383 ? 6.928 -6.221 -20.139 1.00 96.75 383 PRO A O 1
ATOM 3014 N N . TYR A 1 384 ? 7.846 -5.727 -22.114 1.00 97.88 384 TYR A N 1
ATOM 3015 C CA . TYR A 1 384 ? 8.555 -4.522 -21.641 1.00 97.88 384 TYR A CA 1
ATOM 3016 C C . TYR A 1 384 ? 7.649 -3.555 -20.865 1.00 97.88 384 TYR A C 1
ATOM 3018 O O . TYR A 1 384 ? 8.007 -3.079 -19.793 1.00 97.88 384 TYR A O 1
ATOM 3026 N N . SER A 1 385 ? 6.426 -3.337 -21.357 1.00 96.06 385 SER A N 1
ATOM 3027 C CA . SER A 1 385 ? 5.420 -2.471 -20.732 1.00 96.06 385 SER A CA 1
ATOM 3028 C C . SER A 1 385 ? 4.947 -2.928 -19.350 1.00 96.06 385 SER A C 1
ATOM 3030 O O . SER A 1 385 ? 4.348 -2.126 -18.638 1.00 96.06 385 SER A O 1
ATOM 3032 N N . ALA A 1 386 ? 5.194 -4.184 -18.968 1.00 96.75 386 ALA A N 1
ATOM 3033 C CA . ALA A 1 386 ? 4.844 -4.722 -17.656 1.00 96.75 386 ALA A CA 1
ATOM 3034 C C . ALA A 1 386 ? 5.843 -4.327 -16.558 1.00 96.75 386 ALA A C 1
ATOM 3036 O O . ALA A 1 386 ? 5.524 -4.442 -15.374 1.00 96.75 386 ALA A O 1
ATOM 3037 N N . TYR A 1 387 ? 7.031 -3.859 -16.945 1.00 98.00 387 TYR A N 1
ATOM 3038 C CA . TYR A 1 387 ? 8.124 -3.500 -16.051 1.00 98.00 387 TYR A CA 1
ATOM 3039 C C . TYR A 1 387 ? 8.398 -2.002 -16.127 1.00 98.00 387 TYR A C 1
ATOM 3041 O O . TYR A 1 387 ? 8.451 -1.425 -17.212 1.00 98.00 387 TYR A O 1
ATOM 3049 N N . HIS A 1 388 ? 8.601 -1.363 -14.980 1.00 97.19 388 HIS A N 1
ATOM 3050 C CA . HIS A 1 388 ? 9.170 -0.023 -14.931 1.00 97.19 388 HIS A CA 1
ATOM 3051 C C . HIS A 1 388 ? 10.695 -0.113 -14.951 1.00 97.19 388 HIS A C 1
ATOM 3053 O O . HIS A 1 388 ? 11.306 0.381 -15.897 1.00 97.19 388 HIS A O 1
ATOM 3059 N N . LEU A 1 389 ? 11.273 -0.807 -13.968 1.00 96.62 389 LEU A N 1
ATOM 3060 C CA . LEU A 1 389 ? 12.707 -0.891 -13.712 1.00 96.62 389 LEU A CA 1
ATOM 3061 C C . LEU A 1 389 ? 13.060 -2.248 -13.094 1.00 96.62 389 LEU A C 1
ATOM 3063 O O . LEU A 1 389 ? 12.359 -2.758 -12.226 1.00 96.62 389 LEU A O 1
ATOM 3067 N N . TYR A 1 390 ? 14.191 -2.796 -13.509 1.00 97.94 390 TYR A N 1
ATOM 3068 C CA . TYR A 1 390 ? 14.967 -3.769 -12.760 1.00 97.94 390 TYR A CA 1
ATOM 3069 C C . TYR A 1 390 ? 16.367 -3.198 -12.552 1.00 97.94 390 TYR A C 1
ATOM 3071 O O . TYR A 1 390 ? 16.986 -2.737 -13.514 1.00 97.94 390 TYR A O 1
ATOM 3079 N N . CYS A 1 391 ? 16.869 -3.258 -11.323 1.00 97.00 391 CYS A N 1
ATOM 3080 C CA . CYS A 1 391 ? 18.266 -2.977 -11.025 1.00 97.00 391 CYS A CA 1
ATOM 3081 C C . CYS A 1 391 ? 18.850 -4.096 -10.162 1.00 97.00 391 CYS A C 1
ATOM 3083 O O . CYS A 1 391 ? 18.183 -4.647 -9.286 1.00 97.00 391 CYS A O 1
ATOM 3085 N N . ALA A 1 392 ? 20.094 -4.461 -10.453 1.00 97.25 392 ALA A N 1
ATOM 3086 C CA . ALA A 1 392 ? 20.769 -5.590 -9.833 1.00 97.25 392 ALA A CA 1
ATOM 3087 C C . ALA A 1 392 ? 21.475 -5.204 -8.520 1.00 97.25 392 ALA A C 1
ATOM 3089 O O . ALA A 1 392 ? 21.823 -4.032 -8.338 1.00 97.25 392 ALA A O 1
ATOM 3090 N N . PRO A 1 393 ? 21.780 -6.171 -7.635 1.00 96.50 393 PRO A N 1
ATOM 3091 C CA . PRO A 1 393 ? 22.502 -5.865 -6.411 1.00 96.50 393 PRO A CA 1
ATOM 3092 C C . PRO A 1 393 ? 23.980 -5.578 -6.672 1.00 96.50 393 PRO A C 1
ATOM 3094 O O . PRO A 1 393 ? 24.647 -6.277 -7.437 1.00 96.50 393 PRO A O 1
ATOM 3097 N N . GLY A 1 394 ? 24.515 -4.552 -6.003 1.00 95.31 394 GLY A N 1
ATOM 3098 C CA . GLY A 1 394 ? 25.890 -4.079 -6.205 1.00 95.31 394 GLY A CA 1
ATOM 3099 C C . GLY A 1 394 ? 26.985 -5.062 -5.771 1.00 95.31 394 GLY A C 1
ATOM 3100 O O . GLY A 1 394 ? 28.137 -4.910 -6.168 1.00 95.31 394 GLY A O 1
ATOM 3101 N N . ASN A 1 395 ? 26.639 -6.091 -4.991 1.00 95.12 395 ASN A N 1
ATOM 3102 C CA . ASN A 1 395 ? 27.542 -7.170 -4.578 1.00 95.12 395 ASN A CA 1
ATOM 3103 C C . ASN A 1 395 ? 27.383 -8.463 -5.413 1.00 95.12 395 ASN A C 1
ATOM 3105 O O . ASN A 1 395 ? 27.891 -9.514 -5.019 1.00 95.12 395 ASN A O 1
ATOM 3109 N N . ALA A 1 396 ? 26.680 -8.414 -6.550 1.00 95.50 396 ALA A N 1
ATOM 3110 C CA . ALA A 1 396 ? 26.568 -9.539 -7.477 1.00 95.50 396 ALA A CA 1
ATOM 3111 C C . ALA A 1 396 ? 27.853 -9.755 -8.294 1.00 95.50 396 ALA A C 1
ATOM 3113 O O . ALA A 1 396 ? 28.426 -8.814 -8.842 1.00 95.50 396 ALA A O 1
ATOM 3114 N N . ASN A 1 397 ? 28.272 -11.015 -8.443 1.00 92.56 397 ASN A N 1
ATOM 3115 C CA . ASN A 1 397 ? 29.528 -11.364 -9.121 1.00 92.56 397 ASN A CA 1
ATOM 3116 C C . ASN A 1 397 ? 29.357 -11.775 -10.596 1.00 92.56 397 ASN A C 1
ATOM 3118 O O . ASN A 1 397 ? 30.320 -11.728 -11.360 1.00 92.56 397 ASN A O 1
ATOM 3122 N N . TYR A 1 398 ? 28.153 -12.186 -11.008 1.00 95.19 398 TYR A N 1
ATOM 3123 C CA . TYR A 1 398 ? 27.911 -12.861 -12.292 1.00 95.19 398 TYR A CA 1
ATOM 3124 C C . TYR A 1 398 ? 26.755 -12.237 -13.085 1.00 95.19 398 TYR A C 1
ATOM 3126 O O . TYR A 1 398 ? 25.986 -12.940 -13.741 1.00 95.19 398 TYR A O 1
ATOM 3134 N N . LEU A 1 399 ? 26.609 -10.911 -13.019 1.00 93.75 399 LEU A N 1
ATOM 3135 C CA . LEU A 1 399 ? 25.533 -10.201 -13.709 1.00 93.75 399 LEU A CA 1
ATOM 3136 C C . LEU A 1 399 ? 25.616 -10.338 -15.236 1.00 93.75 399 LEU A C 1
ATOM 3138 O O . LEU A 1 399 ? 26.656 -10.104 -15.858 1.00 93.75 399 LEU A O 1
ATOM 3142 N N . GLU A 1 400 ? 24.478 -10.665 -15.847 1.00 92.19 400 GLU A N 1
ATOM 3143 C CA . GLU A 1 400 ? 24.337 -10.762 -17.297 1.00 92.19 400 GLU A CA 1
ATOM 3144 C C . GLU A 1 400 ? 24.266 -9.366 -17.928 1.00 92.19 400 GLU A C 1
ATOM 3146 O O . GLU A 1 400 ? 23.318 -8.607 -17.703 1.00 92.19 400 GLU A O 1
ATOM 3151 N N . LYS A 1 401 ? 25.254 -9.026 -18.763 1.00 93.19 401 LYS A N 1
ATOM 3152 C CA . LYS A 1 401 ? 25.256 -7.756 -19.497 1.00 93.19 401 LYS A CA 1
ATOM 3153 C C . LYS A 1 401 ? 24.179 -7.731 -20.599 1.00 93.19 401 LYS A C 1
ATOM 3155 O O . LYS A 1 401 ? 24.013 -8.731 -21.294 1.00 93.19 401 LYS A O 1
ATOM 3160 N N . PRO A 1 402 ? 23.534 -6.574 -20.834 1.00 95.06 402 PRO A N 1
ATOM 3161 C CA . PRO A 1 402 ? 23.726 -5.322 -20.106 1.00 95.06 402 PRO A CA 1
ATOM 3162 C C . PRO A 1 402 ? 22.927 -5.299 -18.791 1.00 95.06 402 PRO A C 1
ATOM 3164 O O . PRO A 1 402 ? 21.886 -5.936 -18.678 1.00 95.06 402 PRO A O 1
ATOM 3167 N N . PHE A 1 403 ? 23.404 -4.565 -17.795 1.00 93.94 403 PHE A N 1
ATOM 3168 C CA . PHE A 1 403 ? 22.714 -4.395 -16.518 1.00 93.94 403 PHE A CA 1
ATOM 3169 C C . PHE A 1 403 ? 22.992 -3.000 -15.973 1.00 93.94 403 PHE A C 1
ATOM 3171 O O . PHE A 1 403 ? 24.015 -2.400 -16.312 1.00 93.94 403 PHE A O 1
ATOM 3178 N N . ASP A 1 404 ? 22.101 -2.530 -15.112 1.00 93.88 404 ASP A N 1
ATOM 3179 C CA . ASP A 1 404 ? 22.373 -1.451 -14.173 1.00 93.88 404 ASP A CA 1
ATOM 3180 C C . ASP A 1 404 ? 22.329 -2.008 -12.744 1.00 93.88 404 ASP A C 1
ATOM 3182 O O . ASP A 1 404 ? 21.675 -3.024 -12.479 1.00 93.88 404 ASP A O 1
ATOM 3186 N N . ILE A 1 405 ? 23.052 -1.367 -11.832 1.00 94.88 405 ILE A N 1
ATOM 3187 C CA . ILE A 1 405 ? 23.005 -1.692 -10.407 1.00 94.88 405 ILE A CA 1
ATOM 3188 C C . ILE A 1 405 ? 22.079 -0.716 -9.694 1.00 94.88 405 ILE A C 1
ATOM 3190 O O . ILE A 1 405 ? 21.963 0.457 -10.063 1.00 94.88 405 ILE A O 1
ATOM 3194 N N . CYS A 1 406 ? 21.407 -1.191 -8.653 1.00 94.25 406 CYS A N 1
ATOM 3195 C CA . CYS A 1 406 ? 20.658 -0.284 -7.802 1.00 94.25 406 CYS A CA 1
ATOM 3196 C C . CYS A 1 406 ? 21.599 0.715 -7.132 1.00 94.25 406 CYS A C 1
ATOM 3198 O O . CYS A 1 406 ? 22.816 0.525 -7.095 1.00 94.25 406 CYS A O 1
ATOM 3200 N N . ASP A 1 407 ? 21.023 1.800 -6.616 1.00 91.56 407 ASP A N 1
ATOM 3201 C CA . ASP A 1 407 ? 21.809 2.800 -5.907 1.00 91.56 407 ASP A CA 1
ATOM 3202 C C . ASP A 1 407 ? 22.611 2.152 -4.773 1.00 91.56 407 ASP A C 1
ATOM 3204 O O . ASP A 1 407 ? 21.999 1.536 -3.893 1.00 91.56 407 ASP A O 1
ATOM 3208 N N . PRO A 1 408 ? 23.949 2.252 -4.782 1.00 91.81 408 PRO A N 1
ATOM 3209 C CA . PRO A 1 408 ? 24.760 1.592 -3.775 1.00 91.81 408 PRO A CA 1
ATOM 3210 C C . PRO A 1 408 ? 24.689 2.284 -2.408 1.00 91.81 408 PRO A C 1
ATOM 3212 O O . PRO A 1 408 ? 25.222 1.729 -1.450 1.00 91.81 408 PRO A O 1
ATOM 3215 N N . TYR A 1 409 ? 24.062 3.466 -2.316 1.00 91.44 409 TYR A N 1
ATOM 3216 C CA . TYR A 1 409 ? 24.011 4.284 -1.106 1.00 91.44 409 TYR A CA 1
ATOM 3217 C C . TYR A 1 409 ? 22.612 4.411 -0.483 1.00 91.44 409 TYR A C 1
ATOM 3219 O O . TYR A 1 409 ? 22.516 4.913 0.629 1.00 91.44 409 TYR A O 1
ATOM 3227 N N . SER A 1 410 ? 21.516 3.999 -1.137 1.00 86.75 410 SER A N 1
ATOM 3228 C CA . SER A 1 410 ? 20.150 4.202 -0.586 1.00 86.75 410 SER A CA 1
ATOM 3229 C C . SER A 1 410 ? 19.755 3.239 0.540 1.00 86.75 410 SER A C 1
ATOM 3231 O O . SER A 1 410 ? 18.689 3.400 1.141 1.00 86.75 410 SER A O 1
ATOM 3233 N N . ASN A 1 411 ? 20.588 2.236 0.813 1.00 88.12 411 ASN A N 1
ATOM 3234 C CA . ASN A 1 411 ? 20.421 1.237 1.864 1.00 88.12 411 ASN A CA 1
ATOM 3235 C C . ASN A 1 411 ? 21.794 0.894 2.476 1.00 88.12 411 ASN A C 1
ATOM 3237 O O . ASN A 1 411 ? 22.802 1.031 1.778 1.00 88.12 411 ASN A O 1
ATOM 3241 N N . PRO A 1 412 ? 21.863 0.420 3.738 1.00 85.75 412 PRO A N 1
ATOM 3242 C CA . PRO A 1 412 ? 23.137 0.074 4.364 1.00 85.75 412 PRO A CA 1
ATOM 3243 C C . PRO A 1 412 ? 23.862 -1.062 3.634 1.00 85.75 412 PRO A C 1
ATOM 3245 O O . PRO A 1 412 ? 25.072 -0.997 3.453 1.00 85.75 412 PRO A O 1
ATOM 3248 N N . GLN A 1 413 ? 23.129 -2.076 3.173 1.00 91.25 413 GLN A N 1
ATOM 3249 C CA . GLN A 1 413 ? 23.614 -3.182 2.343 1.00 91.25 413 GLN A CA 1
ATOM 3250 C C . GLN A 1 413 ? 23.157 -3.052 0.884 1.00 91.25 413 GLN A C 1
ATOM 3252 O O . GLN A 1 413 ? 22.316 -2.216 0.550 1.00 91.25 413 GLN A O 1
ATOM 3257 N N . ALA A 1 414 ? 23.697 -3.904 0.007 1.00 94.38 414 ALA A N 1
ATOM 3258 C CA . ALA A 1 414 ? 23.273 -3.953 -1.390 1.00 94.38 414 ALA A CA 1
ATOM 3259 C C . ALA A 1 414 ? 21.760 -4.204 -1.508 1.00 94.38 414 ALA A C 1
ATOM 3261 O O . ALA A 1 414 ? 21.167 -4.929 -0.707 1.00 94.38 414 ALA A O 1
ATOM 3262 N N . GLN A 1 415 ? 21.142 -3.629 -2.537 1.00 93.88 415 GLN A N 1
ATOM 3263 C CA . GLN A 1 415 ? 19.713 -3.776 -2.800 1.00 93.88 415 GLN A CA 1
ATOM 3264 C C . GLN A 1 415 ? 19.447 -4.234 -4.233 1.00 93.88 415 GLN A C 1
ATOM 3266 O O . GLN A 1 415 ? 20.228 -3.942 -5.133 1.00 93.88 415 GLN A O 1
ATOM 3271 N N . GLU A 1 416 ? 18.329 -4.913 -4.445 1.00 95.50 416 GLU A N 1
ATOM 3272 C CA . GLU A 1 416 ? 17.818 -5.296 -5.759 1.00 95.50 416 GLU A CA 1
ATOM 3273 C C . GLU A 1 416 ? 16.329 -4.939 -5.849 1.00 95.50 416 GLU A C 1
ATOM 3275 O O . GLU A 1 416 ? 15.551 -5.263 -4.947 1.00 95.50 416 GLU A O 1
ATOM 3280 N N . LEU A 1 417 ? 15.943 -4.263 -6.934 1.00 95.69 417 LEU A N 1
ATOM 3281 C CA . LEU A 1 417 ? 14.582 -3.768 -7.148 1.00 95.69 417 LEU A CA 1
ATOM 3282 C C . LEU A 1 417 ? 13.985 -4.386 -8.404 1.00 95.69 417 LEU A C 1
ATOM 3284 O O . LEU A 1 417 ? 14.613 -4.400 -9.467 1.00 95.69 417 LEU A O 1
ATOM 3288 N N . VAL A 1 418 ? 12.734 -4.820 -8.291 1.00 97.81 418 VAL A N 1
ATOM 3289 C CA . VAL A 1 418 ? 11.869 -5.122 -9.431 1.00 97.81 418 VAL A CA 1
ATOM 3290 C C . VAL A 1 418 ? 10.627 -4.248 -9.319 1.00 97.81 418 VAL A C 1
ATOM 3292 O O . VAL A 1 418 ? 9.755 -4.508 -8.495 1.00 97.81 418 VAL A O 1
ATOM 3295 N N . GLN A 1 419 ? 10.534 -3.233 -10.173 1.00 97.94 419 GLN A N 1
ATOM 3296 C CA . GLN A 1 419 ? 9.383 -2.344 -10.268 1.00 97.94 419 GLN A CA 1
ATOM 3297 C C . GLN A 1 419 ? 8.502 -2.757 -11.452 1.00 97.94 419 GLN A C 1
ATOM 3299 O O . GLN A 1 419 ? 8.964 -2.807 -12.599 1.00 97.94 419 GLN A O 1
ATOM 3304 N N . ILE A 1 420 ? 7.223 -3.026 -11.199 1.00 97.94 420 ILE A N 1
ATOM 3305 C CA . ILE A 1 420 ? 6.235 -3.411 -12.215 1.00 97.94 420 ILE A CA 1
A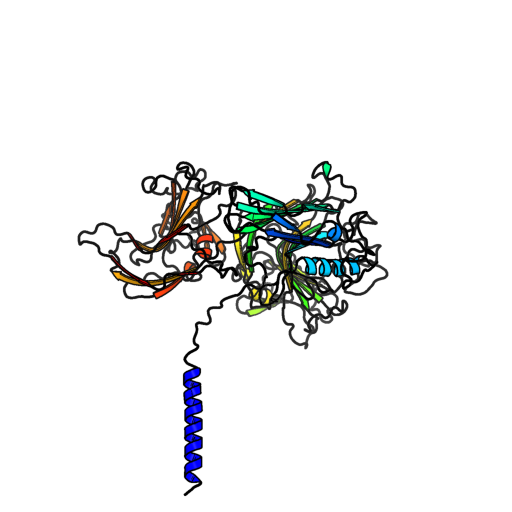TOM 3306 C C . ILE A 1 420 ? 5.139 -2.354 -12.384 1.00 97.94 420 ILE A C 1
ATOM 3308 O O . ILE A 1 420 ? 4.875 -1.552 -11.489 1.00 97.94 420 ILE A O 1
ATOM 3312 N N . LEU A 1 421 ? 4.506 -2.363 -13.558 1.00 97.62 421 LEU A N 1
ATOM 3313 C CA . LEU A 1 421 ? 3.448 -1.432 -13.962 1.00 97.62 421 LEU A CA 1
ATOM 3314 C C . LEU A 1 421 ? 2.127 -2.169 -14.224 1.00 97.62 421 LEU A C 1
ATOM 3316 O O . LEU A 1 421 ? 2.155 -3.375 -14.481 1.00 97.62 421 LEU A O 1
ATOM 3320 N N . PRO A 1 422 ? 0.974 -1.466 -14.237 1.00 96.62 422 PRO A N 1
ATOM 3321 C CA . PRO A 1 422 ? -0.312 -2.061 -14.581 1.00 96.62 422 PRO A CA 1
ATOM 3322 C C . PRO A 1 422 ? -0.261 -2.704 -15.968 1.00 96.62 422 PRO A C 1
ATOM 3324 O O . PRO A 1 422 ? 0.056 -2.036 -16.958 1.00 96.62 422 PRO A O 1
ATOM 3327 N N . HIS A 1 423 ? -0.549 -4.002 -16.036 1.00 95.50 423 HIS A N 1
ATOM 3328 C CA . HIS A 1 423 ? -0.404 -4.790 -17.256 1.00 95.50 423 HIS A CA 1
ATOM 3329 C C . HIS A 1 423 ? -1.249 -6.074 -17.199 1.00 95.50 423 HIS A C 1
ATOM 3331 O O . HIS A 1 423 ? -1.334 -6.687 -16.131 1.00 95.50 423 HIS A O 1
ATOM 3337 N N . PRO A 1 424 ? -1.808 -6.564 -18.328 1.00 92.38 424 PRO A N 1
ATOM 3338 C CA . PRO A 1 424 ? -2.620 -7.787 -18.343 1.00 92.38 424 PRO A CA 1
ATOM 3339 C C . PRO A 1 424 ? -1.899 -9.033 -17.816 1.00 92.38 424 PRO A C 1
ATOM 3341 O O . PRO A 1 424 ? -2.542 -9.925 -17.273 1.00 92.38 424 PRO A O 1
ATOM 3344 N N . GLU A 1 425 ? -0.570 -9.071 -17.932 1.00 89.94 425 GLU A N 1
ATOM 3345 C CA . GLU A 1 425 ? 0.269 -10.159 -17.401 1.00 89.94 425 GLU A CA 1
ATOM 3346 C C . GLU A 1 425 ? 0.094 -10.356 -15.885 1.00 89.94 425 GLU A C 1
ATOM 3348 O O . GLU A 1 425 ? 0.164 -11.475 -15.386 1.00 89.94 425 GLU A O 1
ATOM 3353 N N . TRP A 1 426 ? -0.194 -9.282 -15.145 1.00 92.25 426 TRP A N 1
ATOM 3354 C CA . TRP A 1 426 ? -0.346 -9.318 -13.689 1.00 92.25 426 TRP A CA 1
ATOM 3355 C C . TRP A 1 426 ? -1.802 -9.472 -13.238 1.00 92.25 426 TRP A C 1
ATOM 3357 O O . TRP A 1 426 ? -2.060 -9.822 -12.085 1.00 92.25 426 TRP A O 1
ATOM 3367 N N . ALA A 1 427 ? -2.764 -9.268 -14.142 1.00 88.25 427 ALA A N 1
ATOM 3368 C CA . ALA A 1 427 ? -4.194 -9.218 -13.833 1.00 88.25 427 ALA A CA 1
ATOM 3369 C C . ALA A 1 427 ? -4.745 -10.521 -13.239 1.00 88.25 427 ALA A C 1
ATOM 3371 O O . ALA A 1 427 ? -5.611 -10.497 -12.365 1.00 88.25 427 ALA A O 1
ATOM 3372 N N . MET A 1 428 ? -4.203 -11.672 -13.648 1.00 81.69 428 MET A N 1
ATOM 3373 C CA . MET A 1 428 ? -4.574 -12.975 -13.080 1.00 81.69 428 MET A CA 1
ATOM 3374 C C . MET A 1 428 ? -4.243 -13.108 -11.585 1.00 81.69 428 MET A C 1
ATOM 3376 O O . MET A 1 428 ? -4.800 -13.965 -10.906 1.00 81.69 428 MET A O 1
ATOM 3380 N N . HIS A 1 429 ? -3.352 -12.258 -11.071 1.00 82.94 429 HIS A N 1
ATOM 3381 C CA . HIS A 1 429 ? -2.982 -12.187 -9.661 1.00 82.94 429 HIS A CA 1
ATOM 3382 C C . HIS A 1 429 ? -3.754 -11.087 -8.912 1.00 82.94 429 HIS A C 1
ATOM 3384 O O . HIS A 1 429 ? -3.380 -10.729 -7.801 1.00 82.94 429 HIS A O 1
ATOM 3390 N N . GLY A 1 430 ? -4.814 -10.534 -9.511 1.00 83.62 430 GLY A N 1
ATOM 3391 C CA . GLY A 1 430 ? -5.655 -9.491 -8.918 1.00 83.62 430 GLY A CA 1
ATOM 3392 C C . GLY A 1 430 ? -5.116 -8.068 -9.069 1.00 83.62 430 GLY A C 1
ATOM 3393 O O . GLY A 1 430 ? -5.763 -7.130 -8.615 1.00 83.62 430 GLY A O 1
ATOM 3394 N N . TYR A 1 431 ? -3.959 -7.889 -9.708 1.00 89.69 431 TYR A N 1
ATOM 3395 C CA . TYR A 1 431 ? -3.331 -6.585 -9.906 1.00 89.69 431 TYR A CA 1
ATOM 3396 C C . TYR A 1 431 ? -3.967 -5.791 -11.067 1.00 89.69 431 TYR A C 1
ATOM 3398 O O . TYR A 1 431 ? -4.540 -6.391 -11.975 1.00 89.69 431 TYR A O 1
ATOM 3406 N N . PRO A 1 432 ? -3.839 -4.451 -11.086 1.00 90.62 432 PRO A N 1
ATOM 3407 C CA . PRO A 1 432 ? -4.222 -3.594 -12.210 1.00 90.62 432 PRO A CA 1
ATOM 3408 C C . PRO A 1 432 ? -3.825 -4.133 -13.593 1.00 90.62 432 PRO A C 1
ATOM 3410 O O . PRO A 1 432 ? -2.643 -4.304 -13.899 1.00 90.62 432 PRO A O 1
ATOM 3413 N N . ALA A 1 433 ? -4.822 -4.348 -14.456 1.00 89.31 433 ALA A N 1
ATOM 3414 C CA . ALA A 1 433 ? -4.614 -4.831 -15.822 1.00 89.31 433 ALA A CA 1
ATOM 3415 C C . ALA A 1 433 ? -4.210 -3.700 -16.776 1.00 89.31 433 ALA A C 1
ATOM 3417 O O . ALA A 1 433 ? -3.558 -3.933 -17.795 1.00 89.31 433 ALA A O 1
ATOM 3418 N N . LYS A 1 434 ? -4.618 -2.468 -16.463 1.00 91.25 434 LYS A N 1
ATOM 3419 C CA . LYS A 1 434 ? -4.388 -1.277 -17.279 1.00 91.25 434 LYS A CA 1
ATOM 3420 C C . LYS A 1 434 ? -4.122 -0.068 -16.389 1.00 91.25 434 LYS A C 1
ATOM 3422 O O . LYS A 1 434 ? -4.555 0.007 -15.241 1.00 91.25 434 LYS A O 1
ATOM 3427 N N . LYS A 1 435 ? -3.381 0.892 -16.936 1.00 92.44 435 LYS A N 1
ATOM 3428 C CA . LYS A 1 435 ? -3.083 2.157 -16.261 1.00 92.44 435 LYS A CA 1
ATOM 3429 C C . LYS A 1 435 ? -4.381 2.879 -15.898 1.00 92.44 435 LYS A C 1
ATOM 3431 O O . LYS A 1 435 ? -5.251 3.029 -16.752 1.00 92.44 435 LYS A O 1
ATOM 3436 N N . GLY A 1 436 ? -4.468 3.351 -14.657 1.00 89.06 436 GLY A N 1
ATOM 3437 C CA . GLY A 1 436 ? -5.626 4.070 -14.126 1.00 89.06 436 GLY A CA 1
ATOM 3438 C C . GLY A 1 436 ? -6.559 3.219 -13.262 1.00 89.06 436 GLY A C 1
ATOM 3439 O O . GLY A 1 436 ? -7.293 3.801 -12.471 1.00 89.06 436 GLY A O 1
ATOM 3440 N N . ASP A 1 437 ? -6.499 1.883 -13.344 1.00 85.94 437 ASP A N 1
ATOM 3441 C CA . ASP A 1 437 ? -7.244 1.014 -12.421 1.00 85.94 437 ASP A CA 1
ATOM 3442 C C . ASP A 1 437 ? -6.742 1.243 -10.979 1.00 85.94 437 ASP A C 1
ATOM 3444 O O . ASP A 1 437 ? -5.545 1.122 -10.709 1.00 85.94 437 ASP A O 1
ATOM 3448 N N . GLY A 1 438 ? -7.646 1.557 -10.048 1.00 79.25 438 GLY A N 1
ATOM 3449 C CA . GLY A 1 438 ? -7.307 1.869 -8.651 1.00 79.25 438 GLY A CA 1
ATOM 3450 C C . GLY A 1 438 ? -6.737 3.250 -8.394 1.00 79.25 438 GLY A C 1
ATOM 3451 O O . GLY A 1 438 ? -6.211 3.483 -7.305 1.00 79.25 438 GLY A O 1
ATOM 3452 N N . TRP A 1 439 ? -6.749 4.131 -9.396 1.00 88.31 439 TRP A N 1
ATOM 3453 C CA . TRP A 1 439 ? -6.218 5.481 -9.259 1.00 88.31 439 TRP A CA 1
ATOM 3454 C C . TRP A 1 439 ? -7.270 6.453 -8.704 1.00 88.31 439 TRP A C 1
ATOM 3456 O O . TRP A 1 439 ? -8.298 6.059 -8.156 1.00 88.31 439 TRP A O 1
ATOM 3466 N N . ILE A 1 440 ? -7.000 7.754 -8.811 1.00 81.06 440 ILE A N 1
ATOM 3467 C CA . ILE A 1 440 ? -7.866 8.826 -8.310 1.00 81.06 440 ILE A CA 1
ATOM 3468 C C . ILE A 1 440 ? -9.296 8.667 -8.847 1.00 81.06 440 ILE A C 1
ATOM 3470 O O . ILE A 1 440 ? -9.511 8.648 -10.059 1.00 81.06 440 ILE A O 1
ATOM 3474 N N . GLY A 1 441 ? -10.267 8.599 -7.932 1.00 70.88 441 GLY A N 1
ATOM 3475 C CA . GLY A 1 441 ? -11.689 8.421 -8.249 1.00 70.88 441 GLY A CA 1
ATOM 3476 C C . GLY A 1 441 ? -12.141 6.967 -8.443 1.00 70.88 441 GLY A C 1
ATOM 3477 O O . GLY A 1 441 ? -13.337 6.738 -8.595 1.00 70.88 441 GLY A O 1
ATOM 3478 N N . ASP A 1 442 ? -11.228 5.992 -8.387 1.00 74.19 442 ASP A N 1
ATOM 3479 C CA . ASP A 1 442 ? -11.504 4.552 -8.495 1.00 74.19 442 ASP A CA 1
ATOM 3480 C C . ASP A 1 442 ? -11.100 3.836 -7.195 1.00 74.19 442 ASP A C 1
ATOM 3482 O O . ASP A 1 442 ? -10.151 3.052 -7.145 1.00 74.19 442 ASP A O 1
ATOM 3486 N N . SER A 1 443 ? -11.808 4.158 -6.106 1.00 76.19 443 SER A N 1
ATOM 3487 C CA . SER A 1 443 ? -11.623 3.496 -4.808 1.00 76.19 443 SER A CA 1
ATOM 3488 C C . SER A 1 443 ? -12.021 2.025 -4.902 1.00 76.19 443 SER A C 1
ATOM 3490 O O . SER A 1 443 ? -13.120 1.695 -5.358 1.00 76.19 443 SER A O 1
ATOM 3492 N N . ARG A 1 444 ? -11.123 1.131 -4.478 1.00 76.88 444 ARG A N 1
ATOM 3493 C CA . ARG A 1 444 ? -11.264 -0.311 -4.705 1.00 76.88 444 ARG A CA 1
ATOM 3494 C C . ARG A 1 444 ? -10.758 -1.142 -3.544 1.00 76.88 444 ARG A C 1
ATOM 3496 O O . ARG A 1 444 ? -9.733 -0.836 -2.934 1.00 76.88 444 ARG A O 1
ATOM 3503 N N . THR A 1 445 ? -11.439 -2.262 -3.311 1.00 77.44 445 THR A N 1
ATOM 3504 C CA . THR A 1 445 ? -10.840 -3.399 -2.614 1.00 77.44 445 THR A CA 1
ATOM 3505 C C . THR A 1 445 ? -10.030 -4.227 -3.599 1.00 77.44 445 THR A C 1
ATOM 3507 O O . THR A 1 445 ? -10.542 -4.668 -4.626 1.00 77.44 445 THR A O 1
ATOM 3510 N N . TRP A 1 446 ? -8.797 -4.520 -3.215 1.00 79.69 446 TRP A N 1
ATOM 3511 C CA . TRP A 1 446 ? -7.902 -5.437 -3.892 1.00 79.69 446 TRP A CA 1
ATOM 3512 C C . TRP A 1 446 ? -7.826 -6.767 -3.147 1.00 79.69 446 TRP A C 1
ATOM 3514 O O . TRP A 1 446 ? -7.701 -6.786 -1.923 1.00 79.69 446 TRP A O 1
ATOM 3524 N N . GLU A 1 447 ? -7.855 -7.873 -3.890 1.00 82.69 447 GLU A N 1
ATOM 3525 C CA . GLU A 1 447 ? -7.379 -9.179 -3.430 1.00 82.69 447 GLU A CA 1
ATOM 3526 C C . GLU A 1 447 ? -6.236 -9.603 -4.350 1.00 82.69 447 GLU A C 1
ATOM 3528 O O . GLU A 1 447 ? -6.452 -9.947 -5.510 1.00 82.69 447 GLU A O 1
ATOM 3533 N N . LEU A 1 448 ? -5.017 -9.522 -3.827 1.00 84.75 448 LEU A N 1
ATOM 3534 C CA . LEU A 1 448 ? -3.786 -9.660 -4.589 1.00 84.75 448 LEU A CA 1
ATOM 3535 C C . LEU A 1 448 ? -3.130 -10.998 -4.251 1.00 84.75 448 LEU A C 1
ATOM 3537 O O . LEU A 1 448 ? -2.832 -11.273 -3.088 1.00 84.75 448 LEU A O 1
ATOM 3541 N N . ASP A 1 449 ? -2.868 -11.823 -5.262 1.00 84.88 449 ASP A N 1
ATOM 3542 C CA . ASP A 1 449 ? -2.056 -13.039 -5.149 1.00 84.88 449 ASP A CA 1
ATOM 3543 C C . ASP A 1 449 ? -0.568 -12.688 -5.234 1.00 84.88 449 ASP A C 1
ATOM 3545 O O . ASP A 1 449 ? 0.145 -12.976 -6.202 1.00 84.88 449 ASP A O 1
ATOM 3549 N N . VAL A 1 450 ? -0.129 -11.979 -4.195 1.00 86.88 450 VAL A N 1
ATOM 3550 C CA . VAL A 1 450 ? 1.216 -11.418 -4.072 1.00 86.88 450 VAL A CA 1
ATOM 3551 C C . VAL A 1 450 ? 2.270 -12.514 -4.054 1.00 86.88 450 VAL A C 1
ATOM 3553 O O . VAL A 1 450 ? 3.319 -12.376 -4.685 1.00 86.88 450 VAL A O 1
ATOM 3556 N N . GLY A 1 451 ? 1.996 -13.627 -3.371 1.00 83.56 451 GLY A N 1
ATOM 3557 C CA . GLY A 1 451 ? 2.897 -14.767 -3.325 1.00 83.56 451 GLY A CA 1
ATOM 3558 C C . GLY A 1 451 ? 3.145 -15.337 -4.715 1.00 83.56 451 GLY A C 1
ATOM 3559 O O . GLY A 1 451 ? 4.303 -15.475 -5.123 1.00 83.56 451 GLY A O 1
ATOM 3560 N N . THR A 1 452 ? 2.087 -15.628 -5.471 1.00 84.75 452 THR A N 1
ATOM 3561 C CA . THR A 1 452 ? 2.246 -16.203 -6.808 1.00 84.75 452 THR A CA 1
ATOM 3562 C C . THR A 1 452 ? 2.911 -15.220 -7.768 1.00 84.75 452 THR A C 1
ATOM 3564 O O . THR A 1 452 ? 3.847 -15.623 -8.463 1.00 84.75 452 THR A O 1
ATOM 3567 N N . LEU A 1 453 ? 2.519 -13.938 -7.779 1.00 90.94 453 LEU A N 1
ATOM 3568 C CA . LEU A 1 453 ? 3.161 -12.934 -8.639 1.00 90.94 453 LEU A CA 1
ATOM 3569 C C . LEU A 1 453 ? 4.655 -12.808 -8.325 1.00 90.94 453 LEU A C 1
ATOM 3571 O O . LEU A 1 453 ? 5.496 -12.955 -9.212 1.00 90.94 453 LEU A O 1
ATOM 3575 N N . SER A 1 454 ? 5.002 -12.594 -7.056 1.00 90.69 454 SER A N 1
ATOM 3576 C CA . SER A 1 454 ? 6.393 -12.385 -6.640 1.00 90.69 454 SER A CA 1
ATOM 3577 C C . SER A 1 454 ? 7.275 -13.609 -6.881 1.00 90.69 454 SER A C 1
ATOM 3579 O O . SER A 1 454 ? 8.481 -13.455 -7.048 1.00 90.69 454 SER A O 1
ATOM 3581 N N . SER A 1 455 ? 6.712 -14.823 -6.959 1.00 87.88 455 SER A N 1
ATOM 3582 C CA . SER A 1 455 ? 7.448 -16.041 -7.338 1.00 87.88 455 SER A CA 1
ATOM 3583 C C . SER A 1 455 ? 7.876 -16.075 -8.813 1.00 87.88 455 SER A C 1
ATOM 3585 O O . SER A 1 455 ? 8.837 -16.761 -9.157 1.00 87.88 455 SER A O 1
ATOM 3587 N N . ARG A 1 456 ? 7.196 -15.308 -9.676 1.00 90.69 456 ARG A N 1
ATOM 3588 C CA . ARG A 1 456 ? 7.447 -15.233 -11.127 1.00 90.69 456 ARG A CA 1
ATOM 3589 C C . ARG A 1 456 ? 8.434 -14.133 -11.506 1.00 90.69 456 ARG A C 1
ATOM 3591 O O . ARG A 1 456 ? 8.963 -14.138 -12.615 1.00 90.69 456 ARG A O 1
ATOM 3598 N N . LEU A 1 457 ? 8.682 -13.191 -10.597 1.00 94.94 457 LEU A N 1
ATOM 3599 C CA . LEU A 1 457 ? 9.648 -12.122 -10.809 1.00 94.94 457 LEU A CA 1
ATOM 3600 C C . LEU A 1 457 ? 11.082 -12.659 -10.774 1.00 94.94 457 LEU A C 1
ATOM 3602 O O . LEU A 1 457 ? 11.405 -13.610 -10.049 1.00 94.94 457 LEU A O 1
ATOM 3606 N N . TYR A 1 458 ? 11.940 -12.032 -11.570 1.00 95.44 458 TYR A N 1
ATOM 3607 C CA . TYR A 1 458 ? 13.367 -12.303 -11.569 1.00 95.44 458 TYR A CA 1
ATOM 3608 C C . TYR A 1 458 ? 14.017 -11.639 -10.353 1.00 95.44 458 TYR A C 1
ATOM 3610 O O . TYR A 1 458 ? 13.861 -10.439 -10.163 1.00 95.44 458 TYR A O 1
ATOM 3618 N N . PHE A 1 459 ? 14.779 -12.415 -9.586 1.00 95.00 459 PHE A N 1
ATOM 3619 C CA . PHE A 1 459 ? 15.723 -11.916 -8.590 1.00 95.00 459 PHE A CA 1
ATOM 3620 C C . PHE A 1 459 ? 17.047 -12.647 -8.789 1.00 95.00 459 PHE A C 1
ATOM 3622 O O . PHE A 1 459 ? 17.060 -13.858 -9.036 1.00 95.00 459 PHE A O 1
ATOM 3629 N N . TYR A 1 460 ? 18.143 -11.908 -8.712 1.00 95.94 460 TYR A N 1
ATOM 3630 C CA . TYR A 1 460 ? 19.488 -12.378 -8.962 1.00 95.94 460 TYR A CA 1
ATOM 3631 C C . TYR A 1 460 ? 19.926 -13.394 -7.908 1.00 95.94 460 TYR A C 1
ATOM 3633 O O . TYR A 1 460 ? 19.668 -13.257 -6.709 1.00 95.94 460 TYR A O 1
ATOM 3641 N N . GLN A 1 461 ? 20.642 -14.401 -8.399 1.00 91.88 461 GLN A N 1
ATOM 3642 C CA . GLN A 1 461 ? 21.207 -15.501 -7.643 1.00 91.88 461 GLN A CA 1
ATOM 3643 C C . GLN A 1 461 ? 22.533 -15.900 -8.304 1.00 91.88 461 GLN A C 1
ATOM 3645 O O . GLN A 1 461 ? 22.595 -16.032 -9.529 1.00 91.88 461 GLN A O 1
ATOM 3650 N N . ASP A 1 462 ? 23.583 -16.122 -7.514 1.00 93.81 462 ASP A N 1
ATOM 3651 C CA . ASP A 1 462 ? 24.875 -16.574 -8.031 1.00 93.81 462 ASP A CA 1
ATOM 3652 C C . ASP A 1 462 ? 24.725 -17.962 -8.695 1.00 93.81 462 ASP A C 1
ATOM 3654 O O . ASP A 1 462 ? 24.133 -18.876 -8.101 1.00 93.81 462 ASP A O 1
ATOM 3658 N N . PRO A 1 463 ? 25.261 -18.173 -9.913 1.00 93.19 463 PRO A N 1
ATOM 3659 C CA . PRO A 1 463 ? 25.176 -19.456 -10.601 1.00 93.19 463 PRO A CA 1
ATOM 3660 C C . PRO A 1 463 ? 25.726 -20.620 -9.767 1.00 93.19 463 PRO A C 1
ATOM 3662 O O . PRO A 1 463 ? 26.769 -20.513 -9.126 1.00 93.19 463 PRO A O 1
ATOM 3665 N N . GLY A 1 464 ? 25.035 -21.762 -9.803 1.00 90.75 464 GLY A N 1
ATOM 3666 C CA . GLY A 1 464 ? 25.450 -22.981 -9.095 1.00 90.75 464 GLY A CA 1
ATOM 3667 C C . GLY A 1 464 ? 25.160 -22.990 -7.589 1.00 90.75 464 GLY A C 1
ATOM 3668 O O . GLY A 1 464 ? 25.507 -23.959 -6.917 1.00 90.75 464 GLY A O 1
ATOM 3669 N N . THR A 1 465 ? 24.515 -21.951 -7.056 1.00 93.00 465 THR A N 1
ATOM 3670 C CA . THR A 1 465 ? 24.101 -21.897 -5.648 1.00 93.00 465 THR A CA 1
ATOM 3671 C C . THR A 1 465 ? 22.691 -22.456 -5.444 1.00 93.00 465 THR A C 1
ATOM 3673 O O . THR A 1 465 ? 21.941 -22.683 -6.398 1.00 93.00 465 THR A O 1
ATOM 3676 N N . LYS A 1 466 ? 22.329 -22.742 -4.188 1.00 88.69 466 LYS A N 1
ATOM 3677 C CA . LYS A 1 466 ? 20.988 -23.244 -3.866 1.00 88.69 466 LYS A CA 1
ATOM 3678 C C . LYS A 1 466 ? 19.951 -22.130 -4.091 1.00 88.69 466 LYS A C 1
ATOM 3680 O O . LYS A 1 466 ? 20.240 -20.981 -3.763 1.00 88.69 466 LYS A O 1
ATOM 3685 N N . PRO A 1 467 ? 18.740 -22.433 -4.586 1.00 84.50 467 PRO A N 1
ATOM 3686 C CA . PRO A 1 467 ? 17.695 -21.422 -4.709 1.00 84.50 467 PRO A CA 1
ATOM 3687 C C . PRO A 1 467 ? 17.345 -20.800 -3.351 1.00 84.50 467 PRO A C 1
ATOM 3689 O O . PRO A 1 467 ? 17.117 -21.525 -2.377 1.00 84.50 467 PRO A O 1
ATOM 3692 N N . ALA A 1 468 ? 17.274 -19.470 -3.292 1.00 88.06 468 ALA A N 1
ATOM 3693 C CA . ALA A 1 468 ? 16.782 -18.763 -2.117 1.00 88.06 468 ALA A CA 1
ATOM 3694 C C . ALA A 1 468 ? 15.298 -19.064 -1.863 1.00 88.06 468 ALA A C 1
ATOM 3696 O O . ALA A 1 468 ? 14.492 -19.150 -2.795 1.00 88.06 468 ALA A O 1
ATOM 3697 N N . LYS A 1 469 ? 14.914 -19.146 -0.586 1.00 84.75 469 LYS A N 1
ATOM 3698 C CA . LYS A 1 469 ? 13.503 -19.061 -0.196 1.00 84.75 469 LYS A CA 1
ATOM 3699 C C . LYS A 1 469 ? 13.076 -17.597 -0.181 1.00 84.75 469 LYS A C 1
ATOM 3701 O O . LYS A 1 469 ? 13.722 -16.779 0.468 1.00 84.75 469 LYS A O 1
ATOM 3706 N N . ARG A 1 470 ? 11.974 -17.275 -0.858 1.00 86.69 470 ARG A N 1
ATOM 3707 C CA . ARG A 1 470 ? 11.439 -15.908 -0.936 1.00 86.69 470 ARG A CA 1
ATOM 3708 C C . ARG A 1 470 ? 10.490 -15.662 0.230 1.00 86.69 470 ARG A C 1
ATOM 3710 O O . ARG A 1 470 ? 9.291 -15.919 0.122 1.00 86.69 470 ARG A O 1
ATOM 3717 N N . VAL A 1 471 ? 11.060 -15.230 1.351 1.00 86.25 471 VAL A N 1
ATOM 3718 C CA . VAL A 1 471 ? 10.324 -14.915 2.580 1.00 86.25 471 VAL A CA 1
ATOM 3719 C C . VAL A 1 471 ? 10.242 -13.404 2.746 1.00 86.25 471 VAL A C 1
ATOM 3721 O O . VAL A 1 471 ? 11.252 -12.754 2.988 1.00 86.25 471 VAL A O 1
ATOM 3724 N N . TRP A 1 472 ? 9.051 -12.837 2.625 1.00 87.00 472 TRP A N 1
ATOM 3725 C CA . TRP A 1 472 ? 8.809 -11.402 2.715 1.00 87.00 472 TRP A CA 1
ATOM 3726 C C . TRP A 1 472 ? 8.543 -11.010 4.163 1.00 87.00 472 TRP A C 1
ATOM 3728 O O . TRP A 1 472 ? 7.634 -11.540 4.809 1.00 87.00 472 TRP A O 1
ATOM 3738 N N . SER A 1 473 ? 9.373 -10.103 4.672 1.00 86.25 473 SER A N 1
ATOM 3739 C CA . SER A 1 473 ? 9.300 -9.593 6.042 1.00 86.25 473 SER A CA 1
ATOM 3740 C C . SER A 1 473 ? 8.582 -8.251 6.130 1.00 86.25 473 SER A C 1
ATOM 3742 O O . SER A 1 473 ? 8.342 -7.776 7.232 1.00 86.25 473 SER A O 1
ATOM 3744 N N . SER A 1 474 ? 8.230 -7.645 4.995 1.00 90.69 474 SER A N 1
ATOM 3745 C CA . SER A 1 474 ? 7.596 -6.333 4.954 1.00 90.69 474 SER A CA 1
ATOM 3746 C C . SER A 1 474 ? 6.588 -6.235 3.808 1.00 90.69 474 SER A C 1
ATOM 3748 O O . SER A 1 474 ? 6.869 -6.700 2.701 1.00 90.69 474 SER A O 1
ATOM 3750 N N . ILE A 1 475 ? 5.424 -5.645 4.080 1.00 90.19 475 ILE A N 1
ATOM 3751 C CA . ILE A 1 475 ? 4.424 -5.236 3.086 1.00 90.19 475 ILE A CA 1
ATOM 3752 C C . ILE A 1 475 ? 4.125 -3.754 3.291 1.00 90.19 475 ILE A C 1
ATOM 3754 O O . ILE A 1 475 ? 3.660 -3.361 4.358 1.00 90.19 475 ILE A O 1
ATOM 3758 N N . ASN A 1 476 ? 4.301 -2.961 2.244 1.00 92.44 476 ASN A N 1
ATOM 3759 C CA . ASN A 1 476 ? 4.245 -1.510 2.259 1.00 92.44 476 ASN A CA 1
ATOM 3760 C C . ASN A 1 476 ? 3.194 -1.007 1.267 1.00 92.44 476 ASN A C 1
ATOM 3762 O O . ASN A 1 476 ? 3.006 -1.578 0.191 1.00 92.44 476 ASN A O 1
ATOM 3766 N N . ILE A 1 477 ? 2.524 0.085 1.626 1.00 90.94 477 ILE A N 1
ATOM 3767 C CA . ILE A 1 477 ? 1.593 0.813 0.760 1.00 90.94 477 ILE A CA 1
ATOM 3768 C C . ILE A 1 477 ? 1.844 2.304 0.946 1.00 90.94 477 ILE A C 1
ATOM 3770 O O . ILE A 1 477 ? 1.865 2.795 2.077 1.00 90.94 477 ILE A O 1
ATOM 3774 N N . GLY A 1 478 ? 1.965 3.043 -0.150 1.00 91.00 478 GLY A N 1
ATOM 3775 C CA . GLY A 1 478 ? 2.062 4.498 -0.109 1.00 91.00 478 GLY A CA 1
ATOM 3776 C C . GLY A 1 478 ? 2.790 5.050 -1.319 1.00 91.00 478 GLY A C 1
ATOM 3777 O O . GLY A 1 478 ? 2.731 4.464 -2.397 1.00 91.00 478 GLY A O 1
ATOM 3778 N N . THR A 1 479 ? 3.451 6.194 -1.166 1.00 89.56 479 THR A N 1
ATOM 3779 C CA . THR A 1 479 ? 4.039 6.892 -2.311 1.00 89.56 479 THR A CA 1
ATOM 3780 C C . THR A 1 479 ? 5.421 7.449 -2.032 1.00 89.56 479 THR A C 1
ATOM 3782 O O . THR A 1 479 ? 5.718 7.915 -0.933 1.00 89.56 479 THR A O 1
ATOM 3785 N N . GLU A 1 480 ? 6.228 7.435 -3.082 1.00 87.75 480 GLU A N 1
ATOM 3786 C CA . GLU A 1 480 ? 7.386 8.284 -3.279 1.00 87.75 480 GLU A CA 1
ATOM 3787 C C . GLU A 1 480 ? 7.002 9.429 -4.225 1.00 87.75 480 GLU A C 1
ATOM 3789 O O . GLU A 1 480 ? 6.469 9.205 -5.317 1.00 87.75 480 GLU A O 1
ATOM 3794 N N . ILE A 1 481 ? 7.223 10.669 -3.795 1.00 82.69 481 ILE A N 1
ATOM 3795 C CA . ILE A 1 481 ? 6.901 11.867 -4.575 1.00 82.69 481 ILE A CA 1
ATOM 3796 C C . ILE A 1 481 ? 8.170 12.621 -4.946 1.00 82.69 481 ILE A C 1
ATOM 3798 O O . ILE A 1 481 ? 9.100 12.719 -4.144 1.00 82.69 481 ILE A O 1
ATOM 3802 N N . TYR A 1 482 ? 8.162 13.205 -6.145 1.00 75.56 482 TYR A N 1
ATOM 3803 C CA . TYR A 1 482 ? 9.226 14.070 -6.642 1.00 75.56 482 TYR A CA 1
ATOM 3804 C C . TYR A 1 482 ? 8.677 15.472 -6.916 1.00 75.56 482 TYR A C 1
ATOM 3806 O O . TYR A 1 482 ? 7.529 15.621 -7.340 1.00 75.56 482 TYR A O 1
ATOM 3814 N N . VAL A 1 483 ? 9.469 16.514 -6.653 1.00 64.06 483 VAL A N 1
ATOM 3815 C CA . VAL A 1 483 ? 9.003 17.902 -6.774 1.00 64.06 483 VAL A CA 1
ATOM 3816 C C . VAL A 1 483 ? 8.588 18.224 -8.207 1.00 64.06 483 VAL A C 1
ATOM 3818 O O . VAL A 1 483 ? 9.284 17.907 -9.169 1.00 64.06 483 VAL A O 1
ATOM 3821 N N . SER A 1 484 ? 7.472 18.936 -8.328 1.00 56.66 484 SER A N 1
ATOM 3822 C CA . SER A 1 484 ? 7.029 19.577 -9.564 1.00 56.66 484 SER A CA 1
ATOM 3823 C C . SER A 1 484 ? 7.079 21.107 -9.403 1.00 56.66 484 SER A C 1
ATOM 3825 O O . SER A 1 484 ? 7.160 21.592 -8.269 1.00 56.66 484 SER A O 1
ATOM 3827 N N . PRO A 1 485 ? 7.000 21.904 -10.487 1.00 44.12 485 PRO A N 1
ATOM 3828 C CA . PRO A 1 485 ? 7.016 23.372 -10.412 1.00 44.12 485 PRO A CA 1
ATOM 3829 C C . PRO A 1 485 ? 5.951 23.993 -9.488 1.00 44.12 485 PRO A C 1
ATOM 3831 O O . PRO A 1 485 ? 6.108 25.134 -9.062 1.00 44.12 485 PRO A O 1
ATOM 3834 N N . SER A 1 486 ? 4.881 23.260 -9.166 1.00 48.38 486 SER A N 1
ATOM 3835 C CA . SER A 1 486 ? 3.808 23.665 -8.247 1.00 48.38 486 SER A CA 1
ATOM 3836 C C . SER A 1 486 ? 3.906 23.043 -6.844 1.00 48.38 486 SER A C 1
ATOM 3838 O O . SER A 1 486 ? 3.007 23.245 -6.032 1.00 48.38 486 SER A O 1
ATOM 3840 N N . GLY A 1 487 ? 4.960 22.268 -6.560 1.00 55.62 487 GLY A N 1
ATOM 3841 C CA . GLY A 1 487 ? 5.005 21.325 -5.439 1.00 55.62 487 GLY A CA 1
ATOM 3842 C C . GLY A 1 487 ? 4.213 20.044 -5.740 1.00 55.62 487 GLY A C 1
ATOM 3843 O O . GLY A 1 487 ? 3.246 20.058 -6.504 1.00 55.62 487 GLY A O 1
ATOM 3844 N N . ALA A 1 488 ? 4.643 18.912 -5.181 1.00 61.19 488 ALA A N 1
ATOM 3845 C CA . ALA A 1 488 ? 3.904 17.651 -5.227 1.00 61.19 488 ALA A CA 1
ATOM 3846 C C . ALA A 1 488 ? 3.170 17.426 -3.899 1.00 61.19 488 ALA A C 1
ATOM 3848 O O . ALA A 1 488 ? 3.755 17.620 -2.834 1.00 61.19 488 ALA A O 1
ATOM 3849 N N . ASN A 1 489 ? 1.897 17.026 -3.968 1.00 64.94 489 ASN A N 1
ATOM 3850 C CA . ASN A 1 489 ? 1.079 16.650 -2.814 1.00 64.94 489 ASN A CA 1
ATOM 3851 C C . ASN A 1 489 ? 0.321 15.361 -3.138 1.00 64.94 489 ASN A C 1
ATOM 3853 O O . ASN A 1 489 ? -0.313 15.288 -4.189 1.00 64.94 489 ASN A O 1
ATOM 3857 N N . ALA A 1 490 ? 0.365 14.383 -2.242 1.00 57.16 490 ALA A N 1
ATOM 3858 C CA . ALA A 1 490 ? -0.377 13.135 -2.344 1.00 57.16 490 ALA A CA 1
ATOM 3859 C C . ALA A 1 490 ? -1.239 12.921 -1.097 1.00 57.16 490 ALA A C 1
ATOM 3861 O O . ALA A 1 490 ? -0.806 13.222 0.015 1.00 57.16 490 ALA A O 1
ATOM 3862 N N . GLU A 1 491 ? -2.440 12.375 -1.282 1.00 65.12 491 GLU A N 1
ATOM 3863 C CA . GLU A 1 491 ? -3.378 12.055 -0.207 1.00 65.12 491 GLU A CA 1
ATOM 3864 C C . GLU A 1 491 ? -4.116 10.750 -0.519 1.00 65.12 491 GLU A C 1
ATOM 3866 O O . GLU A 1 491 ? -4.634 10.572 -1.624 1.00 65.12 491 GLU A O 1
ATOM 3871 N N . TRP A 1 492 ? -4.154 9.824 0.440 1.00 68.81 492 TRP A N 1
ATOM 3872 C CA . TRP A 1 492 ? -4.836 8.537 0.287 1.00 68.81 492 TRP A CA 1
ATOM 3873 C C . TRP A 1 492 ? -5.290 7.959 1.626 1.00 68.81 492 TRP A C 1
ATOM 3875 O O . TRP A 1 492 ? -4.795 8.318 2.698 1.00 68.81 492 TRP A O 1
ATOM 3885 N N . THR A 1 493 ? -6.226 7.018 1.551 1.00 52.09 493 THR A N 1
ATOM 3886 C CA . THR A 1 493 ? -6.833 6.362 2.705 1.00 52.09 493 THR A CA 1
ATOM 3887 C C . THR A 1 493 ? -6.881 4.850 2.506 1.00 52.09 493 THR A C 1
ATOM 3889 O O . THR A 1 493 ? -7.225 4.373 1.424 1.00 52.09 493 THR A O 1
ATOM 3892 N N . LEU A 1 494 ? -6.574 4.094 3.562 1.00 43.41 494 LEU A N 1
ATOM 3893 C CA . LEU A 1 494 ? -6.815 2.650 3.623 1.00 43.41 494 LEU A CA 1
ATOM 3894 C C . LEU A 1 494 ? -8.095 2.344 4.412 1.00 43.41 494 LEU A C 1
ATOM 3896 O O . LEU A 1 494 ? -8.323 2.933 5.470 1.00 43.41 494 LEU A O 1
ATOM 3900 N N . LEU A 1 495 ? -8.923 1.440 3.880 1.00 44.16 495 LEU A N 1
ATOM 3901 C CA . LEU A 1 495 ? -10.222 1.022 4.423 1.00 44.16 495 LEU A CA 1
ATOM 3902 C C . LEU A 1 495 ? -10.321 -0.517 4.506 1.00 44.16 495 LEU A C 1
ATOM 3904 O O . LEU A 1 495 ? -9.561 -1.254 3.872 1.00 44.16 495 LEU A O 1
ATOM 3908 N N . GLU A 1 496 ? -11.327 -1.020 5.221 1.00 45.19 496 GLU A N 1
ATOM 3909 C CA . GLU A 1 496 ? -11.720 -2.433 5.165 1.00 45.19 496 GLU A CA 1
ATOM 3910 C C . GLU A 1 496 ? -12.693 -2.716 4.010 1.00 45.19 496 GLU A C 1
ATOM 3912 O O . GLU A 1 496 ? -13.512 -1.878 3.636 1.00 45.19 496 GLU A O 1
ATOM 3917 N N . SER A 1 497 ? -12.620 -3.941 3.485 1.00 45.62 497 SER A N 1
ATOM 3918 C CA . SER A 1 497 ? -13.564 -4.493 2.517 1.00 45.62 497 SER A CA 1
ATOM 3919 C C . SER A 1 497 ? -14.662 -5.341 3.173 1.00 45.62 497 SER A C 1
ATOM 3921 O O . SER A 1 497 ? -14.346 -6.088 4.100 1.00 45.62 497 SER A O 1
ATOM 3923 N N . PRO A 1 498 ? -15.912 -5.346 2.671 1.00 49.38 498 PRO A N 1
ATOM 3924 C CA . PRO A 1 498 ? -16.894 -6.351 3.076 1.00 49.38 498 PRO A CA 1
ATOM 3925 C C . PRO A 1 498 ? -16.389 -7.760 2.718 1.00 49.38 498 PRO A C 1
ATOM 3927 O O . PRO A 1 498 ? -16.161 -8.068 1.550 1.00 49.38 498 PRO A O 1
ATOM 3930 N N . ASN A 1 499 ? -16.182 -8.613 3.721 1.00 60.03 499 ASN A N 1
ATOM 3931 C CA . ASN A 1 499 ? -15.662 -9.970 3.555 1.00 60.03 499 ASN A CA 1
ATOM 3932 C C . ASN A 1 499 ? -16.593 -10.951 4.272 1.00 60.03 499 ASN A C 1
ATOM 3934 O O . ASN A 1 499 ? -16.527 -11.072 5.490 1.00 60.03 499 ASN A O 1
ATOM 3938 N N . PHE A 1 500 ? -17.493 -11.597 3.535 1.00 65.88 500 PHE A N 1
ATOM 3939 C CA . PHE A 1 500 ? -18.336 -12.677 4.045 1.00 65.88 500 PHE A CA 1
ATOM 3940 C C . PHE A 1 500 ? -18.728 -13.604 2.893 1.00 65.88 500 PHE A C 1
ATOM 3942 O O . PHE A 1 500 ? -18.905 -13.157 1.755 1.00 65.88 500 PHE A O 1
ATOM 3949 N N . LYS A 1 501 ? -18.867 -14.890 3.203 1.00 82.19 501 LYS A N 1
ATOM 3950 C CA . LYS A 1 501 ? -19.397 -15.910 2.303 1.00 82.19 501 LYS A CA 1
ATOM 3951 C C . LYS A 1 501 ? -20.747 -16.401 2.814 1.00 82.19 501 LYS A C 1
ATOM 3953 O O . LYS A 1 501 ? -21.050 -16.275 3.996 1.00 82.19 501 LYS A O 1
ATOM 3958 N N . VAL A 1 502 ? -21.544 -16.988 1.935 1.00 79.12 502 VAL A N 1
ATOM 3959 C CA . VAL A 1 502 ? -22.787 -17.674 2.298 1.00 79.12 502 VAL A CA 1
ATOM 3960 C C . VAL A 1 502 ? -22.657 -19.123 1.873 1.00 79.12 502 VAL A C 1
ATOM 3962 O O . VAL A 1 502 ? -22.402 -19.402 0.702 1.00 79.12 502 VAL A O 1
ATOM 3965 N N . ARG A 1 503 ? -22.820 -20.041 2.819 1.00 82.19 503 ARG A N 1
ATOM 3966 C CA . ARG A 1 503 ? -22.876 -21.474 2.551 1.00 82.19 503 ARG A CA 1
ATOM 3967 C C . ARG A 1 503 ? -24.315 -21.943 2.688 1.00 82.19 503 ARG A C 1
ATOM 3969 O O . ARG A 1 503 ? -24.986 -21.532 3.621 1.00 82.19 503 ARG A O 1
ATOM 3976 N N . LEU A 1 504 ? -24.804 -22.760 1.762 1.00 82.19 504 LEU A N 1
ATOM 3977 C CA . LEU A 1 504 ? -26.155 -23.328 1.829 1.00 82.19 504 LEU A CA 1
ATOM 3978 C C . LEU A 1 504 ? -26.287 -24.549 0.924 1.00 82.19 504 LEU A C 1
ATOM 3980 O O . LEU A 1 504 ? -25.624 -24.630 -0.102 1.00 82.19 504 LEU A O 1
ATOM 3984 N N . THR A 1 505 ? -27.189 -25.462 1.246 1.00 81.94 505 THR A N 1
ATOM 3985 C CA . THR A 1 505 ? -27.620 -26.554 0.370 1.00 81.94 505 THR A CA 1
ATOM 3986 C C . THR A 1 505 ? -29.029 -26.260 -0.122 1.00 81.94 505 THR A C 1
ATOM 3988 O O . THR A 1 505 ? -29.933 -26.073 0.689 1.00 81.94 505 THR A O 1
ATOM 3991 N N . LEU A 1 506 ? -29.221 -26.207 -1.440 1.00 88.19 506 LEU A N 1
ATOM 3992 C CA . LEU A 1 506 ? -30.502 -25.904 -2.078 1.00 88.19 506 LEU A CA 1
ATOM 3993 C C . LEU A 1 506 ? -30.964 -27.089 -2.930 1.00 88.19 506 LEU A C 1
ATOM 3995 O O . LEU A 1 506 ? -30.215 -27.561 -3.786 1.00 88.19 506 LEU A O 1
ATOM 3999 N N . ASP A 1 507 ? -32.210 -27.514 -2.721 1.00 90.44 507 ASP A N 1
ATOM 4000 C CA . ASP A 1 507 ? -32.913 -28.502 -3.544 1.00 90.44 507 ASP A CA 1
ATOM 4001 C C . ASP A 1 507 ? -34.247 -27.920 -4.026 1.00 90.44 507 ASP A C 1
ATOM 4003 O O . ASP A 1 507 ? -35.131 -27.608 -3.224 1.00 90.44 507 ASP A O 1
ATOM 4007 N N . ILE A 1 508 ? -34.392 -27.755 -5.342 1.00 89.94 508 ILE A N 1
ATOM 4008 C CA . ILE A 1 508 ? -35.611 -27.238 -5.972 1.00 89.94 508 ILE A CA 1
ATOM 4009 C C . ILE A 1 508 ? -36.394 -28.415 -6.543 1.00 89.94 508 ILE A C 1
ATOM 4011 O O . ILE A 1 508 ? -35.985 -29.050 -7.513 1.00 89.94 508 ILE A O 1
ATOM 4015 N N . LYS A 1 509 ? -37.574 -28.670 -5.984 1.00 89.06 509 LYS A N 1
ATOM 4016 C CA . LYS A 1 509 ? -38.474 -29.741 -6.430 1.00 89.06 509 LYS A CA 1
ATOM 4017 C C . LYS A 1 509 ? -39.440 -29.251 -7.504 1.00 89.06 509 LYS A C 1
ATOM 4019 O O . LYS A 1 509 ? -39.775 -29.990 -8.427 1.00 89.06 509 LYS A O 1
ATOM 4024 N N . GLN A 1 510 ? -39.869 -27.992 -7.404 1.00 86.62 510 GLN A N 1
ATOM 4025 C CA . GLN A 1 510 ? -40.746 -27.336 -8.366 1.00 86.62 510 GLN A CA 1
ATOM 4026 C C . GLN A 1 510 ? -40.406 -25.843 -8.467 1.00 86.62 510 GLN A C 1
ATOM 4028 O O . GLN A 1 510 ? -40.284 -25.164 -7.454 1.00 86.62 510 GLN A O 1
ATOM 4033 N N . GLY A 1 511 ? -40.242 -25.327 -9.687 1.00 79.56 511 GLY A N 1
ATOM 4034 C CA . GLY A 1 511 ? -39.630 -24.013 -9.930 1.00 79.56 511 GLY A CA 1
ATOM 4035 C C . GLY A 1 511 ? -40.578 -22.849 -10.220 1.00 79.56 511 GLY A C 1
ATOM 4036 O O . GLY A 1 511 ? -40.099 -21.819 -10.669 1.00 79.56 511 GLY A O 1
ATOM 4037 N N . GLY A 1 512 ? -41.900 -22.979 -10.047 1.00 81.25 512 GLY A N 1
ATOM 4038 C CA . GLY A 1 512 ? -42.836 -21.860 -10.258 1.00 81.25 512 GLY A CA 1
ATOM 4039 C C . GLY A 1 512 ? -43.202 -21.537 -11.717 1.00 81.25 512 GLY A C 1
ATOM 4040 O O . GLY A 1 512 ? -43.940 -20.587 -11.949 1.00 81.25 512 GLY A O 1
ATOM 4041 N N . GLY A 1 513 ? -42.750 -22.329 -12.695 1.00 84.50 513 GLY A N 1
ATOM 4042 C CA . GLY A 1 513 ? -43.061 -22.146 -14.123 1.00 84.50 513 GLY A CA 1
ATOM 4043 C C . GLY A 1 513 ? -41.902 -21.567 -14.947 1.00 84.50 513 GLY A C 1
ATOM 4044 O O . GLY A 1 513 ? -40.772 -21.493 -14.475 1.00 84.50 513 GLY A O 1
ATOM 4045 N N . SER A 1 514 ? -42.163 -21.212 -16.210 1.00 84.62 514 SER A N 1
ATOM 4046 C CA . SER A 1 514 ? -41.150 -20.622 -17.107 1.00 84.62 514 SER A CA 1
ATOM 4047 C C . SER A 1 514 ? -40.844 -19.163 -16.791 1.00 84.62 514 SER A C 1
ATOM 4049 O O . SER A 1 514 ? -39.743 -18.701 -17.072 1.00 84.62 514 SER A O 1
ATOM 4051 N N . ASP A 1 515 ? -41.818 -18.457 -16.221 1.00 83.38 515 ASP A N 1
ATOM 4052 C CA . ASP A 1 515 ? -41.749 -17.007 -16.048 1.00 83.38 515 ASP A CA 1
ATOM 4053 C C . ASP A 1 515 ? -41.303 -16.620 -14.634 1.00 83.38 515 ASP A C 1
ATOM 4055 O O . ASP A 1 515 ? -40.990 -15.462 -14.389 1.00 83.38 515 ASP A O 1
ATOM 4059 N N . SER A 1 516 ? -41.254 -17.575 -13.701 1.00 86.94 516 SER A N 1
ATOM 4060 C CA . SER A 1 516 ? -40.814 -17.335 -12.328 1.00 86.94 516 SER A CA 1
ATOM 4061 C C . SER A 1 516 ? -39.351 -16.907 -12.262 1.00 86.94 516 SER A C 1
ATOM 4063 O O . SER A 1 516 ? -38.498 -17.365 -13.030 1.00 86.94 516 SER A O 1
ATOM 4065 N N . GLN A 1 517 ? -39.044 -16.089 -11.265 1.00 87.88 517 GLN A N 1
ATOM 4066 C CA . GLN A 1 517 ? -37.676 -15.820 -10.857 1.00 87.88 517 GLN A CA 1
ATOM 4067 C C . GLN A 1 517 ? -37.396 -16.636 -9.598 1.00 87.88 517 GLN A C 1
ATOM 4069 O O . GLN A 1 517 ? -38.223 -16.734 -8.692 1.00 87.88 517 GLN A O 1
ATOM 4074 N N . PHE A 1 518 ? -36.251 -17.305 -9.561 1.00 90.31 518 PHE A N 1
ATOM 4075 C CA . PHE A 1 518 ? -35.794 -18.010 -8.371 1.00 90.31 518 PHE A CA 1
ATOM 4076 C C . PHE A 1 518 ? -34.418 -17.485 -8.028 1.00 90.31 518 PHE A C 1
ATOM 4078 O O . PHE A 1 518 ? -33.469 -17.680 -8.792 1.00 90.31 518 PHE A O 1
ATOM 4085 N N . TYR A 1 519 ? -34.330 -16.822 -6.889 1.00 92.00 519 TYR A N 1
ATOM 4086 C CA . TYR A 1 519 ? -33.127 -16.183 -6.411 1.00 92.00 519 TYR A CA 1
ATOM 4087 C C . TYR A 1 519 ? -32.330 -17.200 -5.596 1.00 92.00 519 TYR A C 1
ATOM 4089 O O . TYR A 1 519 ? -32.729 -17.570 -4.492 1.00 92.00 519 TYR A O 1
ATOM 4097 N N . LEU A 1 520 ? -31.199 -17.663 -6.144 1.00 90.88 520 LEU A N 1
ATOM 4098 C CA . LEU A 1 520 ? -30.206 -18.414 -5.360 1.00 90.88 520 LEU A CA 1
ATOM 4099 C C . LEU A 1 520 ? -29.666 -17.546 -4.222 1.00 90.88 520 LEU A C 1
ATOM 4101 O O . LEU A 1 520 ? -29.322 -18.050 -3.157 1.00 90.88 520 LEU A O 1
ATOM 4105 N N . LEU A 1 521 ? -29.577 -16.246 -4.484 1.00 90.81 521 LEU A N 1
ATOM 4106 C CA . LEU A 1 521 ? -29.212 -15.237 -3.517 1.00 90.81 521 LEU A CA 1
ATOM 4107 C C . LEU A 1 521 ? -29.837 -13.906 -3.929 1.00 90.81 521 LEU A C 1
ATOM 4109 O O . LEU A 1 521 ? -29.666 -13.488 -5.073 1.00 90.81 521 LEU A O 1
ATOM 4113 N N . ASP A 1 522 ? -30.495 -13.247 -2.991 1.00 91.56 522 ASP A N 1
ATOM 4114 C CA . ASP A 1 522 ? -30.905 -11.847 -3.055 1.00 91.56 522 ASP A CA 1
ATOM 4115 C C . ASP A 1 522 ? -30.308 -11.143 -1.832 1.00 91.56 522 ASP A C 1
ATOM 4117 O O . ASP A 1 522 ? -30.516 -11.577 -0.700 1.00 91.56 522 ASP A O 1
ATOM 4121 N N . ILE A 1 523 ? -29.505 -10.104 -2.051 1.00 89.19 523 ILE A N 1
ATOM 4122 C CA . ILE A 1 523 ? -28.959 -9.284 -0.970 1.00 89.19 523 ILE A CA 1
ATOM 4123 C C . ILE A 1 523 ? -29.493 -7.864 -1.062 1.00 89.19 523 ILE A C 1
ATOM 4125 O O . ILE A 1 523 ? -29.377 -7.217 -2.100 1.00 89.19 523 ILE A O 1
ATOM 4129 N N . GLY A 1 524 ? -30.010 -7.363 0.058 1.00 86.25 524 GLY A N 1
ATOM 4130 C CA . GLY A 1 524 ? -30.560 -6.016 0.177 1.00 86.25 524 GLY A CA 1
ATOM 4131 C C . GLY A 1 524 ? -29.741 -5.133 1.117 1.00 86.25 524 GLY A C 1
ATOM 4132 O O . GLY A 1 524 ? -29.212 -5.589 2.138 1.00 86.25 524 GLY A O 1
ATOM 4133 N N . SER A 1 525 ? -29.634 -3.853 0.775 1.00 87.38 525 SER A N 1
ATOM 4134 C CA . SER A 1 525 ? -28.934 -2.825 1.550 1.00 87.38 525 SER A CA 1
ATOM 4135 C C . SER A 1 525 ? -29.547 -1.440 1.318 1.00 87.38 525 SER A C 1
ATOM 4137 O O . SER A 1 525 ? -30.421 -1.270 0.470 1.00 87.38 525 SER A O 1
ATOM 4139 N N . CYS A 1 526 ? -29.089 -0.432 2.062 1.00 86.94 526 CYS A N 1
ATOM 4140 C CA . CYS A 1 526 ? -29.511 0.952 1.893 1.00 86.94 526 CYS A CA 1
ATOM 4141 C C . CYS A 1 526 ? -28.332 1.920 2.065 1.00 86.94 526 CYS A C 1
ATOM 4143 O O . CYS A 1 526 ? -27.618 1.868 3.070 1.00 86.94 526 CYS A O 1
ATOM 4145 N N . TRP A 1 527 ? -28.154 2.826 1.099 1.00 89.38 527 TRP A N 1
ATOM 4146 C CA . TRP A 1 527 ? -27.294 4.010 1.230 1.00 89.38 527 TRP A CA 1
ATOM 4147 C C . TRP A 1 527 ? -27.772 5.150 0.319 1.00 89.38 527 TRP A C 1
ATOM 4149 O O . TRP A 1 527 ? -28.537 4.933 -0.613 1.00 89.38 527 TRP A O 1
ATOM 4159 N N . LYS A 1 528 ? -27.332 6.382 0.555 1.00 93.19 528 LYS A N 1
ATOM 4160 C CA . LYS A 1 528 ? -27.686 7.549 -0.269 1.00 93.19 528 LYS A CA 1
ATOM 4161 C C . LYS A 1 528 ? -26.782 7.657 -1.498 1.00 93.19 528 LYS A C 1
ATOM 4163 O O . LYS A 1 528 ? -25.641 7.195 -1.482 1.00 93.19 528 LYS A O 1
ATOM 4168 N N . ASN A 1 529 ? -27.237 8.330 -2.559 1.00 89.50 529 ASN A N 1
ATOM 4169 C CA . ASN A 1 529 ? -26.426 8.536 -3.776 1.00 89.50 529 ASN A CA 1
ATOM 4170 C C . ASN A 1 529 ? -25.142 9.346 -3.534 1.00 89.50 529 ASN A C 1
ATOM 4172 O O . ASN A 1 529 ? -24.218 9.265 -4.334 1.00 89.50 529 ASN A O 1
ATOM 4176 N N . ASN A 1 530 ? -25.055 10.083 -2.425 1.00 83.69 530 ASN A N 1
ATOM 4177 C CA . ASN A 1 530 ? -23.859 10.817 -2.009 1.00 83.69 530 ASN A CA 1
ATOM 4178 C C . ASN A 1 530 ? -22.882 9.988 -1.138 1.00 83.69 530 ASN A C 1
ATOM 4180 O O . ASN A 1 530 ? -21.894 10.528 -0.635 1.00 83.69 530 ASN A O 1
ATOM 4184 N N . GLY A 1 531 ? -23.182 8.703 -0.923 1.00 77.00 531 GLY A N 1
ATOM 4185 C CA . GLY A 1 531 ? -22.395 7.773 -0.117 1.00 77.00 531 GLY A CA 1
ATOM 4186 C C . GLY A 1 531 ? -22.625 7.828 1.393 1.00 77.00 531 GLY A C 1
ATOM 4187 O O . GLY A 1 531 ? -21.937 7.119 2.131 1.00 77.00 531 GLY A O 1
ATOM 4188 N N . ASP A 1 532 ? -23.570 8.638 1.876 1.00 78.19 532 ASP A N 1
ATOM 4189 C CA . ASP A 1 532 ? -24.019 8.580 3.268 1.00 78.19 532 ASP A CA 1
ATOM 4190 C C . ASP A 1 532 ? -24.825 7.297 3.553 1.00 78.19 532 ASP A C 1
ATOM 4192 O O . ASP A 1 532 ? -25.491 6.769 2.658 1.00 78.19 532 ASP A O 1
ATOM 4196 N N . PRO A 1 533 ? -24.801 6.780 4.796 1.00 74.81 533 PRO A N 1
ATOM 4197 C CA . PRO A 1 533 ? -25.752 5.760 5.226 1.00 74.81 533 PRO A CA 1
ATOM 4198 C C . PRO A 1 533 ? -27.192 6.267 5.104 1.00 74.81 533 PRO A C 1
ATOM 4200 O O . PRO A 1 533 ? -27.442 7.465 5.248 1.00 74.81 533 PRO A O 1
ATOM 4203 N N . CYS A 1 534 ? -28.135 5.350 4.893 1.00 84.31 534 CYS A N 1
ATOM 4204 C CA . CYS A 1 534 ? -29.547 5.698 4.994 1.00 84.31 534 CYS A CA 1
ATOM 4205 C C . CYS A 1 534 ? -29.910 6.138 6.415 1.00 84.31 534 CYS A C 1
ATOM 4207 O O . CYS A 1 534 ? -29.398 5.583 7.392 1.00 84.31 534 CYS A O 1
ATOM 4209 N N . ASP A 1 535 ? -30.799 7.120 6.524 1.00 83.88 535 ASP A N 1
ATOM 4210 C CA . ASP A 1 535 ? -31.254 7.691 7.799 1.00 83.88 535 ASP A CA 1
ATOM 4211 C C . ASP A 1 535 ? -32.784 7.695 7.958 1.00 83.88 535 ASP A C 1
ATOM 4213 O O . ASP A 1 535 ? -33.301 8.195 8.959 1.00 83.88 535 ASP A O 1
ATOM 4217 N N . GLY A 1 536 ? -33.505 7.090 7.012 1.00 86.00 536 GLY A N 1
ATOM 4218 C CA . GLY A 1 536 ? -34.962 7.047 6.963 1.00 86.00 536 GLY A CA 1
ATOM 4219 C C . GLY A 1 536 ? -35.583 8.181 6.145 1.00 86.00 536 GLY A C 1
ATOM 4220 O O . GLY A 1 536 ? -36.812 8.264 6.072 1.00 86.00 536 GLY A O 1
ATOM 4221 N N . ASP A 1 537 ? -34.782 9.059 5.534 1.00 91.69 537 ASP A N 1
ATOM 4222 C CA . ASP A 1 537 ? -35.277 10.068 4.600 1.00 91.69 537 ASP A CA 1
ATOM 4223 C C . ASP A 1 537 ? -35.602 9.447 3.238 1.00 91.69 537 ASP A C 1
ATOM 4225 O O . ASP A 1 537 ? -34.739 9.289 2.375 1.00 91.69 537 ASP A O 1
ATOM 4229 N N . VAL A 1 538 ? -36.887 9.170 3.012 1.00 90.12 538 VAL A N 1
ATOM 4230 C CA . VAL A 1 538 ? -37.401 8.546 1.782 1.00 90.12 538 VAL A CA 1
ATOM 4231 C C . VAL A 1 538 ? -37.083 9.309 0.488 1.00 90.12 538 VAL A C 1
ATOM 4233 O O . VAL A 1 538 ? -37.187 8.734 -0.594 1.00 90.12 538 VAL A O 1
ATOM 4236 N N . LEU A 1 539 ? -36.698 10.589 0.563 1.00 91.81 539 LEU A N 1
ATOM 4237 C CA . LEU A 1 539 ? -36.315 11.372 -0.615 1.00 91.81 539 LEU A CA 1
ATOM 4238 C C . LEU A 1 539 ? -34.871 11.104 -1.053 1.00 91.81 539 LEU A C 1
ATOM 4240 O O . LEU A 1 539 ? -34.565 11.151 -2.249 1.00 91.81 539 LEU A O 1
ATOM 4244 N N . THR A 1 540 ? -33.976 10.854 -0.097 1.00 92.31 540 THR A N 1
ATOM 4245 C CA . THR A 1 540 ? -32.532 10.738 -0.349 1.00 92.31 540 THR A CA 1
ATOM 4246 C C . THR A 1 540 ? -31.994 9.323 -0.167 1.00 92.31 540 THR A C 1
ATOM 4248 O O . THR A 1 540 ? -30.996 8.972 -0.804 1.00 92.31 540 THR A O 1
ATOM 4251 N N . ASP A 1 541 ? -32.669 8.499 0.629 1.00 92.19 541 ASP A N 1
ATOM 4252 C CA . ASP A 1 541 ? -32.366 7.086 0.803 1.00 92.19 541 ASP A CA 1
ATOM 4253 C C . ASP A 1 541 ? -32.592 6.312 -0.496 1.00 92.19 541 ASP A C 1
ATOM 4255 O O . ASP A 1 541 ? -33.522 6.572 -1.266 1.00 92.19 541 ASP A O 1
ATOM 4259 N N . VAL A 1 542 ? -31.717 5.339 -0.738 1.00 94.25 542 VAL A N 1
ATOM 4260 C CA . VAL A 1 542 ? -31.842 4.422 -1.866 1.00 94.25 542 VAL A CA 1
ATOM 4261 C C . VAL A 1 542 ? -31.614 3.001 -1.381 1.00 94.25 542 VAL A C 1
ATOM 4263 O O . VAL A 1 542 ? -30.539 2.655 -0.879 1.00 94.25 542 VAL A O 1
ATOM 4266 N N . THR A 1 543 ? -32.632 2.167 -1.555 1.00 92.56 543 THR A N 1
ATOM 4267 C CA . THR A 1 543 ? -32.546 0.730 -1.290 1.00 92.56 543 THR A CA 1
ATOM 4268 C C . THR A 1 543 ? -31.954 0.024 -2.493 1.00 92.56 543 THR A C 1
ATOM 4270 O O . THR A 1 543 ? -32.274 0.348 -3.633 1.00 92.56 543 THR A O 1
ATOM 4273 N N . ARG A 1 544 ? -31.048 -0.918 -2.254 1.00 93.75 544 ARG A N 1
ATOM 4274 C CA . ARG A 1 544 ? -30.289 -1.565 -3.315 1.00 93.75 544 ARG A CA 1
ATOM 4275 C C . ARG A 1 544 ? -30.303 -3.063 -3.171 1.00 93.75 544 ARG A C 1
ATOM 4277 O O . ARG A 1 544 ? -30.046 -3.559 -2.074 1.00 93.75 544 ARG A O 1
ATOM 4284 N N . TYR A 1 545 ? -30.522 -3.737 -4.292 1.00 93.62 545 TYR A N 1
ATOM 4285 C CA . TYR A 1 545 ? -30.584 -5.187 -4.361 1.00 93.62 545 TYR A CA 1
ATOM 4286 C C . TYR A 1 545 ? -29.582 -5.744 -5.369 1.00 93.62 54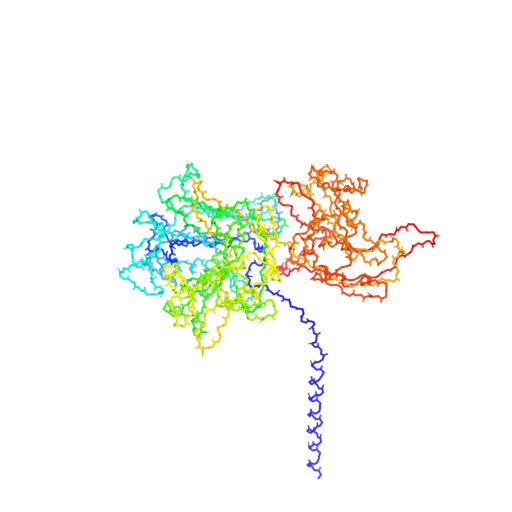5 TYR A C 1
ATOM 4288 O O . TYR A 1 545 ? -29.328 -5.154 -6.424 1.00 93.62 545 TYR A O 1
ATOM 4296 N N . SER A 1 546 ? -29.007 -6.895 -5.030 1.00 93.88 546 SER A N 1
ATOM 4297 C CA . SER A 1 546 ? -28.246 -7.735 -5.953 1.00 93.88 546 SER A CA 1
ATOM 4298 C C . SER A 1 546 ? -28.797 -9.150 -5.910 1.00 93.88 546 SER A C 1
ATOM 4300 O O . SER A 1 546 ? -28.716 -9.814 -4.879 1.00 93.88 546 SER A O 1
ATOM 4302 N N . GLU A 1 547 ? -29.267 -9.639 -7.050 1.00 95.81 547 GLU A N 1
ATOM 4303 C CA . GLU A 1 547 ? -30.054 -10.868 -7.131 1.00 95.81 547 GLU A CA 1
ATOM 4304 C C . GLU A 1 547 ? -29.484 -11.821 -8.185 1.00 95.81 547 GLU A C 1
ATOM 4306 O O . GLU A 1 547 ? -29.212 -11.419 -9.313 1.00 95.81 547 GLU A O 1
ATOM 4311 N N . MET A 1 548 ? -29.317 -13.101 -7.848 1.00 96.00 548 MET A N 1
ATOM 4312 C CA . MET A 1 548 ? -28.905 -14.156 -8.783 1.00 96.00 548 MET A CA 1
ATOM 4313 C C . MET A 1 548 ? -30.090 -15.050 -9.139 1.00 96.00 548 MET A C 1
ATOM 4315 O O . MET A 1 548 ? -30.504 -15.868 -8.317 1.00 96.00 548 MET A O 1
ATOM 4319 N N . ILE A 1 549 ? -30.574 -14.966 -10.379 1.00 96.44 549 ILE A N 1
ATOM 4320 C CA . ILE A 1 549 ? -31.716 -15.758 -10.854 1.00 96.44 549 ILE A CA 1
ATOM 4321 C C . ILE A 1 549 ? -31.235 -17.062 -11.492 1.00 96.44 549 ILE A C 1
ATOM 4323 O O . ILE A 1 549 ? -30.558 -17.036 -12.515 1.00 96.44 549 ILE A O 1
ATOM 4327 N N . ILE A 1 550 ? -31.633 -18.211 -10.943 1.00 94.50 550 ILE A N 1
ATOM 4328 C CA . ILE A 1 550 ? -31.175 -19.535 -11.409 1.00 94.50 550 ILE A CA 1
ATOM 4329 C C . ILE A 1 550 ? -32.194 -20.316 -12.243 1.00 94.50 550 ILE A C 1
ATOM 4331 O O . ILE A 1 550 ? -31.864 -21.394 -12.741 1.00 94.50 550 ILE A O 1
ATOM 4335 N N . ASN A 1 551 ? -33.397 -19.776 -12.468 1.00 94.31 551 ASN A N 1
ATOM 4336 C CA . ASN A 1 551 ? -34.349 -20.391 -13.392 1.00 94.31 551 ASN A CA 1
ATOM 4337 C C . ASN A 1 551 ? -33.756 -20.392 -14.823 1.00 94.31 551 ASN A C 1
ATOM 4339 O O . ASN A 1 551 ? -33.521 -19.326 -15.398 1.00 94.31 551 ASN A O 1
ATOM 4343 N N . PRO A 1 552 ? -33.508 -21.561 -15.448 1.00 93.94 552 PRO A N 1
ATOM 4344 C CA . PRO A 1 552 ? -32.878 -21.640 -16.766 1.00 93.94 552 PRO A CA 1
ATOM 4345 C C . PRO A 1 552 ? -33.725 -21.010 -17.881 1.00 93.94 552 PRO A C 1
ATOM 4347 O O . PRO A 1 552 ? -33.167 -20.618 -18.917 1.00 93.94 552 PRO A O 1
ATOM 4350 N N . ALA A 1 553 ? -35.044 -20.897 -17.673 1.00 92.62 553 ALA A N 1
ATOM 4351 C CA . ALA A 1 553 ? -35.961 -20.244 -18.600 1.00 92.62 553 ALA A CA 1
ATOM 4352 C C . ALA A 1 553 ? -35.777 -18.716 -18.634 1.00 92.62 553 ALA A C 1
ATOM 4354 O O . ALA A 1 553 ? -36.048 -18.100 -19.665 1.00 92.62 553 ALA A O 1
ATOM 4355 N N . THR A 1 554 ? -35.231 -18.107 -17.575 1.00 93.00 554 THR A N 1
ATOM 4356 C CA . THR A 1 554 ? -34.984 -16.664 -17.526 1.00 93.00 554 THR A CA 1
ATOM 4357 C C . THR A 1 554 ? -33.938 -16.260 -18.566 1.00 93.00 554 THR A C 1
ATOM 4359 O O . THR A 1 554 ? -32.825 -16.797 -18.646 1.00 93.00 554 THR A O 1
ATOM 4362 N N . THR A 1 555 ? -34.292 -15.299 -19.413 1.00 92.81 555 THR A N 1
ATOM 4363 C CA . THR A 1 555 ? -33.412 -14.751 -20.453 1.00 92.81 555 THR A CA 1
ATOM 4364 C C . THR A 1 555 ? -32.884 -13.384 -20.062 1.00 92.81 555 THR A C 1
ATOM 4366 O O . THR A 1 555 ? -33.568 -12.621 -19.394 1.00 92.81 555 THR A O 1
ATOM 4369 N N . SER A 1 556 ? -31.698 -13.034 -20.545 1.00 95.19 556 SER A N 1
ATOM 4370 C CA . SER A 1 556 ? -31.130 -11.704 -20.345 1.00 95.19 556 SER A CA 1
ATOM 4371 C C . SER A 1 556 ? -31.964 -10.606 -21.033 1.00 95.19 556 SER A C 1
ATOM 4373 O O . SER A 1 556 ? -32.290 -10.709 -22.226 1.00 95.19 556 SER A O 1
ATOM 4375 N N . TRP A 1 557 ? -32.323 -9.555 -20.289 1.00 95.94 557 TRP A N 1
ATOM 4376 C CA . TRP A 1 557 ? -32.880 -8.325 -20.863 1.00 95.94 557 TRP A CA 1
ATOM 4377 C C . TRP A 1 557 ? -31.783 -7.327 -21.227 1.00 95.94 557 TRP A C 1
ATOM 4379 O O . TRP A 1 557 ? -31.949 -6.584 -22.195 1.00 95.94 557 TRP A O 1
ATOM 4389 N N . CYS A 1 558 ? -30.651 -7.367 -20.521 1.00 96.75 558 CYS A N 1
ATOM 4390 C CA . CYS A 1 558 ? -29.429 -6.667 -20.892 1.00 96.75 558 CYS A CA 1
ATOM 4391 C C . CYS A 1 558 ? -28.815 -7.259 -22.170 1.00 96.75 558 CYS A C 1
ATOM 4393 O O . CYS A 1 558 ? -28.162 -8.294 -22.144 1.00 96.75 558 CYS A O 1
ATOM 4395 N N . ARG A 1 559 ? -28.987 -6.597 -23.315 1.00 96.38 559 ARG A N 1
ATOM 4396 C CA . ARG A 1 559 ? -28.490 -7.090 -24.610 1.00 96.38 559 ARG A CA 1
ATOM 4397 C C . ARG A 1 559 ? -27.758 -5.996 -25.366 1.00 96.38 559 ARG A C 1
ATOM 4399 O O . ARG A 1 559 ? -27.992 -4.816 -25.129 1.00 96.38 559 ARG A O 1
ATOM 4406 N N . SER A 1 560 ? -26.925 -6.373 -26.333 1.00 94.44 560 SER A N 1
ATOM 4407 C CA . SER A 1 560 ? -26.214 -5.412 -27.189 1.00 94.44 560 SER A CA 1
ATOM 4408 C C . SER A 1 560 ? -27.151 -4.474 -27.960 1.00 94.44 560 SER A C 1
ATOM 4410 O O . SER A 1 560 ? -26.750 -3.376 -28.327 1.00 94.44 560 SER A O 1
ATOM 4412 N N . ASP A 1 561 ? -28.391 -4.902 -28.209 1.00 92.88 561 ASP A N 1
ATOM 4413 C CA . ASP A 1 561 ? -29.459 -4.120 -28.838 1.00 92.88 561 ASP A CA 1
ATOM 4414 C C . ASP A 1 561 ? -30.439 -3.483 -27.829 1.00 92.88 561 ASP A C 1
ATOM 4416 O O . ASP A 1 561 ? -31.305 -2.706 -28.225 1.00 92.88 561 ASP A O 1
ATOM 4420 N N . ASN A 1 562 ? -30.290 -3.769 -26.530 1.00 93.94 562 ASN A N 1
ATOM 4421 C CA . ASN A 1 562 ? -31.088 -3.215 -25.437 1.00 93.94 562 ASN A CA 1
ATOM 4422 C C . ASN A 1 562 ? -30.203 -2.869 -24.226 1.00 93.94 562 ASN A C 1
ATOM 4424 O O . ASN A 1 562 ? -30.154 -3.588 -23.226 1.00 93.94 562 ASN A O 1
ATOM 4428 N N . LEU A 1 563 ? -29.500 -1.740 -24.327 1.00 95.44 563 LEU A N 1
ATOM 4429 C CA . LEU A 1 563 ? -28.568 -1.268 -23.298 1.00 95.44 563 LEU A CA 1
ATOM 4430 C C . LEU A 1 563 ? -29.254 -0.626 -22.082 1.00 95.44 563 LEU A C 1
ATOM 4432 O O . LEU A 1 563 ? -28.601 -0.413 -21.064 1.00 95.44 563 LEU A O 1
ATOM 4436 N N . VAL A 1 564 ? -30.551 -0.315 -22.189 1.00 95.75 564 VAL A N 1
ATOM 4437 C CA . VAL A 1 564 ? -31.366 0.313 -21.132 1.00 95.75 564 VAL A CA 1
ATOM 4438 C C . VAL A 1 564 ? -31.346 -0.527 -19.852 1.00 95.75 564 VAL A C 1
ATOM 4440 O O . VAL A 1 564 ? -31.191 0.021 -18.767 1.00 95.75 564 VAL A O 1
ATOM 4443 N N . SER A 1 565 ? -31.413 -1.852 -20.004 1.00 96.25 565 SER A N 1
ATOM 4444 C CA . SER A 1 565 ? -31.402 -2.829 -18.910 1.00 96.25 565 SER A CA 1
ATOM 4445 C C . SER A 1 565 ? -29.993 -3.301 -18.524 1.00 96.25 565 SER A C 1
ATOM 4447 O O . SER A 1 565 ? -29.866 -4.285 -17.801 1.00 96.25 565 SER A O 1
ATOM 4449 N N . CYS A 1 566 ? -28.931 -2.672 -19.040 1.00 97.19 566 CYS A N 1
ATOM 4450 C CA . CYS A 1 566 ? -27.545 -3.041 -18.753 1.00 97.19 566 CYS A CA 1
ATOM 4451 C C . CYS A 1 566 ? -26.886 -2.048 -17.794 1.00 97.19 566 CYS A C 1
ATOM 4453 O O . CYS A 1 566 ? -27.024 -0.834 -18.003 1.00 97.19 566 CYS A O 1
ATOM 4455 N N . PRO A 1 567 ? -26.078 -2.520 -16.823 1.00 96.25 567 PRO A N 1
ATOM 4456 C CA . PRO A 1 567 ? -25.272 -1.610 -16.026 1.00 96.25 567 PRO A CA 1
ATOM 4457 C C . PRO A 1 567 ? -24.274 -0.876 -16.938 1.00 96.25 567 PRO A C 1
ATOM 4459 O O . PRO A 1 567 ? -23.814 -1.461 -17.924 1.00 96.25 567 PRO A O 1
ATOM 4462 N N . PRO A 1 568 ? -23.906 0.385 -16.641 1.00 93.81 568 PRO A N 1
ATOM 4463 C CA . PRO A 1 568 ? -23.003 1.185 -17.476 1.00 93.81 568 PRO A CA 1
ATOM 4464 C C . PRO A 1 568 ? -21.675 0.492 -17.797 1.00 93.81 568 PRO A C 1
ATOM 4466 O O . PRO A 1 568 ? -21.123 0.632 -18.895 1.00 93.81 568 PRO A O 1
ATOM 4469 N N . TYR A 1 569 ? -21.177 -0.308 -16.857 1.00 92.94 569 TYR A N 1
ATOM 4470 C CA . TYR A 1 569 ? -20.019 -1.156 -17.059 1.00 92.94 569 TYR A CA 1
ATOM 4471 C C . TYR A 1 569 ? -20.102 -2.442 -16.234 1.00 92.94 569 TYR A C 1
ATOM 4473 O O . TYR A 1 569 ? -20.836 -2.548 -15.254 1.00 92.94 569 TYR A O 1
ATOM 4481 N N . HIS A 1 570 ? -19.294 -3.409 -16.644 1.00 89.44 570 HIS A N 1
ATOM 4482 C CA . HIS A 1 570 ? -19.043 -4.667 -15.966 1.00 89.44 570 HIS A CA 1
ATOM 4483 C C . HIS A 1 570 ? -17.577 -4.714 -15.530 1.00 89.44 570 HIS A C 1
ATOM 4485 O O . HIS A 1 570 ? -16.693 -4.277 -16.270 1.00 89.44 570 HIS A O 1
ATOM 4491 N N . ILE A 1 571 ? -17.310 -5.258 -14.345 1.00 80.06 571 ILE A N 1
ATOM 4492 C CA . ILE A 1 571 ? -15.957 -5.575 -13.889 1.00 80.06 571 ILE A CA 1
ATOM 4493 C C . ILE A 1 571 ? -15.758 -7.079 -14.065 1.00 80.06 571 ILE A C 1
ATOM 4495 O O . ILE A 1 571 ? -16.357 -7.871 -13.341 1.00 80.06 571 ILE A O 1
ATOM 4499 N N . SER A 1 572 ? -14.918 -7.454 -15.030 1.00 78.38 572 SER A N 1
ATOM 4500 C CA . SER A 1 572 ? -14.586 -8.860 -15.311 1.00 78.38 572 SER A CA 1
ATOM 4501 C C . SER A 1 572 ? -13.947 -9.575 -14.128 1.00 78.38 572 SER A C 1
ATOM 4503 O O . SER A 1 572 ? -13.415 -8.951 -13.205 1.00 78.38 572 SER A O 1
ATOM 4505 N N . SER A 1 573 ? -13.920 -10.904 -14.206 1.00 66.25 573 SER A N 1
ATOM 4506 C CA . SER A 1 573 ? -13.170 -11.775 -13.294 1.00 66.25 573 SER A CA 1
ATOM 4507 C C . SER A 1 573 ? -11.726 -11.306 -13.011 1.00 66.25 573 SER A C 1
ATOM 4509 O O . SER A 1 573 ? -11.251 -11.457 -11.880 1.00 66.25 573 SER A O 1
ATOM 4511 N N . THR A 1 574 ? -11.064 -10.661 -13.983 1.00 66.19 574 THR A N 1
ATOM 4512 C CA . THR A 1 574 ? -9.699 -10.100 -13.885 1.00 66.19 574 THR A CA 1
ATOM 4513 C C . THR A 1 574 ? -9.635 -8.627 -13.449 1.00 66.19 574 THR A C 1
ATOM 4515 O O . THR A 1 574 ? -8.571 -8.016 -13.494 1.00 66.19 574 THR A O 1
ATOM 4518 N N . GLY A 1 575 ? -10.757 -8.018 -13.055 1.00 63.19 575 GLY A N 1
ATOM 4519 C CA . GLY A 1 575 ? -10.822 -6.628 -12.584 1.00 63.19 575 GLY A CA 1
ATOM 4520 C C . GLY A 1 575 ? -10.921 -5.567 -13.688 1.00 63.19 575 GLY A C 1
ATOM 4521 O O . GLY A 1 575 ? -11.004 -4.371 -13.386 1.00 63.19 575 GLY A O 1
ATOM 4522 N N . THR A 1 576 ? -10.951 -5.976 -14.963 1.00 76.69 576 THR A N 1
ATOM 4523 C CA . THR A 1 576 ? -11.063 -5.051 -16.101 1.00 76.69 576 THR A CA 1
ATOM 4524 C C . THR A 1 576 ? -12.476 -4.488 -16.196 1.00 76.69 576 THR A C 1
ATOM 4526 O O . THR A 1 576 ? -13.431 -5.253 -16.331 1.00 76.69 576 THR A O 1
ATOM 4529 N N . VAL A 1 577 ? -12.588 -3.155 -16.199 1.00 80.94 577 VAL A N 1
ATOM 4530 C CA . VAL A 1 577 ? -13.832 -2.435 -16.520 1.00 80.94 577 VAL A CA 1
ATOM 4531 C C . VAL A 1 577 ? -14.114 -2.529 -18.019 1.00 80.94 577 VAL A C 1
ATOM 4533 O O . VAL A 1 577 ? -13.279 -2.119 -18.837 1.00 80.94 577 VAL A O 1
ATOM 4536 N N . ILE A 1 578 ? -15.286 -3.052 -18.363 1.00 89.06 578 ILE A N 1
ATOM 4537 C CA . ILE A 1 578 ? -15.803 -3.221 -19.719 1.00 89.06 578 ILE A CA 1
ATOM 4538 C C . ILE A 1 578 ? -17.122 -2.455 -19.795 1.00 89.06 578 ILE A C 1
ATOM 4540 O O . ILE A 1 578 ? -18.083 -2.799 -19.114 1.00 89.06 578 ILE A O 1
ATOM 4544 N N . HIS A 1 579 ? -17.168 -1.394 -20.595 1.00 92.31 579 HIS A N 1
ATOM 4545 C CA . HIS A 1 579 ? -18.381 -0.593 -20.752 1.00 92.31 579 HIS A CA 1
ATOM 4546 C C . HIS A 1 579 ? -19.420 -1.337 -21.587 1.00 92.31 579 HIS A C 1
ATOM 4548 O O . HIS A 1 579 ? -19.064 -2.027 -22.540 1.00 92.31 579 HIS A O 1
ATOM 4554 N N . ARG A 1 580 ? -20.708 -1.135 -21.294 1.00 93.94 580 ARG A N 1
ATOM 4555 C CA . ARG A 1 580 ? -21.825 -1.765 -22.028 1.00 93.94 580 ARG A CA 1
ATOM 4556 C C . ARG A 1 580 ? -21.904 -1.421 -23.513 1.00 93.94 580 ARG A C 1
ATOM 4558 O O . ARG A 1 580 ? -22.642 -2.073 -24.234 1.00 93.94 580 ARG A O 1
ATOM 4565 N N . ASN A 1 581 ? -21.164 -0.414 -23.972 1.00 92.50 581 ASN A N 1
ATOM 4566 C CA . ASN A 1 581 ? -21.057 -0.068 -25.392 1.00 92.50 581 ASN A CA 1
ATOM 4567 C C . ASN A 1 581 ? -19.994 -0.905 -26.123 1.00 92.50 581 ASN A C 1
ATOM 4569 O O . ASN A 1 581 ? -19.971 -0.932 -27.351 1.00 92.50 581 ASN A O 1
ATOM 4573 N N . ASP A 1 582 ? -19.114 -1.592 -25.390 1.00 94.00 582 ASP A N 1
ATOM 4574 C CA . ASP A 1 582 ? -18.168 -2.545 -25.961 1.00 94.00 582 ASP A CA 1
ATOM 4575 C C . ASP A 1 582 ? -18.864 -3.889 -26.181 1.00 94.00 582 ASP A C 1
ATOM 4577 O O . ASP A 1 582 ? -18.744 -4.831 -25.391 1.00 94.00 582 ASP A O 1
ATOM 4581 N N . THR A 1 583 ? -19.607 -3.965 -27.283 1.00 91.69 583 THR A N 1
ATOM 4582 C CA . THR A 1 583 ? -20.435 -5.127 -27.622 1.00 91.69 583 THR A CA 1
ATOM 4583 C C . THR A 1 583 ? -19.637 -6.415 -27.817 1.00 91.69 583 THR A C 1
ATOM 4585 O O . THR A 1 583 ? -20.209 -7.501 -27.779 1.00 91.69 583 THR A O 1
ATOM 4588 N N . SER A 1 584 ? -18.319 -6.307 -28.013 1.00 90.88 584 SER A N 1
ATOM 4589 C CA . SER A 1 584 ? -17.430 -7.445 -28.236 1.00 90.88 584 SER A CA 1
ATOM 4590 C C . SER A 1 584 ? -16.967 -8.123 -26.946 1.00 90.88 584 SER A C 1
ATOM 4592 O O . SER A 1 584 ? -16.601 -9.297 -26.975 1.00 90.88 584 SER A O 1
ATOM 4594 N N . ARG A 1 585 ? -16.971 -7.394 -25.822 1.00 92.12 585 ARG A N 1
ATOM 4595 C CA . ARG A 1 585 ? -16.423 -7.870 -24.543 1.00 92.12 585 ARG A CA 1
ATOM 4596 C C . ARG A 1 585 ? -17.415 -7.832 -23.390 1.00 92.12 585 ARG A C 1
ATOM 4598 O O . ARG A 1 585 ? -17.191 -8.521 -22.400 1.00 92.12 585 ARG A O 1
ATOM 4605 N N . PHE A 1 586 ? -18.468 -7.020 -23.466 1.00 96.69 586 PHE A N 1
ATOM 4606 C CA . PHE A 1 586 ? -19.430 -6.920 -22.376 1.00 96.69 586 PHE A CA 1
ATOM 4607 C C . PHE A 1 586 ? -20.241 -8.222 -22.251 1.00 96.69 586 PHE A C 1
ATOM 4609 O O . PHE A 1 586 ? -20.844 -8.657 -23.237 1.00 96.69 586 PHE A O 1
ATOM 4616 N N . PRO A 1 587 ? -20.303 -8.856 -21.067 1.00 96.19 587 PRO A N 1
ATOM 4617 C CA . PRO A 1 587 ? -20.984 -10.134 -20.907 1.00 96.19 587 PRO A CA 1
ATOM 4618 C C . PRO A 1 587 ? -22.487 -9.923 -20.703 1.00 96.19 587 PRO A C 1
ATOM 4620 O O . PRO A 1 587 ? -23.019 -10.132 -19.617 1.00 96.19 587 PRO A O 1
ATOM 4623 N N . TYR A 1 588 ? -23.192 -9.516 -21.760 1.00 97.50 588 TYR A N 1
ATOM 4624 C CA . TYR A 1 588 ? -24.642 -9.275 -21.740 1.00 97.50 588 TYR A CA 1
ATOM 4625 C C . TYR A 1 588 ? -25.425 -10.441 -21.120 1.00 97.50 588 TYR A C 1
ATOM 4627 O O . TYR A 1 588 ? -26.271 -10.246 -20.252 1.00 97.50 588 TYR A O 1
ATOM 4635 N N . SER A 1 589 ? -25.058 -11.676 -21.475 1.00 95.94 589 SER A N 1
ATOM 4636 C CA . SER A 1 589 ? -25.669 -12.905 -20.957 1.00 95.94 589 SER A CA 1
ATOM 4637 C C . SER A 1 589 ? -25.521 -13.119 -19.450 1.00 95.94 589 SER A C 1
ATOM 4639 O O . SER A 1 589 ? -26.243 -13.951 -18.905 1.00 95.94 589 SER A O 1
ATOM 4641 N N . ALA A 1 590 ? -24.608 -12.410 -18.783 1.00 96.19 590 ALA A N 1
ATOM 4642 C CA . ALA A 1 590 ? -24.392 -12.509 -17.343 1.00 96.19 590 ALA A CA 1
ATOM 4643 C C . ALA A 1 590 ? -25.376 -11.659 -16.523 1.00 96.19 590 ALA A C 1
ATOM 4645 O O . ALA A 1 590 ? -25.494 -11.865 -15.316 1.00 96.19 590 ALA A O 1
ATOM 4646 N N . TYR A 1 591 ? -26.084 -10.729 -17.170 1.00 97.44 591 TYR A N 1
ATOM 4647 C CA . TYR A 1 591 ? -27.016 -9.799 -16.540 1.00 97.44 591 TYR A CA 1
ATOM 4648 C C . TYR A 1 591 ? -28.437 -10.059 -17.027 1.00 97.44 591 TYR A C 1
ATOM 4650 O O . TYR A 1 591 ? -28.679 -10.166 -18.229 1.00 97.44 591 TYR A O 1
ATOM 4658 N N . HIS A 1 592 ? -29.392 -10.136 -16.105 1.00 96.62 592 HIS A N 1
ATOM 4659 C CA . HIS A 1 592 ? -30.806 -10.104 -16.451 1.00 96.62 592 HIS A CA 1
ATOM 4660 C C . HIS A 1 592 ? -31.261 -8.656 -16.631 1.00 96.62 592 HIS A C 1
ATOM 4662 O O . HIS A 1 592 ? -31.600 -8.280 -17.752 1.00 96.62 592 HIS A O 1
ATOM 4668 N N . LEU A 1 593 ? -31.169 -7.853 -15.568 1.00 95.88 593 LEU A N 1
ATOM 4669 C CA . LEU A 1 593 ? -31.662 -6.480 -15.484 1.00 95.88 593 LEU A CA 1
ATOM 4670 C C . LEU A 1 593 ? -30.721 -5.625 -14.629 1.00 95.88 593 LEU A C 1
ATOM 4672 O O . LEU A 1 593 ? -30.245 -6.049 -13.580 1.00 95.88 593 LEU A O 1
ATOM 4676 N N . TYR A 1 594 ? -30.510 -4.393 -15.064 1.00 97.38 594 TYR A N 1
ATOM 4677 C CA . TYR A 1 594 ? -30.090 -3.278 -14.235 1.00 97.38 594 TYR A CA 1
ATOM 4678 C C . TYR A 1 594 ? -31.138 -2.175 -14.347 1.00 97.38 594 TYR A C 1
ATOM 4680 O O . TYR A 1 594 ? -31.498 -1.793 -15.463 1.00 97.38 594 TYR A O 1
ATOM 4688 N N . CYS A 1 595 ? -31.593 -1.651 -13.214 1.00 96.69 595 CYS A N 1
ATOM 4689 C CA . CYS A 1 595 ? -32.384 -0.428 -13.167 1.00 96.69 595 CYS A CA 1
ATOM 4690 C C . CYS A 1 595 ? -31.787 0.532 -12.137 1.00 96.69 595 CYS A C 1
ATOM 4692 O O . CYS A 1 595 ? -31.278 0.118 -11.095 1.00 96.69 595 CYS A O 1
ATOM 4694 N N . ALA A 1 596 ? -31.816 1.819 -12.463 1.00 96.31 596 ALA A N 1
ATOM 4695 C CA . ALA A 1 596 ? -31.189 2.874 -11.688 1.00 96.31 596 ALA A CA 1
ATOM 4696 C C . ALA A 1 596 ? -32.151 3.500 -10.662 1.00 96.31 596 ALA A C 1
ATOM 4698 O O . ALA A 1 596 ? -33.373 3.448 -10.846 1.00 96.31 596 ALA A O 1
ATOM 4699 N N . PRO A 1 597 ? -31.626 4.177 -9.624 1.00 96.00 597 PRO A N 1
ATOM 4700 C CA . PRO A 1 597 ? -32.470 4.875 -8.670 1.00 96.00 597 PRO A CA 1
ATOM 4701 C C . PRO A 1 597 ? -33.084 6.142 -9.252 1.00 96.00 597 PRO A C 1
ATOM 4703 O O . PRO A 1 597 ? -32.410 6.969 -9.862 1.00 96.00 597 PRO A O 1
ATOM 4706 N N . GLY A 1 598 ? -34.389 6.316 -9.025 1.00 93.38 598 GLY A N 1
ATOM 4707 C CA . GLY A 1 598 ? -35.165 7.435 -9.572 1.00 93.38 598 GLY A CA 1
ATOM 4708 C C . GLY A 1 598 ? -34.752 8.821 -9.061 1.00 93.38 598 GLY A C 1
ATOM 4709 O O . GLY A 1 598 ? -35.101 9.821 -9.679 1.00 93.38 598 GLY A O 1
ATOM 4710 N N . ASN A 1 599 ? -33.993 8.894 -7.963 1.00 93.56 599 ASN A N 1
ATOM 4711 C CA . ASN A 1 599 ? -33.437 10.131 -7.403 1.00 93.56 599 ASN A CA 1
ATOM 4712 C C . ASN A 1 599 ? -31.962 10.375 -7.798 1.00 93.56 599 ASN A C 1
ATOM 4714 O O . ASN A 1 599 ? -31.288 11.209 -7.191 1.00 93.56 599 ASN A O 1
ATOM 4718 N N . ALA A 1 600 ? -31.435 9.644 -8.784 1.00 92.81 600 ALA A N 1
ATOM 4719 C CA . ALA A 1 600 ? -30.095 9.858 -9.321 1.00 92.81 600 ALA A CA 1
ATOM 4720 C C . ALA A 1 600 ? -30.027 11.078 -10.250 1.00 92.81 600 ALA A C 1
ATOM 4722 O O . ALA A 1 600 ? -30.829 11.228 -11.171 1.00 92.81 600 ALA A O 1
ATOM 4723 N N . ASN A 1 601 ? -29.012 11.923 -10.056 1.00 89.25 601 ASN A N 1
ATOM 4724 C CA . ASN A 1 601 ? -28.886 13.192 -10.782 1.00 89.25 601 ASN A CA 1
ATOM 4725 C C . ASN A 1 601 ? -28.038 13.104 -12.065 1.00 89.25 601 ASN A C 1
ATOM 4727 O O . ASN A 1 601 ? -28.140 13.972 -12.931 1.00 89.25 601 ASN A O 1
ATOM 4731 N N . TYR A 1 602 ? -27.198 12.074 -12.199 1.00 92.19 602 TYR A N 1
ATOM 4732 C CA . TYR A 1 602 ? -26.137 12.003 -13.213 1.00 92.19 602 TYR A CA 1
ATOM 4733 C C . TYR A 1 602 ? -26.112 10.662 -13.957 1.00 92.19 602 TYR A C 1
ATOM 4735 O O . TYR A 1 602 ? -25.049 10.161 -14.323 1.00 92.19 602 TYR A O 1
ATOM 4743 N N . LEU A 1 603 ? -27.283 10.062 -14.182 1.00 89.94 603 LEU A N 1
ATOM 4744 C CA . LEU A 1 603 ? -27.386 8.779 -14.876 1.00 89.94 603 LEU A CA 1
ATOM 4745 C C . LEU A 1 603 ? -26.889 8.849 -16.325 1.00 89.94 603 LEU A C 1
ATOM 4747 O O . LEU A 1 603 ? -27.260 9.732 -17.106 1.00 89.94 603 LEU A O 1
ATOM 4751 N N . GLU A 1 604 ? -26.089 7.855 -16.705 1.00 89.19 604 GLU A N 1
ATOM 4752 C CA . GLU A 1 604 ? -25.593 7.692 -18.067 1.00 89.19 604 GLU A CA 1
ATOM 4753 C C . GLU A 1 604 ? -26.685 7.093 -18.964 1.00 89.19 604 GLU A C 1
ATOM 4755 O O . GLU A 1 604 ? -27.110 5.951 -18.777 1.00 89.19 604 GLU A O 1
ATOM 4760 N N . LYS A 1 605 ? -27.133 7.845 -19.976 1.00 90.56 605 LYS A N 1
ATOM 4761 C CA . LYS A 1 605 ? -28.104 7.349 -20.963 1.00 90.56 605 LYS A CA 1
ATOM 4762 C C . LYS A 1 605 ? -27.469 6.305 -21.901 1.00 90.56 605 LYS A C 1
ATOM 4764 O O . LYS A 1 605 ? -26.331 6.505 -22.320 1.00 90.56 605 LYS A O 1
ATOM 4769 N N . PRO A 1 606 ? -28.213 5.265 -22.323 1.00 93.50 606 PRO A N 1
ATOM 4770 C CA . PRO A 1 606 ? -29.596 4.961 -21.947 1.00 93.50 606 PRO A CA 1
ATOM 4771 C C . PRO A 1 606 ? -29.687 4.300 -20.561 1.00 93.50 606 PRO A C 1
ATOM 4773 O O . PRO A 1 606 ? -28.781 3.583 -20.161 1.00 93.50 606 PRO A O 1
ATOM 4776 N N . PHE A 1 607 ? -30.776 4.516 -19.830 1.00 92.56 607 PHE A N 1
ATOM 4777 C CA . PHE A 1 607 ? -31.025 3.869 -18.538 1.00 92.56 607 PHE A CA 1
ATOM 4778 C C . PHE A 1 607 ? -32.523 3.657 -18.345 1.00 92.56 607 PHE A C 1
ATOM 4780 O O . PHE A 1 607 ? -33.320 4.384 -18.944 1.00 92.56 607 PHE A O 1
ATOM 4787 N N . ASP A 1 608 ? -32.875 2.689 -17.506 1.00 93.88 608 ASP A N 1
ATOM 4788 C CA . ASP A 1 608 ? -34.208 2.575 -16.921 1.00 93.88 608 ASP A CA 1
ATOM 4789 C C . ASP A 1 608 ? -34.165 2.960 -15.447 1.00 93.88 608 ASP A C 1
ATOM 4791 O O . ASP A 1 608 ? -33.119 2.842 -14.802 1.00 93.88 608 ASP A O 1
ATOM 4795 N N . ILE A 1 609 ? -35.301 3.393 -14.916 1.00 95.19 609 ILE A N 1
ATOM 4796 C CA . ILE A 1 609 ? -35.471 3.608 -13.479 1.00 95.19 609 ILE A CA 1
ATOM 4797 C C . ILE A 1 609 ? -36.224 2.428 -12.878 1.00 95.19 609 ILE A C 1
ATOM 4799 O O . ILE A 1 609 ? -37.148 1.899 -13.492 1.00 95.19 609 ILE A O 1
ATOM 4803 N N . CYS A 1 610 ? -35.829 1.998 -11.682 1.00 94.69 610 CYS A N 1
ATOM 4804 C CA . CYS A 1 610 ? -36.572 0.951 -10.989 1.00 94.69 610 CYS A CA 1
ATOM 4805 C C . CYS A 1 610 ? -37.999 1.414 -10.668 1.00 94.69 610 CYS A C 1
ATOM 4807 O O . CYS A 1 610 ? -38.242 2.616 -10.522 1.00 94.69 610 CYS A O 1
ATOM 4809 N N . ASP A 1 611 ? -38.927 0.459 -10.536 1.00 88.31 611 ASP A N 1
ATOM 4810 C CA . ASP A 1 611 ? -40.333 0.746 -10.242 1.00 88.31 611 ASP A CA 1
ATOM 4811 C C . ASP A 1 611 ? -40.454 1.641 -8.990 1.00 88.31 611 ASP A C 1
ATOM 4813 O O . ASP A 1 611 ? -40.080 1.216 -7.887 1.00 88.31 611 ASP A O 1
ATOM 4817 N N . PRO A 1 612 ? -40.968 2.878 -9.133 1.00 84.44 612 PRO A N 1
ATOM 4818 C CA . PRO A 1 612 ? -41.079 3.810 -8.019 1.00 84.44 612 PRO A CA 1
ATOM 4819 C C . PRO A 1 612 ? -42.160 3.412 -7.005 1.00 84.44 612 PRO A C 1
ATOM 4821 O O . PRO A 1 612 ? -42.255 4.052 -5.962 1.00 84.44 612 PRO A O 1
ATOM 4824 N N . TYR A 1 613 ? -42.989 2.403 -7.291 1.00 84.88 613 TYR A N 1
ATOM 4825 C CA . TYR A 1 613 ? -44.085 1.982 -6.416 1.00 84.88 613 TYR A CA 1
ATOM 4826 C C . TYR A 1 613 ? -43.756 0.770 -5.541 1.00 84.88 613 TYR A C 1
ATOM 4828 O O . TYR A 1 613 ? -44.497 0.495 -4.597 1.00 84.88 613 TYR A O 1
ATOM 4836 N N . SER A 1 614 ? -42.652 0.069 -5.811 1.00 80.81 614 SER A N 1
ATOM 4837 C CA . SER A 1 614 ? -42.287 -1.143 -5.065 1.00 80.81 614 SER A CA 1
ATOM 4838 C C . SER A 1 614 ? -41.661 -0.857 -3.692 1.00 80.81 614 SER A C 1
ATOM 4840 O O . SER A 1 614 ? -41.670 -1.734 -2.834 1.00 80.81 614 SER A O 1
ATOM 4842 N N . ASN A 1 615 ? -41.173 0.365 -3.442 1.00 81.88 615 ASN A N 1
ATOM 4843 C CA . ASN A 1 615 ? -40.687 0.814 -2.133 1.00 81.88 615 ASN A CA 1
ATOM 4844 C C . ASN A 1 615 ? -40.995 2.310 -1.898 1.00 81.88 615 ASN A C 1
ATOM 4846 O O . ASN A 1 615 ? -41.112 3.061 -2.866 1.00 81.88 615 ASN A O 1
ATOM 4850 N N . PRO A 1 616 ? -41.100 2.774 -0.631 1.00 83.69 616 PRO A N 1
ATOM 4851 C CA . PRO A 1 616 ? -41.330 4.192 -0.313 1.00 83.69 616 PRO A CA 1
ATOM 4852 C C . PRO A 1 616 ? -40.193 5.133 -0.746 1.00 83.69 616 PRO A C 1
ATOM 4854 O O . PRO A 1 616 ? -40.428 6.319 -0.963 1.00 83.69 616 PRO A O 1
ATOM 4857 N N . GLN A 1 617 ? -38.975 4.601 -0.849 1.00 90.94 617 GLN A N 1
ATOM 4858 C CA . GLN A 1 617 ? -37.754 5.284 -1.273 1.00 90.94 617 GLN A CA 1
ATOM 4859 C C . GLN A 1 617 ? -37.265 4.746 -2.624 1.00 90.94 617 GLN A C 1
ATOM 4861 O O . GLN A 1 617 ? -37.687 3.675 -3.070 1.00 90.94 617 GLN A O 1
ATOM 4866 N N . ALA A 1 618 ? -36.350 5.472 -3.274 1.00 94.56 618 ALA A N 1
ATOM 4867 C CA . ALA A 1 618 ? -35.805 5.056 -4.564 1.00 94.56 618 ALA A CA 1
ATOM 4868 C C . ALA A 1 618 ? -35.083 3.701 -4.464 1.00 94.56 618 ALA A C 1
ATOM 4870 O O . ALA A 1 618 ? -34.528 3.344 -3.422 1.00 94.56 618 ALA A O 1
ATOM 4871 N N . GLN A 1 619 ? -35.068 2.955 -5.568 1.00 94.75 619 GLN A N 1
ATOM 4872 C CA . GLN A 1 619 ? -34.470 1.624 -5.628 1.00 94.75 619 GLN A CA 1
ATOM 4873 C C . GLN A 1 619 ? -33.417 1.521 -6.715 1.00 94.75 619 GLN A C 1
ATOM 4875 O O . GLN A 1 619 ? -33.562 2.124 -7.769 1.00 94.75 619 GLN A O 1
ATOM 4880 N N . GLU A 1 620 ? -32.407 0.697 -6.486 1.00 96.06 620 GLU A N 1
ATOM 4881 C CA . GLU A 1 620 ? -31.487 0.239 -7.519 1.00 96.06 620 GLU A CA 1
ATOM 4882 C C . GLU A 1 620 ? -31.421 -1.288 -7.491 1.00 96.06 620 GLU A C 1
ATOM 4884 O O . GLU A 1 620 ? -31.207 -1.873 -6.429 1.00 96.06 620 GLU A O 1
ATOM 4889 N N . LEU A 1 621 ? -31.586 -1.939 -8.642 1.00 95.38 621 LEU A N 1
ATOM 4890 C CA . LEU A 1 621 ? -31.503 -3.395 -8.736 1.00 95.38 621 LEU A CA 1
ATOM 4891 C C . LEU A 1 621 ? -30.456 -3.822 -9.757 1.00 95.38 621 LEU A C 1
ATOM 4893 O O . LEU A 1 621 ? -30.394 -3.301 -10.873 1.00 95.38 621 LEU A O 1
ATOM 4897 N N . VAL A 1 622 ? -29.674 -4.827 -9.369 1.00 97.06 622 VAL A N 1
ATOM 4898 C CA . VAL A 1 622 ? -28.760 -5.566 -10.240 1.00 97.06 622 VAL A CA 1
ATOM 4899 C C . VAL A 1 622 ? -29.146 -7.041 -10.195 1.00 97.06 622 VAL A C 1
ATOM 4901 O O . VAL A 1 622 ? -28.852 -7.738 -9.228 1.00 97.06 622 VAL A O 1
ATOM 4904 N N . GLN A 1 623 ? -29.761 -7.537 -11.262 1.00 97.12 623 GLN A N 1
ATOM 4905 C CA . GLN A 1 623 ? -30.104 -8.947 -11.414 1.00 97.12 623 GLN A CA 1
ATOM 4906 C C . GLN A 1 623 ? -29.101 -9.629 -12.354 1.00 97.12 623 GLN A C 1
ATOM 4908 O O . GLN A 1 623 ? -28.908 -9.209 -13.501 1.00 97.12 623 GLN A O 1
ATOM 4913 N N . ILE A 1 624 ? -28.467 -10.700 -11.886 1.00 97.50 624 ILE A N 1
ATOM 4914 C CA . ILE A 1 624 ? -27.470 -11.494 -12.612 1.00 97.50 624 ILE A CA 1
ATOM 4915 C C . ILE A 1 624 ? -27.977 -12.912 -12.898 1.00 97.50 624 ILE A C 1
ATOM 4917 O O . ILE A 1 624 ? -28.892 -13.417 -12.249 1.00 97.50 624 ILE A O 1
ATOM 4921 N N . LEU A 1 625 ? -27.381 -13.545 -13.908 1.00 97.62 625 LEU A N 1
ATOM 4922 C CA . LEU A 1 625 ? -27.712 -14.893 -14.377 1.00 97.62 625 LEU A CA 1
ATOM 4923 C C . LEU A 1 625 ? -26.498 -15.828 -14.286 1.00 97.62 625 LEU A C 1
ATOM 4925 O O . LEU A 1 625 ? -25.365 -15.344 -14.367 1.00 97.62 625 LEU A O 1
ATOM 4929 N N . PRO A 1 626 ? -26.709 -17.160 -14.204 1.00 97.25 626 PRO A N 1
ATOM 4930 C CA . PRO A 1 626 ? -25.653 -18.158 -14.274 1.00 97.25 626 PRO A CA 1
ATOM 4931 C C . PRO A 1 626 ? -24.715 -17.925 -15.454 1.00 97.25 626 PRO A C 1
ATOM 4933 O O . PRO A 1 626 ? -25.134 -17.934 -16.616 1.00 97.25 626 PRO A O 1
ATOM 4936 N N . HIS A 1 627 ? -23.439 -17.712 -15.149 1.00 96.31 627 HIS A N 1
ATOM 4937 C CA . HIS A 1 627 ? -22.436 -17.343 -16.136 1.00 96.31 627 HIS A CA 1
ATOM 4938 C C . HIS A 1 627 ? -21.023 -17.659 -15.626 1.00 96.31 627 HIS A C 1
ATOM 4940 O O . HIS A 1 627 ? -20.763 -17.499 -14.431 1.00 96.31 627 HIS A O 1
ATOM 4946 N N . PRO A 1 628 ? -20.064 -18.030 -16.501 1.00 93.69 628 PRO A N 1
ATOM 4947 C CA . PRO A 1 628 ? -18.695 -18.334 -16.077 1.00 93.69 628 PRO A CA 1
ATOM 4948 C C . PRO A 1 628 ? -17.982 -17.195 -15.333 1.00 93.69 628 PRO A C 1
ATOM 4950 O O . PRO A 1 628 ? -17.111 -17.472 -14.515 1.00 93.69 628 PRO A O 1
ATOM 4953 N N . GLU A 1 629 ? -18.375 -15.937 -15.565 1.00 89.88 629 GLU A N 1
ATOM 4954 C CA . GLU A 1 629 ? -17.827 -14.766 -14.850 1.00 89.88 629 GLU A CA 1
ATOM 4955 C C . GLU A 1 629 ? -18.024 -14.848 -13.330 1.00 89.88 629 GLU A C 1
ATOM 4957 O O . GLU A 1 629 ? -17.218 -14.320 -12.567 1.00 89.88 629 GLU A O 1
ATOM 4962 N N . TRP A 1 630 ? -19.073 -15.535 -12.872 1.00 92.25 630 TRP A N 1
ATOM 4963 C CA . TRP A 1 630 ? -19.422 -15.619 -11.453 1.00 92.25 630 TRP A CA 1
ATOM 4964 C C . TRP A 1 630 ? -18.868 -16.876 -10.778 1.00 92.25 630 TRP A C 1
ATOM 4966 O O . TRP A 1 630 ? -18.818 -16.947 -9.550 1.00 92.25 630 TRP A O 1
ATOM 4976 N N . ALA A 1 631 ? -18.397 -17.848 -11.565 1.00 89.12 631 ALA A N 1
ATOM 4977 C CA . ALA A 1 631 ? -17.970 -19.160 -11.082 1.00 89.12 631 ALA A CA 1
ATOM 4978 C C . ALA A 1 631 ? -16.827 -19.080 -10.059 1.00 89.12 631 ALA A C 1
ATOM 4980 O O . ALA A 1 631 ? -16.794 -19.843 -9.098 1.00 89.12 631 ALA A O 1
ATOM 4981 N N . MET A 1 632 ? -15.914 -18.118 -10.224 1.00 82.69 632 MET A N 1
ATOM 4982 C CA . MET A 1 632 ? -14.810 -17.895 -9.282 1.00 82.69 632 MET A CA 1
ATOM 4983 C C . MET A 1 632 ? -15.273 -17.466 -7.881 1.00 82.69 632 MET A C 1
ATOM 4985 O O . MET A 1 632 ? -14.521 -17.605 -6.923 1.00 82.69 632 MET A O 1
ATOM 4989 N N . HIS A 1 633 ? -16.502 -16.961 -7.767 1.00 85.69 633 HIS A N 1
ATOM 4990 C CA . HIS A 1 633 ? -17.139 -16.584 -6.508 1.00 85.69 633 HIS A CA 1
ATOM 4991 C C . HIS A 1 633 ? -18.067 -17.690 -5.980 1.00 85.69 633 HIS A C 1
ATOM 4993 O O . HIS A 1 633 ? -18.870 -17.436 -5.091 1.00 85.69 633 HIS A O 1
ATOM 4999 N N . GLY A 1 634 ? -17.996 -18.900 -6.545 1.00 88.12 634 GLY A N 1
ATOM 5000 C CA . GLY A 1 634 ? -18.817 -20.045 -6.148 1.00 88.12 634 GLY A CA 1
ATOM 5001 C C . GLY A 1 634 ? -20.232 -20.053 -6.727 1.00 88.12 634 GLY A C 1
ATOM 5002 O O . GLY A 1 634 ? -20.995 -20.962 -6.426 1.00 88.12 634 GLY A O 1
ATOM 5003 N N . TYR A 1 635 ? -20.592 -19.084 -7.572 1.00 94.56 635 TYR A N 1
ATOM 5004 C CA . TYR A 1 635 ? -21.923 -18.996 -8.175 1.00 94.56 635 TYR A CA 1
ATOM 5005 C C . TYR A 1 635 ? -22.084 -19.920 -9.402 1.00 94.56 635 TYR A C 1
ATOM 5007 O O . TYR A 1 635 ? -21.089 -20.319 -10.014 1.00 94.56 635 TYR A O 1
ATOM 5015 N N . PRO A 1 636 ? -23.331 -20.228 -9.811 1.00 95.50 636 PRO A N 1
ATOM 5016 C CA . PRO A 1 636 ? -23.645 -20.997 -11.015 1.00 95.50 636 PRO A CA 1
ATOM 5017 C C . PRO A 1 636 ? -22.897 -20.521 -12.266 1.00 95.50 636 PRO A C 1
ATOM 5019 O O . PRO A 1 636 ? -23.000 -19.360 -12.670 1.00 95.50 636 PRO A O 1
ATOM 5022 N N . ALA A 1 637 ? -22.180 -21.436 -12.921 1.00 93.31 637 ALA A N 1
ATOM 5023 C CA . ALA A 1 637 ? -21.408 -21.127 -14.122 1.00 93.31 637 ALA A CA 1
ATOM 5024 C C . ALA A 1 637 ? -22.254 -21.244 -15.398 1.00 93.31 637 ALA A C 1
ATOM 5026 O O . ALA A 1 637 ? -21.925 -20.638 -16.419 1.00 93.31 637 ALA A O 1
ATOM 5027 N N . LYS A 1 638 ? -23.313 -22.062 -15.373 1.00 94.94 638 LYS A N 1
ATOM 5028 C CA . LYS A 1 638 ? -24.164 -22.350 -16.531 1.00 94.94 638 LYS A CA 1
ATOM 5029 C C . LYS A 1 638 ? -25.631 -22.409 -16.127 1.00 94.94 638 LYS A C 1
ATOM 5031 O O . LYS A 1 638 ? -25.978 -22.771 -15.008 1.00 94.94 638 LYS A O 1
ATOM 5036 N N . LYS A 1 639 ? -26.514 -22.098 -17.078 1.00 94.19 639 LYS A N 1
ATOM 5037 C CA . LYS A 1 639 ? -27.960 -22.266 -16.893 1.00 94.19 639 LYS A CA 1
ATOM 5038 C C . LYS A 1 639 ? -28.293 -23.709 -16.508 1.00 94.19 639 LYS A C 1
ATOM 5040 O O . LYS A 1 639 ? -27.826 -24.638 -17.164 1.00 94.19 639 LYS A O 1
ATOM 5045 N N . GLY A 1 640 ? -29.135 -23.862 -15.491 1.00 92.56 640 GLY A N 1
ATOM 5046 C CA . GLY A 1 640 ? -29.556 -25.158 -14.957 1.00 92.56 640 GLY A CA 1
ATOM 5047 C C . GLY A 1 640 ? -28.722 -25.659 -13.776 1.00 92.56 640 GLY A C 1
ATOM 5048 O O . GLY A 1 640 ? -29.188 -26.556 -13.086 1.00 92.56 640 GLY A O 1
ATOM 5049 N N . ASP A 1 641 ? -27.550 -25.073 -13.505 1.00 93.75 641 ASP A N 1
ATOM 5050 C CA . ASP A 1 641 ? -26.789 -25.372 -12.287 1.00 93.75 641 ASP A CA 1
ATOM 5051 C C . ASP A 1 641 ? -27.609 -24.998 -11.038 1.00 93.75 641 ASP A C 1
ATOM 5053 O O . ASP A 1 641 ? -28.016 -23.846 -10.882 1.00 93.75 641 ASP A O 1
ATOM 5057 N N . GLY A 1 642 ? -27.827 -25.960 -10.138 1.00 90.12 642 GLY A N 1
ATOM 5058 C CA . GLY A 1 642 ? -28.632 -25.780 -8.923 1.00 90.12 642 GLY A CA 1
ATOM 5059 C C . GLY A 1 642 ? -30.140 -25.751 -9.151 1.00 90.12 642 GLY A C 1
ATOM 5060 O O . GLY A 1 642 ? -30.873 -25.341 -8.253 1.00 90.12 642 GLY A O 1
ATOM 5061 N N . TRP A 1 643 ? -30.604 -26.109 -10.354 1.00 94.12 643 TRP A N 1
ATOM 5062 C CA . TRP A 1 643 ? -32.027 -26.128 -10.690 1.00 94.12 643 TRP A CA 1
ATOM 5063 C C . TRP A 1 643 ? -32.682 -27.486 -10.382 1.00 94.12 643 TRP A C 1
ATOM 5065 O O . TRP A 1 643 ? -32.120 -28.336 -9.697 1.00 94.12 643 TRP A O 1
ATOM 5075 N N . ILE A 1 644 ? -33.908 -27.693 -10.868 1.00 91.50 644 ILE A N 1
ATOM 5076 C CA . ILE A 1 644 ? -34.710 -28.895 -10.612 1.00 91.50 644 ILE A CA 1
ATOM 5077 C C . ILE A 1 644 ? -33.936 -30.173 -10.958 1.00 91.50 644 ILE A C 1
ATOM 5079 O O . ILE A 1 644 ? -33.512 -30.361 -12.099 1.00 91.50 644 ILE A O 1
ATOM 5083 N N . GLY A 1 645 ? -33.821 -31.072 -9.976 1.00 89.31 645 GLY A N 1
ATOM 5084 C CA . GLY A 1 645 ? -33.089 -32.337 -10.097 1.00 89.31 645 GLY A CA 1
ATOM 5085 C C . GLY A 1 645 ? -31.578 -32.226 -9.863 1.00 89.31 645 GLY A C 1
ATOM 5086 O O . GLY A 1 645 ? -30.874 -33.223 -10.014 1.00 89.31 645 GLY A O 1
ATOM 5087 N N . ASP A 1 646 ? -31.089 -31.047 -9.481 1.00 91.88 646 ASP A N 1
ATOM 5088 C CA . ASP A 1 646 ? -29.677 -30.735 -9.268 1.00 91.88 646 ASP A CA 1
ATOM 5089 C C . ASP A 1 646 ? -29.466 -30.073 -7.896 1.00 91.88 646 ASP A C 1
ATOM 5091 O O . ASP A 1 646 ? -29.044 -28.922 -7.783 1.00 91.88 646 ASP A O 1
ATOM 5095 N N . SER A 1 647 ? -29.798 -30.815 -6.836 1.00 90.88 647 SER A N 1
ATOM 5096 C CA . SER A 1 647 ? -29.546 -30.402 -5.452 1.00 90.88 647 SER A CA 1
ATOM 5097 C C . SER A 1 647 ? -28.049 -30.190 -5.220 1.00 90.88 647 SER A C 1
ATOM 5099 O O . SER A 1 647 ? -27.249 -31.103 -5.446 1.00 90.88 647 SER A O 1
ATOM 5101 N N . ARG A 1 648 ? -27.660 -29.014 -4.715 1.00 89.31 648 ARG A N 1
ATOM 5102 C CA . ARG A 1 648 ? -26.248 -28.644 -4.520 1.00 89.31 648 ARG A CA 1
ATOM 5103 C C . ARG A 1 648 ? -26.011 -27.867 -3.236 1.00 89.31 648 ARG A C 1
ATOM 5105 O O . ARG A 1 648 ? -26.824 -27.033 -2.844 1.00 89.31 648 ARG A O 1
ATOM 5112 N N . THR A 1 649 ? -24.842 -28.097 -2.643 1.00 87.88 649 THR A N 1
ATOM 5113 C CA . THR A 1 649 ? -24.256 -27.206 -1.639 1.00 87.88 649 THR A CA 1
ATOM 5114 C C . THR A 1 649 ? -23.423 -26.140 -2.340 1.00 87.88 649 THR A C 1
ATOM 5116 O O . THR A 1 649 ? -22.529 -26.450 -3.125 1.00 87.88 649 THR A O 1
ATOM 5119 N N . TRP A 1 650 ? -23.722 -24.887 -2.036 1.00 87.31 650 TRP A N 1
ATOM 5120 C CA . TRP A 1 650 ? -23.059 -23.692 -2.519 1.00 87.31 650 TRP A CA 1
ATOM 5121 C C . TRP A 1 650 ? -22.202 -23.089 -1.411 1.00 87.31 650 TRP A C 1
ATOM 5123 O O . TRP A 1 650 ? -22.633 -23.035 -0.261 1.00 87.31 650 TRP A O 1
ATOM 5133 N N . GLU A 1 651 ? -21.020 -22.594 -1.771 1.00 86.44 651 GLU A N 1
ATOM 5134 C CA . GLU A 1 651 ? -20.244 -21.647 -0.969 1.00 86.44 651 GLU A CA 1
ATOM 5135 C C . GLU A 1 651 ? -20.014 -20.396 -1.822 1.00 86.44 651 GLU A C 1
ATOM 5137 O O . GLU A 1 651 ? -19.163 -20.373 -2.708 1.00 86.44 651 GLU A O 1
ATOM 5142 N N . LEU A 1 652 ? -20.825 -19.371 -1.584 1.00 86.88 652 LEU A N 1
ATOM 5143 C CA . LEU A 1 652 ? -20.883 -18.147 -2.372 1.00 86.88 652 LEU A CA 1
ATOM 5144 C C . LEU A 1 652 ? -20.019 -17.065 -1.719 1.00 86.88 652 LEU A C 1
ATOM 5146 O O . LEU A 1 652 ? -20.275 -16.673 -0.583 1.00 86.88 652 LEU A O 1
ATOM 5150 N N . ASP A 1 653 ? -19.035 -16.523 -2.433 1.00 85.31 653 ASP A N 1
ATOM 5151 C CA . ASP A 1 653 ? -18.274 -15.342 -2.006 1.00 85.31 653 ASP A CA 1
ATOM 5152 C C . ASP A 1 653 ? -19.043 -14.055 -2.329 1.00 85.31 653 ASP A C 1
ATOM 5154 O O . ASP A 1 653 ? -18.739 -13.303 -3.262 1.00 85.31 653 ASP A O 1
ATOM 5158 N N . VAL A 1 654 ? -20.098 -13.846 -1.543 1.00 82.56 654 VAL A N 1
ATOM 5159 C CA . VAL A 1 654 ? -21.054 -12.747 -1.692 1.00 82.56 654 VAL A CA 1
ATOM 5160 C C . VAL A 1 654 ? -20.389 -11.391 -1.474 1.00 82.56 654 VAL A C 1
ATOM 5162 O O . VAL A 1 654 ? -20.629 -10.450 -2.237 1.00 82.56 654 VAL A O 1
ATOM 5165 N N . GLY A 1 655 ? -19.525 -11.275 -0.461 1.00 76.06 655 GLY A N 1
ATOM 5166 C CA . GLY A 1 655 ? -18.804 -10.037 -0.172 1.00 76.06 655 GLY A CA 1
ATOM 5167 C C . GLY A 1 655 ? -17.950 -9.587 -1.359 1.00 76.06 655 GLY A C 1
ATOM 5168 O O . GLY A 1 655 ? -18.043 -8.437 -1.795 1.00 76.06 655 GLY A O 1
ATOM 5169 N N . THR A 1 656 ? -17.180 -10.505 -1.949 1.00 74.38 656 THR A N 1
ATOM 5170 C CA . THR A 1 656 ? -16.335 -10.185 -3.103 1.00 74.38 656 THR A CA 1
ATOM 5171 C C . THR A 1 656 ? -17.148 -9.942 -4.375 1.00 74.38 656 THR A C 1
ATOM 5173 O O . THR A 1 656 ? -16.896 -8.932 -5.036 1.00 74.38 656 THR A O 1
ATOM 5176 N N . LEU A 1 657 ? -18.138 -10.776 -4.723 1.00 83.88 657 LEU A N 1
ATOM 5177 C CA . LEU A 1 657 ? -18.948 -10.542 -5.929 1.00 83.88 657 LEU A CA 1
ATOM 5178 C C . LEU A 1 657 ? -19.688 -9.199 -5.855 1.00 83.88 657 LEU A C 1
ATOM 5180 O O . LEU A 1 657 ? -19.616 -8.399 -6.787 1.00 83.88 657 LEU A O 1
ATOM 5184 N N . SER A 1 658 ? -20.345 -8.912 -4.730 1.00 83.31 658 SER A N 1
ATOM 5185 C CA . SER A 1 658 ? -21.130 -7.684 -4.565 1.00 83.31 658 SER A CA 1
ATOM 5186 C C . SER A 1 658 ? -20.285 -6.407 -4.645 1.00 83.31 658 SER A C 1
ATOM 5188 O O . SER A 1 658 ? -20.799 -5.362 -5.040 1.00 83.31 658 SER A O 1
ATOM 5190 N N . SER A 1 659 ? -18.983 -6.473 -4.338 1.00 74.44 659 SER A N 1
ATOM 5191 C CA . SER A 1 659 ? -18.032 -5.365 -4.540 1.00 74.44 659 SER A CA 1
ATOM 5192 C C . SER A 1 659 ? -17.695 -5.090 -6.013 1.00 74.44 659 SER A C 1
ATOM 5194 O O . SER A 1 659 ? -17.306 -3.975 -6.352 1.00 74.44 659 SER A O 1
ATOM 5196 N N . ARG A 1 660 ? -17.872 -6.084 -6.893 1.00 80.00 660 ARG A N 1
ATOM 5197 C CA . ARG A 1 660 ? -17.580 -5.996 -8.335 1.00 80.00 660 ARG A CA 1
ATOM 5198 C C . ARG A 1 660 ? -18.787 -5.558 -9.159 1.00 80.00 660 ARG A C 1
ATOM 5200 O O . ARG A 1 660 ? -18.631 -5.123 -10.299 1.00 80.00 660 ARG A O 1
ATOM 5207 N N . LEU A 1 661 ? -19.985 -5.676 -8.594 1.00 87.62 661 LEU A N 1
ATOM 5208 C CA . LEU A 1 661 ? -21.210 -5.216 -9.229 1.00 87.62 661 LEU A CA 1
ATOM 5209 C C . LEU A 1 661 ? -21.299 -3.685 -9.208 1.00 87.62 661 LEU A C 1
ATOM 5211 O O . LEU A 1 661 ? -20.844 -3.017 -8.268 1.00 87.62 661 LEU A O 1
ATOM 5215 N N . TYR A 1 662 ? -21.880 -3.147 -10.277 1.00 92.19 662 TYR A N 1
ATOM 5216 C CA . TYR A 1 662 ? -22.130 -1.722 -10.423 1.00 92.19 662 TYR A CA 1
ATOM 5217 C C . TYR A 1 662 ? -23.303 -1.297 -9.542 1.00 92.19 662 TYR A C 1
ATOM 5219 O O . TYR A 1 662 ? -24.378 -1.875 -9.641 1.00 92.19 662 TYR A O 1
ATOM 5227 N N . PHE A 1 663 ? -23.090 -0.255 -8.744 1.00 92.81 663 PHE A N 1
ATOM 5228 C CA . PHE A 1 663 ? -24.148 0.490 -8.072 1.00 92.81 663 PHE A CA 1
ATOM 5229 C C . PHE A 1 663 ? -23.887 1.977 -8.276 1.00 92.81 663 PHE A C 1
ATOM 5231 O O . PHE A 1 663 ? -22.742 2.432 -8.188 1.00 92.81 663 PHE A O 1
ATOM 5238 N N . TYR A 1 664 ? -24.946 2.714 -8.568 1.00 93.19 664 TYR A N 1
ATOM 5239 C CA . TYR A 1 664 ? -24.923 4.118 -8.898 1.00 93.19 664 TYR A CA 1
ATOM 5240 C C . TYR A 1 664 ? -24.511 4.945 -7.688 1.00 93.19 664 TYR A C 1
ATOM 5242 O O . TYR A 1 664 ? -24.949 4.724 -6.551 1.00 93.19 664 TYR A O 1
ATOM 5250 N N . GLN A 1 665 ? -23.697 5.950 -7.983 1.00 87.62 665 GLN A N 1
ATOM 5251 C CA . GLN A 1 665 ? -23.249 6.946 -7.039 1.00 87.62 665 GLN A CA 1
ATOM 5252 C C . GLN A 1 665 ? -23.080 8.294 -7.752 1.00 87.62 665 GLN A C 1
ATOM 5254 O O . GLN A 1 665 ? -22.571 8.343 -8.873 1.00 87.62 665 GLN A O 1
ATOM 5259 N N . ASP A 1 666 ? -23.484 9.386 -7.096 1.00 84.12 666 ASP A N 1
ATOM 5260 C CA . ASP A 1 666 ? -23.335 10.733 -7.642 1.00 84.12 666 ASP A CA 1
ATOM 5261 C C . ASP A 1 666 ? -21.837 11.076 -7.805 1.00 84.12 666 ASP A C 1
ATOM 5263 O O . ASP A 1 666 ? -21.057 10.917 -6.855 1.00 84.12 666 ASP A O 1
ATOM 5267 N N . PRO A 1 667 ? -21.403 11.570 -8.980 1.00 80.25 667 PRO A N 1
ATOM 5268 C CA . PRO A 1 667 ? -20.021 11.970 -9.214 1.00 80.25 667 PRO A CA 1
ATOM 5269 C C . PRO A 1 667 ? -19.520 12.994 -8.189 1.00 80.25 667 PRO A C 1
ATOM 5271 O O . PRO A 1 667 ? -20.230 13.927 -7.818 1.00 80.25 667 PRO A O 1
ATOM 5274 N N . GLY A 1 668 ? -18.267 12.842 -7.751 1.00 75.62 668 GLY A N 1
ATOM 5275 C CA . GLY A 1 668 ? -17.626 13.758 -6.798 1.00 75.62 668 GLY A CA 1
ATOM 5276 C C . GLY A 1 668 ? -18.042 13.572 -5.333 1.00 75.62 668 GLY A C 1
ATOM 5277 O O . GLY A 1 668 ? -17.619 14.354 -4.484 1.00 75.62 668 GLY A O 1
ATOM 5278 N N . THR A 1 669 ? -18.840 12.549 -5.019 1.00 69.69 669 THR A N 1
ATOM 5279 C CA . THR A 1 669 ? -19.248 12.222 -3.644 1.00 69.69 669 THR A CA 1
ATOM 5280 C C . THR A 1 669 ? -18.355 11.140 -3.020 1.00 69.69 669 THR A C 1
ATOM 5282 O O . THR A 1 669 ? -17.609 10.449 -3.717 1.00 69.69 669 THR A O 1
ATOM 5285 N N . LYS A 1 670 ? -18.365 11.012 -1.686 1.00 66.69 670 LYS A N 1
ATOM 5286 C CA . LYS A 1 670 ? -17.525 10.032 -0.969 1.00 66.69 670 LYS A CA 1
ATOM 5287 C C . LYS A 1 670 ? -18.015 8.604 -1.247 1.00 66.69 670 LYS A C 1
ATOM 5289 O O . LYS A 1 670 ? -19.219 8.405 -1.169 1.00 66.69 670 LYS A O 1
ATOM 5294 N N . PRO A 1 671 ? -17.161 7.600 -1.521 1.00 63.03 671 PRO A N 1
ATOM 5295 C CA . PRO A 1 671 ? -17.617 6.240 -1.823 1.00 63.03 671 PRO A CA 1
ATOM 5296 C C . PRO A 1 671 ? -18.588 5.684 -0.774 1.00 63.03 671 PRO A C 1
ATOM 5298 O O . PRO A 1 671 ? -18.322 5.765 0.428 1.00 63.03 671 PRO A O 1
ATOM 5301 N N . ALA A 1 672 ? -19.707 5.117 -1.228 1.00 68.88 672 ALA A N 1
ATOM 5302 C CA . ALA A 1 672 ? -20.668 4.496 -0.328 1.00 68.88 672 ALA A CA 1
ATOM 5303 C C . ALA A 1 672 ? -20.085 3.233 0.312 1.00 68.88 672 ALA A C 1
ATOM 5305 O O . ALA A 1 672 ? -19.543 2.358 -0.371 1.00 68.88 672 ALA A O 1
ATOM 5306 N N . LYS A 1 673 ? -20.259 3.085 1.627 1.00 65.69 673 LYS A N 1
ATOM 5307 C CA . LYS A 1 673 ? -19.967 1.811 2.276 1.00 65.69 673 LYS A CA 1
ATOM 5308 C C . LYS A 1 673 ? -21.100 0.819 2.004 1.00 65.69 673 LYS A C 1
ATOM 5310 O O . LYS A 1 673 ? -22.228 1.034 2.434 1.00 65.69 673 LYS A O 1
ATOM 5315 N N . ARG A 1 674 ? -20.768 -0.318 1.391 1.00 71.56 674 ARG A N 1
ATOM 5316 C CA . ARG A 1 674 ? -21.713 -1.415 1.133 1.00 71.56 674 ARG A CA 1
ATOM 5317 C C . ARG A 1 674 ? -21.865 -2.285 2.386 1.00 71.56 674 ARG A C 1
ATOM 5319 O O . ARG A 1 674 ? -20.937 -3.005 2.755 1.00 71.56 674 ARG A O 1
ATOM 5326 N N . VAL A 1 675 ? -23.011 -2.185 3.059 1.00 69.94 675 VAL A N 1
ATOM 5327 C CA . VAL A 1 675 ? -23.389 -3.029 4.208 1.00 69.94 675 VAL A CA 1
ATOM 5328 C C . VAL A 1 675 ? -24.660 -3.781 3.855 1.00 69.94 675 VAL A C 1
ATOM 5330 O O . VAL A 1 675 ? -25.738 -3.197 3.859 1.00 69.94 675 VAL A O 1
ATOM 5333 N N . TRP A 1 676 ? -24.548 -5.066 3.547 1.00 76.25 676 TRP A N 1
ATOM 5334 C CA . TRP A 1 676 ? -25.703 -5.899 3.220 1.00 76.25 676 TRP A CA 1
ATOM 5335 C C . TRP A 1 676 ? -26.442 -6.274 4.502 1.00 76.25 676 TRP A C 1
ATOM 5337 O O . TRP A 1 676 ? -25.893 -6.963 5.357 1.00 76.25 676 TRP A O 1
ATOM 5347 N N . SER A 1 677 ? -27.657 -5.751 4.661 1.00 74.44 677 SER A N 1
ATOM 5348 C CA . SER A 1 677 ? -28.476 -5.912 5.868 1.00 74.44 677 SER A CA 1
ATOM 5349 C C . SER A 1 677 ? -29.490 -7.047 5.753 1.00 74.44 677 SER A C 1
ATOM 5351 O O . SER A 1 677 ? -30.132 -7.392 6.740 1.00 74.44 677 SER A O 1
ATOM 5353 N N . SER A 1 678 ? -29.646 -7.625 4.563 1.00 80.50 678 SER A N 1
ATOM 5354 C CA . SER A 1 678 ? -30.533 -8.760 4.317 1.00 80.50 678 SER A CA 1
ATOM 5355 C C . SER A 1 678 ? -29.928 -9.706 3.290 1.00 80.50 678 SER A C 1
ATOM 5357 O O . SER A 1 678 ? -29.228 -9.271 2.372 1.00 80.50 678 SER A O 1
ATOM 5359 N N . ILE A 1 679 ? -30.195 -10.996 3.483 1.00 80.38 679 ILE A N 1
ATOM 5360 C CA . ILE A 1 679 ? -29.868 -12.074 2.556 1.00 80.38 679 ILE A CA 1
ATOM 5361 C C . ILE A 1 679 ? -31.101 -12.968 2.474 1.00 80.38 679 ILE A C 1
ATOM 5363 O O . ILE A 1 679 ? -31.522 -13.531 3.484 1.00 80.38 679 ILE A O 1
ATOM 5367 N N . ASN A 1 680 ? -31.655 -13.102 1.280 1.00 85.25 680 ASN A N 1
ATOM 5368 C CA . ASN A 1 680 ? -32.839 -13.889 0.989 1.00 85.25 680 ASN A CA 1
ATOM 5369 C C . ASN A 1 680 ? -32.506 -14.989 -0.027 1.00 85.25 680 ASN A C 1
ATOM 5371 O O . ASN A 1 680 ? -31.604 -14.860 -0.857 1.00 85.25 680 ASN A O 1
ATOM 5375 N N . ILE A 1 681 ? -33.272 -16.076 0.039 1.00 84.50 681 ILE A N 1
ATOM 5376 C CA . ILE A 1 681 ? -33.331 -17.137 -0.970 1.00 84.50 681 ILE A CA 1
ATOM 5377 C C . ILE A 1 681 ? -34.801 -17.438 -1.175 1.00 84.50 681 ILE A C 1
ATOM 5379 O O . ILE A 1 681 ? -35.554 -17.549 -0.205 1.00 84.50 681 ILE A O 1
ATOM 5383 N N . GLY A 1 682 ? -35.218 -17.594 -2.421 1.00 85.19 682 GLY A N 1
ATOM 5384 C CA . GLY A 1 682 ? -36.594 -17.964 -2.683 1.00 85.19 682 GLY A CA 1
ATOM 5385 C C . GLY A 1 682 ? -37.010 -17.709 -4.109 1.00 85.19 682 GLY A C 1
ATOM 5386 O O . GLY A 1 682 ? -36.195 -17.686 -5.026 1.00 85.19 682 GLY A O 1
ATOM 5387 N N . THR A 1 683 ? -38.311 -17.549 -4.296 1.00 85.38 683 THR A N 1
ATOM 5388 C CA . THR A 1 683 ? -38.917 -17.477 -5.618 1.00 85.38 683 THR A CA 1
ATOM 5389 C C . THR A 1 683 ? -39.987 -16.407 -5.677 1.00 85.38 683 THR A C 1
ATOM 5391 O O . THR A 1 683 ? -40.789 -16.255 -4.757 1.00 85.38 683 THR A O 1
ATOM 5394 N N . GLU A 1 684 ? -40.007 -15.710 -6.801 1.00 84.31 684 GLU A N 1
ATOM 5395 C CA . GLU A 1 684 ? -41.088 -14.858 -7.250 1.00 84.31 684 GLU A CA 1
ATOM 5396 C C . GLU A 1 684 ? -41.823 -15.578 -8.385 1.00 84.31 684 GLU A C 1
ATOM 5398 O O . GLU A 1 684 ? -41.212 -16.039 -9.355 1.00 84.31 684 GLU A O 1
ATOM 5403 N N . ILE A 1 685 ? -43.140 -15.727 -8.247 1.00 83.62 685 ILE A N 1
ATOM 5404 C CA . ILE A 1 685 ? -43.983 -16.436 -9.214 1.00 83.62 685 ILE A CA 1
ATOM 5405 C C . ILE A 1 685 ? -44.998 -15.477 -9.828 1.00 83.62 685 ILE A C 1
ATOM 5407 O O . ILE A 1 685 ? -45.640 -14.698 -9.124 1.00 83.62 685 ILE A O 1
ATOM 5411 N N . TYR A 1 686 ? -45.185 -15.579 -11.140 1.00 79.19 686 TYR A N 1
ATOM 5412 C CA . TYR A 1 686 ? -46.209 -14.827 -11.860 1.00 79.19 686 TYR A CA 1
ATOM 5413 C C . TYR A 1 686 ? -47.419 -15.711 -12.166 1.00 79.19 686 TYR A C 1
ATOM 5415 O O . TYR A 1 686 ? -47.343 -16.943 -12.183 1.00 79.19 686 TYR A O 1
ATOM 5423 N N . VAL A 1 687 ? -48.565 -15.070 -12.397 1.00 77.44 687 VAL A N 1
ATOM 5424 C CA . VAL A 1 687 ? -49.819 -15.760 -12.719 1.00 77.44 687 VAL A CA 1
ATOM 5425 C C . VAL A 1 687 ? -49.655 -16.576 -14.001 1.00 77.44 687 VAL A C 1
ATOM 5427 O O . VAL A 1 687 ? -49.296 -16.031 -15.041 1.00 77.44 687 VAL A O 1
ATOM 5430 N N . SER A 1 688 ? -49.997 -17.867 -13.945 1.00 76.62 688 SER A N 1
ATOM 5431 C CA . SER A 1 688 ? -50.035 -18.749 -15.114 1.00 76.62 688 SER A CA 1
ATOM 5432 C C . SER A 1 688 ? -51.440 -19.343 -15.331 1.00 76.62 688 SER A C 1
ATOM 5434 O O . SER A 1 688 ? -52.158 -19.596 -14.356 1.00 76.62 688 SER A O 1
ATOM 5436 N N . PRO A 1 689 ? -51.855 -19.617 -16.587 1.00 72.50 689 PRO A N 1
ATOM 5437 C CA . PRO A 1 689 ? -53.177 -20.183 -16.883 1.00 72.50 689 PRO A CA 1
ATOM 5438 C C . PRO A 1 689 ? -53.447 -21.557 -16.252 1.00 72.50 689 PRO A C 1
ATOM 5440 O O . PRO A 1 689 ? -54.600 -21.919 -16.040 1.00 72.50 689 PRO A O 1
ATOM 5443 N N . SER A 1 690 ? -52.399 -22.332 -15.964 1.00 76.56 690 SER A N 1
ATOM 5444 C CA . SER A 1 690 ? -52.491 -23.664 -15.352 1.00 76.56 690 SER A CA 1
ATOM 5445 C C . SER A 1 690 ? -52.313 -23.655 -13.831 1.00 76.56 690 SER A C 1
ATOM 5447 O O . SER A 1 690 ? -52.318 -24.721 -13.218 1.00 76.56 690 SER A O 1
ATOM 5449 N N . GLY A 1 691 ? -52.118 -22.480 -13.226 1.00 75.00 691 GLY A N 1
ATOM 5450 C CA . GLY A 1 691 ? -51.565 -22.360 -11.881 1.00 75.00 691 GLY A CA 1
ATOM 5451 C C . GLY A 1 691 ? -50.056 -22.627 -11.867 1.00 75.00 691 GLY A C 1
ATOM 5452 O O . GLY A 1 691 ? -49.527 -23.428 -12.645 1.00 75.00 691 GLY A O 1
ATOM 5453 N N . ALA A 1 692 ? -49.349 -21.916 -10.993 1.00 81.44 692 ALA A N 1
ATOM 5454 C CA . ALA A 1 692 ? -47.918 -22.061 -10.769 1.00 81.44 692 ALA A CA 1
ATOM 5455 C C . ALA A 1 692 ? -47.686 -22.465 -9.313 1.00 81.44 692 ALA A C 1
ATOM 5457 O O . ALA A 1 692 ? -48.297 -21.900 -8.408 1.00 81.44 692 ALA A O 1
ATOM 5458 N N . ASN A 1 693 ? -46.816 -23.449 -9.096 1.00 83.25 693 ASN A N 1
ATOM 5459 C CA . ASN A 1 693 ? -46.386 -23.853 -7.765 1.00 83.25 693 ASN A CA 1
ATOM 5460 C C . ASN A 1 693 ? -44.863 -23.935 -7.727 1.00 83.25 693 ASN A C 1
ATOM 5462 O O . ASN A 1 693 ? -44.236 -24.370 -8.700 1.00 83.25 693 ASN A O 1
ATOM 5466 N N . ALA A 1 694 ? -44.287 -23.523 -6.605 1.00 86.25 694 ALA A N 1
ATOM 5467 C CA . ALA A 1 694 ? -42.870 -23.651 -6.338 1.00 86.25 694 ALA A CA 1
ATOM 5468 C C . ALA A 1 694 ? -42.670 -24.387 -5.010 1.00 86.25 694 ALA A C 1
ATOM 5470 O O . ALA A 1 694 ? -43.284 -24.046 -4.003 1.00 86.25 694 ALA A O 1
ATOM 5471 N N . GLU A 1 695 ? -41.815 -25.403 -5.020 1.00 88.19 695 GLU A N 1
ATOM 5472 C CA . GLU A 1 695 ? -41.482 -26.223 -3.860 1.00 88.19 695 GLU A CA 1
ATOM 5473 C C . GLU A 1 695 ? -39.968 -26.416 -3.838 1.00 88.19 695 GLU A C 1
ATOM 5475 O O . GLU A 1 695 ? -39.368 -26.828 -4.831 1.00 88.19 695 GLU A O 1
ATOM 5480 N N . TRP A 1 696 ? -39.343 -26.113 -2.709 1.00 91.69 696 TRP A N 1
ATOM 5481 C CA . TRP A 1 696 ? -37.901 -26.198 -2.531 1.00 91.69 696 TRP A CA 1
ATOM 5482 C C . TRP A 1 696 ? -37.573 -26.393 -1.054 1.00 91.69 696 TRP A C 1
ATOM 5484 O O . TRP A 1 696 ? -38.397 -26.131 -0.175 1.00 91.69 696 TRP A O 1
ATOM 5494 N N . THR A 1 697 ? -36.371 -26.881 -0.782 1.00 81.69 697 THR A N 1
ATOM 5495 C CA . THR A 1 697 ? -35.825 -27.009 0.568 1.00 81.69 697 THR A CA 1
ATOM 5496 C C . THR A 1 697 ? -34.437 -26.398 0.619 1.00 81.69 697 THR A C 1
ATOM 5498 O O . THR A 1 697 ? -33.657 -26.549 -0.321 1.00 81.69 697 THR A O 1
ATOM 5501 N N . VAL A 1 698 ? -34.130 -25.734 1.731 1.00 84.88 698 VAL A N 1
ATOM 5502 C CA . VAL A 1 698 ? -32.789 -25.246 2.053 1.00 84.88 698 VAL A CA 1
ATOM 5503 C C . VAL A 1 698 ? -32.314 -25.891 3.353 1.00 84.88 698 VAL A C 1
ATOM 5505 O O . VAL A 1 698 ? -33.072 -25.985 4.319 1.00 84.88 698 VAL A O 1
ATOM 5508 N N . SER A 1 699 ? -31.069 -26.351 3.373 1.00 74.62 699 SER A N 1
ATOM 5509 C CA . SER A 1 699 ? -30.366 -26.830 4.567 1.00 74.62 699 SER A CA 1
ATOM 5510 C C . SER A 1 699 ? -28.957 -26.246 4.605 1.00 74.62 699 SER A C 1
ATOM 5512 O O . SER A 1 699 ? -28.529 -25.615 3.646 1.00 74.62 699 SER A O 1
ATOM 5514 N N . ASP A 1 700 ? -28.236 -26.415 5.714 1.00 76.19 700 ASP A N 1
ATOM 5515 C CA . ASP A 1 700 ? -26.842 -25.954 5.861 1.00 76.19 700 ASP A CA 1
ATOM 5516 C C . ASP A 1 700 ? -26.628 -24.462 5.544 1.00 76.19 700 ASP A C 1
ATOM 5518 O O . ASP A 1 700 ? -25.541 -24.076 5.118 1.00 76.19 700 ASP A O 1
ATOM 5522 N N . PHE A 1 701 ? -27.672 -23.640 5.712 1.00 68.81 701 PHE A N 1
ATOM 5523 C CA . PHE A 1 701 ? -27.610 -22.201 5.488 1.00 68.81 701 PHE A CA 1
ATOM 5524 C C . PHE A 1 701 ? -26.794 -21.548 6.606 1.00 68.81 701 PHE A C 1
ATOM 5526 O O . PHE A 1 701 ? -27.200 -21.568 7.768 1.00 68.81 701 PHE A O 1
ATOM 5533 N N . ASP A 1 702 ? -25.660 -20.968 6.243 1.00 66.81 702 ASP A N 1
ATOM 5534 C CA . ASP A 1 702 ? -24.713 -20.325 7.140 1.00 66.81 702 ASP A CA 1
ATOM 5535 C C . ASP A 1 702 ? -24.109 -19.082 6.471 1.00 66.81 702 ASP A C 1
ATOM 5537 O O . ASP A 1 702 ? -23.882 -19.042 5.257 1.00 66.81 702 ASP A O 1
ATOM 5541 N N . ILE A 1 703 ? -23.831 -18.058 7.271 1.00 72.12 703 ILE A N 1
ATOM 5542 C CA . ILE A 1 703 ? -23.170 -16.831 6.827 1.00 72.12 703 ILE A CA 1
ATOM 5543 C C . ILE A 1 703 ? -21.772 -16.843 7.435 1.00 72.12 703 ILE A C 1
ATOM 5545 O O . ILE A 1 703 ? -21.563 -16.535 8.607 1.00 72.12 703 ILE A O 1
ATOM 5549 N N . LEU A 1 704 ? -20.797 -17.203 6.609 1.00 68.31 704 LEU A N 1
ATOM 55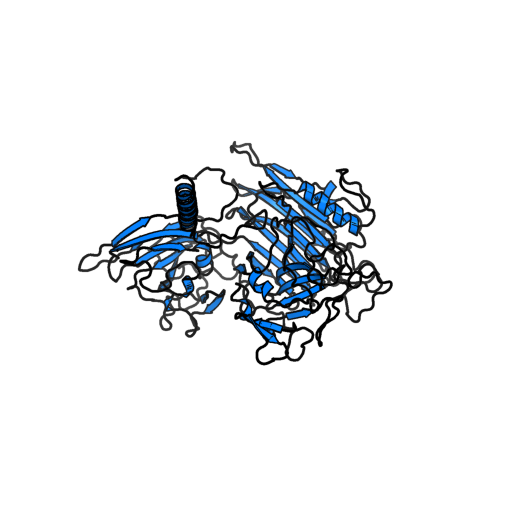50 C CA . LEU A 1 704 ? -19.407 -17.338 7.004 1.00 68.31 704 LEU A CA 1
ATOM 5551 C C . LEU A 1 704 ? -18.731 -15.972 6.931 1.00 68.31 704 LEU A C 1
ATOM 5553 O O . LEU A 1 704 ? -18.246 -15.535 5.885 1.00 68.31 704 LEU A O 1
ATOM 5557 N N . VAL A 1 705 ? -18.675 -15.295 8.066 1.00 60.06 705 VAL A N 1
ATOM 5558 C CA . VAL A 1 705 ? -17.749 -14.180 8.253 1.00 60.06 705 VAL A CA 1
ATOM 5559 C C . VAL A 1 705 ? -16.360 -14.740 8.591 1.00 60.06 705 VAL A C 1
ATOM 5561 O O . VAL A 1 705 ? -16.258 -15.790 9.234 1.00 60.06 705 VAL A O 1
ATOM 5564 N N . PRO A 1 706 ? -15.261 -14.099 8.156 1.00 51.47 706 PRO A N 1
ATOM 5565 C CA . PRO A 1 706 ? -13.926 -14.428 8.633 1.00 51.47 706 PRO A CA 1
ATOM 5566 C C . PRO A 1 706 ? -13.939 -14.518 10.155 1.00 51.47 706 PRO A C 1
ATOM 5568 O O . PRO A 1 706 ? -14.570 -13.690 10.808 1.00 51.47 706 PRO A O 1
ATOM 5571 N N . LYS A 1 707 ? -13.258 -15.521 10.721 1.00 43.34 707 LYS A N 1
ATOM 5572 C CA . LYS A 1 707 ? -13.114 -15.620 12.174 1.00 43.34 707 LYS A CA 1
ATOM 5573 C C . LYS A 1 707 ? -12.408 -14.368 12.690 1.00 43.34 707 LYS A C 1
ATOM 5575 O O . LYS A 1 707 ? -11.179 -14.296 12.659 1.00 43.34 707 LYS A O 1
ATOM 5580 N N . ASP A 1 708 ? -13.188 -13.425 13.197 1.00 40.22 708 ASP A N 1
ATOM 5581 C CA . ASP A 1 708 ? -12.710 -12.446 14.151 1.00 40.22 708 ASP A CA 1
ATOM 5582 C C . ASP A 1 708 ? -12.360 -13.234 15.416 1.00 40.22 708 ASP A C 1
ATOM 5584 O O . ASP A 1 708 ? -13.198 -13.905 16.020 1.00 40.22 708 ASP A O 1
ATOM 5588 N N . THR A 1 709 ? -11.090 -13.217 15.815 1.00 34.91 709 THR A N 1
ATOM 5589 C CA . THR A 1 709 ? -10.684 -13.677 17.144 1.00 34.91 709 THR A CA 1
ATOM 5590 C C . THR A 1 709 ? -11.248 -12.704 18.175 1.00 34.91 709 THR A C 1
ATOM 5592 O O . THR A 1 709 ? -10.542 -11.788 18.589 1.00 34.91 709 THR A O 1
ATOM 5595 N N . LYS A 1 710 ? -12.534 -12.870 18.508 1.00 32.75 710 LYS A N 1
ATOM 5596 C CA . LYS A 1 710 ? -13.231 -12.475 19.742 1.00 32.75 710 LYS A CA 1
ATOM 5597 C C . LYS A 1 710 ? -14.705 -12.885 19.630 1.00 32.75 710 LYS A C 1
ATOM 5599 O O . LYS A 1 710 ? -15.564 -12.091 19.262 1.00 32.75 710 LYS A O 1
ATOM 5604 N N . GLU A 1 711 ? -14.991 -14.139 19.968 1.00 31.91 711 GLU A N 1
ATOM 5605 C CA . GLU A 1 711 ? -16.315 -14.503 20.474 1.00 31.91 711 GLU A CA 1
ATOM 5606 C C . GLU A 1 711 ? -16.408 -13.992 21.917 1.00 31.91 711 GLU A C 1
ATOM 5608 O O . GLU A 1 711 ? -15.969 -14.671 22.838 1.00 31.91 711 GLU A O 1
ATOM 5613 N N . ASP A 1 712 ? -16.975 -12.804 22.115 1.00 31.94 712 ASP A N 1
ATOM 5614 C CA . ASP A 1 712 ? -17.726 -12.539 23.341 1.00 31.94 712 ASP A CA 1
ATOM 5615 C C . ASP A 1 712 ? -19.197 -12.604 22.950 1.00 31.94 712 ASP A C 1
ATOM 5617 O O . ASP A 1 712 ? -19.754 -11.710 22.310 1.00 31.94 712 ASP A O 1
ATOM 5621 N N . GLY A 1 713 ? -19.795 -13.755 23.248 1.00 38.56 713 GLY A N 1
ATOM 5622 C CA . GLY A 1 713 ? -21.174 -14.051 22.923 1.00 38.56 713 GLY A CA 1
ATOM 5623 C C . GLY A 1 713 ? -22.125 -13.085 23.614 1.00 38.56 713 GLY A C 1
ATOM 5624 O O . GLY A 1 713 ? -22.361 -13.204 24.806 1.00 38.56 713 GLY A O 1
ATOM 5625 N N . HIS A 1 714 ? -22.746 -12.211 22.833 1.00 27.20 714 HIS A N 1
ATOM 5626 C CA . HIS A 1 714 ? -24.116 -11.772 23.052 1.00 27.20 714 HIS A CA 1
ATOM 5627 C C . HIS A 1 714 ? -24.753 -11.554 21.682 1.00 27.20 714 HIS A C 1
ATOM 5629 O O . HIS A 1 714 ? -24.494 -10.566 21.000 1.00 27.20 714 HIS A O 1
ATOM 5635 N N . GLY A 1 715 ? -25.558 -12.533 21.263 1.00 25.19 715 GLY A N 1
ATOM 5636 C CA . GLY A 1 715 ? -26.424 -12.390 20.105 1.00 25.19 715 GLY A CA 1
ATOM 5637 C C . GLY A 1 715 ? -27.399 -11.240 20.336 1.00 25.19 715 GLY A C 1
ATOM 5638 O O . GLY A 1 715 ? -28.090 -11.205 21.355 1.00 25.19 715 GLY A O 1
ATOM 5639 N N . TYR A 1 716 ? -27.442 -10.311 19.389 1.00 23.22 716 TYR A N 1
ATOM 5640 C CA . TYR A 1 716 ? -28.566 -9.400 19.249 1.00 23.22 716 TYR A CA 1
ATOM 5641 C C . TYR A 1 716 ? -29.692 -10.163 18.542 1.00 23.22 716 TYR A C 1
ATOM 5643 O O . TYR A 1 716 ? -29.559 -10.530 17.375 1.00 23.22 716 TYR A O 1
ATOM 5651 N N . MET A 1 717 ? -30.765 -10.442 19.288 1.00 24.72 717 MET A N 1
ATOM 5652 C CA . MET A 1 717 ? -32.117 -10.330 18.734 1.00 24.72 717 MET A CA 1
ATOM 5653 C C . MET A 1 717 ? -32.463 -8.856 18.564 1.00 24.72 717 MET A C 1
ATOM 5655 O O . MET A 1 717 ? -31.993 -8.054 19.409 1.00 24.72 717 MET A O 1
#

Organism: NCBI:txid158383

pLDDT: mean 84.08, std 15.36, range [23.22, 98.0]

Radius of gyration: 29.09 Å; chains: 1; bounding box: 89×108×64 Å

Sequence (717 aa):
MGVFFLSIFIVFFLLHVRLAHSHIDSGIQLSRENSYGSAIGDPGMKTPNARFGLEAWNFCNEVGMEAPQMGSPRMADCADLHCPLIPDKRSKCEVHHKVNKSDNRLKAGDEFPVSEFKSYRDPDLYAVEKEIYLGSLCEVHDFAEPWYFWMIMLKNGNFDKNTTLCPENGRKVTKIVTDRSFPCFGEGCMNQPLVYHNQSLVVYLGNNASLVGGFYGTYDLDANLSAGSGNNSFFSISWQKNLSTNSWIVSHKLTSSSKYPSLMLYLRADAAKGFNGGYHYSGRGIIRKLLESPNFKVRLTLDIKQGGGSDSQFYLLDIGSCWKNNGDPCDGDVLTDVTRYSEMIINPATTSWCRSDNLVSCPPYHISSTGTVIHRNDTSRFPYSAYHLYCAPGNANYLEKPFDICDPYSNPQAQELVQILPHPEWAMHGYPAKKGDGWIGDSRTWELDVGTLSSRLYFYQDPGTKPAKRVWSSINIGTEIYVSPSGANAEWTLLESPNFKVRLTLDIKQGGGSDSQFYLLDIGSCWKNNGDPCDGDVLTDVTRYSEMIINPATTSWCRSDNLVSCPPYHISSTGTVIHRNDTSRFPYSAYHLYCAPGNANYLEKPFDICDPYSNPQAQELVQILPHPEWAMHGYPAKKGDGWIGDSRTWELDVGTLSSRLYFYQDPGTKPAKRVWSSINIGTEIYVSPSGANAEWTVSDFDILVPKDTKEDGHGYM

InterPro domains:
  IPR056122 Domain of unknown function DUF7705 [PF24804] (38-494)